Protein AF-A0A1V5Y7Y6-F1 (afdb_monomer)

pLDDT: mean 83.76, std 10.46, range [46.84, 96.81]

Nearest PDB structures (foldseek):
  4mc7-assembly1_B  TM=2.240E-01  e=5.810E-02  Influenza A virus
  8xma-assembly1_B  TM=2.386E-01  e=1.409E+00  Homo sapiens

Foldseek 3Di:
DLCVLVVVLVVVLVVLLVVCVVVVNDPLLSVLSNVLSVLLNVLLVLLVVDDADPAAADDAPVCVVVCLQQPVVNVVVLLVNQQQSLLQSLLSVCSNPVVDALQNQLVVQLVSVVSSCVVVVVVVHHHYNHSSNNSSLNSSLSVLVNLVCLVVCVPPPVVVVSVRDNHDPVRNVVSCVSNVCVVVVSVCSVVVPVPDPDRDFPFDAAPADAAPAEAEPAPFDQDWDKDFKKFFDQDPQVVQLVLLCVLVVQPADWDDDPQWTWGDDPHWIWTTHRQAKIKTFDPDDADAAADDPVLLVVLVQVSCVRSVRSVFHFADFPDKDFDFQLVVLDDDDPPPPDDPVRSVVVNVRRRDGFYIWIKGFGDDPNATEPPAQIKTWTAGHPRDTGMIIGGGHDMDTDGMAIFGTRVVQVVCVVVVQKHKDDNDHANYKYFHYWDWHWYARPSNRMTFIWIKTWMWGAHPVRDIDIMIMIHGGGD

Secondary structure (DSSP, 8-state):
-HHHHHHHHHHHHHHHHHHHHHTT--HHHHHHHHHHHHHHHHHHHHHHTSPPPSS-B-STTHHHHTHHHHHHHHHHHHIIIIIGGGHHHHHHHHHHSTT--HHHHHHHHHHHHHHHHHHHHHTTPPPBHHHHHHHHHHHHHHHHHHHHHHHHHTT-HHHHHTT-PPPPGGGHHHHHHHHHHHHHHHHHHHHHT-S-SSPPP-----SSPPPSEEEE-S------EEEEEEEE----HHHHHHHHHHHHT--PPPEEETTEEEEEETTEEEEE-TTS-EEEE--PPP-SPPPPHHHHHHHHHHHHHHH-GGG----SEEEEEEEESGGG-PPP-TTSSS-HHHHHHHHHHHHSEEEEEEEEPPEETTEEEESSS-EEEEEEGGG-EEEEEE-S--EEEEEEEEE--HHHHHHHHHTT-SEE---S--SEEEEEEEEEEEEEETTTTEEEEEEEEEEEEE-TTS-EEEEEEEEE-B-

Sequence (475 aa):
MNIAVSALYLLLSVFVLAAMKRKGAGIKRLATAGLFSALLLTAYLLRKSYTPAVIAQYIPLYKLFKIAEYGYQSILRDLLLFALPFLPAGLLLPAVFPGAGVIISFLCGAASVFIMDIPSLILGMTFVADEYAYAAFGMAAGTGLSIILMHFLKNNPLFKRLGFLPPFRKNLAGAVLVTGIAYFGIALIMITDFGEIYGELNLFRSDTPLPADITVSANLSDAAGKAAIYETERQDFLKRGKMTAEKLGIEAEVQYVEDACVFAEEGYILRFSPDGSWIYTSPEVPEGEVPSKEQAEKLARDFFEQKQPANTRLGELNDAAEKTNAHLIPEFTEDLDMTRDQYDELTELLRQPAGYDLYFKSSIDGCAIIGANEVMVSVRQGGIVTEIRKFDGDLKKKEKARIISQKEAYLRLLEGKGAYTLFSPAVSAEICDCELAYMVNSAQGYYLPVWRFKAVASSEDGTKTEFEAYVPAMK

Solvent-accessible surface area (backbone atoms only — not comparable to full-atom values): 25280 Å² total; per-residue (Å²): 110,71,66,58,52,51,48,52,51,50,51,52,44,51,49,51,47,51,52,40,49,74,72,66,52,52,70,70,45,49,53,49,42,52,51,34,45,50,34,50,52,48,29,51,56,62,47,64,78,53,87,78,66,95,62,64,36,82,56,60,52,48,58,70,79,36,35,91,67,43,31,63,67,53,54,52,48,46,40,60,54,34,8,51,45,28,19,66,28,14,40,40,39,43,63,59,38,82,80,52,48,44,68,54,29,24,52,49,23,27,49,51,47,49,65,64,38,47,69,46,51,76,70,70,48,64,52,52,32,39,53,33,48,29,14,10,50,15,7,19,35,16,30,12,50,38,52,52,50,46,65,75,39,68,83,40,71,71,48,61,73,71,63,62,69,81,69,67,81,88,48,53,67,60,20,53,49,52,36,44,50,54,50,50,47,55,49,44,59,64,54,72,57,71,68,55,102,67,73,83,72,87,64,63,77,49,94,37,70,80,39,90,47,68,48,72,77,37,88,65,46,77,64,61,49,71,43,62,31,31,32,67,50,89,63,67,42,63,66,46,39,51,56,23,32,53,42,73,70,42,91,42,72,83,41,82,54,96,83,19,44,32,36,57,47,96,63,32,37,38,43,27,33,74,70,46,21,35,39,38,38,45,61,72,78,66,51,74,60,56,49,54,74,69,53,38,52,49,48,55,50,53,48,39,71,74,39,34,48,77,73,55,67,83,44,59,77,73,49,71,45,79,32,50,48,50,89,71,58,73,82,93,51,92,84,49,99,62,54,73,70,57,49,52,52,50,47,54,60,27,56,38,75,41,22,35,40,34,34,20,28,22,56,56,98,90,23,48,32,50,98,44,51,36,36,40,41,30,27,24,15,55,61,40,68,40,33,37,38,35,70,37,40,55,74,37,83,72,51,73,45,57,25,55,16,52,46,58,40,49,53,35,43,77,70,63,64,41,24,44,66,46,81,63,77,38,59,31,34,36,33,61,40,76,46,67,28,28,35,69,31,79,58,78,54,33,33,41,44,22,41,40,33,38,30,42,32,30,30,91,88,66,53,74,46,78,31,44,34,41,22,74,22,65,113

Radius of gyration: 30.09 Å; Cα contacts (8 Å, |Δi|>4): 855; chains: 1; bounding box: 74×56×86 Å

Structure (mmCIF, N/CA/C/O backbone):
data_AF-A0A1V5Y7Y6-F1
#
_entry.id   AF-A0A1V5Y7Y6-F1
#
loop_
_atom_site.group_PDB
_atom_site.id
_atom_site.type_symbol
_atom_site.label_atom_id
_atom_site.label_alt_id
_atom_site.label_comp_id
_atom_site.label_asym_id
_atom_site.label_entity_id
_atom_site.label_seq_id
_atom_site.pdbx_PDB_ins_code
_atom_site.Cartn_x
_atom_site.Cartn_y
_atom_site.Cartn_z
_atom_site.occupancy
_atom_site.B_iso_or_equiv
_atom_site.auth_seq_id
_atom_site.auth_comp_id
_atom_site.auth_asym_id
_atom_site.auth_atom_id
_atom_site.pdbx_PDB_model_num
ATOM 1 N N . MET A 1 1 ? 5.146 19.224 22.860 1.00 57.94 1 MET A N 1
ATOM 2 C CA . MET A 1 1 ? 3.698 19.305 22.546 1.00 57.94 1 MET A CA 1
ATOM 3 C C . MET A 1 1 ? 2.812 18.472 23.486 1.00 57.94 1 MET A C 1
ATOM 5 O O . MET A 1 1 ? 1.882 19.026 24.055 1.00 57.94 1 MET A O 1
ATOM 9 N N . ASN A 1 2 ? 3.119 17.189 23.742 1.00 63.31 2 ASN A N 1
ATOM 10 C CA . ASN A 1 2 ? 2.288 16.285 24.580 1.00 63.31 2 ASN A CA 1
ATOM 11 C C . ASN A 1 2 ? 2.040 16.797 26.004 1.00 63.31 2 ASN A C 1
ATOM 13 O O . ASN A 1 2 ? 0.954 16.625 26.554 1.00 63.31 2 ASN A O 1
ATOM 17 N N . ILE A 1 3 ? 3.055 17.443 26.580 1.00 70.56 3 ILE A N 1
ATOM 18 C CA . ILE A 1 3 ? 3.003 18.011 27.927 1.00 70.56 3 ILE A CA 1
ATOM 19 C C . ILE A 1 3 ? 2.009 19.180 27.978 1.00 70.56 3 ILE A C 1
ATOM 21 O O . ILE A 1 3 ? 1.264 19.287 28.942 1.00 70.56 3 ILE A O 1
ATOM 25 N N . ALA A 1 4 ? 1.924 19.998 26.922 1.00 73.81 4 ALA A N 1
ATOM 26 C CA . ALA A 1 4 ? 1.040 21.163 26.877 1.00 73.81 4 ALA A CA 1
ATOM 27 C C . ALA A 1 4 ? -0.445 20.769 26.789 1.00 73.81 4 ALA A C 1
ATOM 29 O O . ALA A 1 4 ? -1.252 21.285 27.556 1.00 73.81 4 ALA A O 1
ATOM 30 N N . VAL A 1 5 ? -0.802 19.810 25.922 1.00 73.94 5 VAL A N 1
ATOM 31 C CA . VAL A 1 5 ? -2.187 19.302 25.810 1.00 73.94 5 VAL A CA 1
ATOM 32 C C . VAL A 1 5 ? -2.610 18.579 27.090 1.00 73.94 5 VAL A C 1
ATOM 34 O O . VAL A 1 5 ? -3.688 18.835 27.622 1.00 73.94 5 VAL A O 1
ATOM 37 N N . SER A 1 6 ? -1.736 17.728 27.639 1.00 78.12 6 SER A N 1
ATOM 38 C CA . SER A 1 6 ? -2.018 17.012 28.891 1.00 78.12 6 SER A CA 1
ATOM 39 C C . SER A 1 6 ? -2.156 17.978 30.074 1.00 78.12 6 SER A C 1
ATOM 41 O O . SER A 1 6 ? -3.044 17.805 30.905 1.00 78.12 6 SER A O 1
ATOM 43 N N . ALA A 1 7 ? -1.332 19.032 30.131 1.00 80.38 7 ALA A N 1
ATOM 44 C CA . ALA A 1 7 ? -1.429 20.082 31.143 1.00 80.38 7 ALA A CA 1
ATOM 45 C C . ALA A 1 7 ? -2.718 20.905 31.002 1.00 80.38 7 ALA A C 1
ATOM 47 O O . ALA A 1 7 ? -3.387 21.149 32.004 1.00 80.38 7 ALA A O 1
ATOM 48 N N . LEU A 1 8 ? -3.111 21.279 29.778 1.00 80.88 8 LEU A N 1
ATOM 49 C CA . LEU A 1 8 ? -4.378 21.968 29.516 1.00 80.88 8 LEU A CA 1
ATOM 50 C C . LEU A 1 8 ? -5.571 21.121 29.982 1.00 80.88 8 LEU A C 1
ATOM 52 O O . LEU A 1 8 ? -6.470 21.621 30.659 1.00 80.88 8 LEU A O 1
ATOM 56 N N . TYR A 1 9 ? -5.542 19.823 29.680 1.00 80.19 9 TYR A N 1
ATOM 57 C CA . TYR A 1 9 ? -6.585 18.886 30.075 1.00 80.19 9 TYR A CA 1
ATOM 58 C C . TYR A 1 9 ? -6.651 18.697 31.599 1.00 80.19 9 TYR A C 1
ATOM 60 O O . TYR A 1 9 ? -7.733 18.707 32.193 1.00 80.19 9 TYR A O 1
ATOM 68 N N . LEU A 1 10 ? -5.497 18.594 32.264 1.00 83.44 10 LEU A N 1
ATOM 69 C CA . LEU A 1 10 ? -5.404 18.545 33.724 1.00 83.44 10 LEU A CA 1
ATOM 70 C C . LEU A 1 10 ? -5.941 19.828 34.373 1.00 83.44 10 LEU A C 1
ATOM 72 O O . LEU A 1 10 ? -6.697 19.743 35.339 1.00 83.44 10 LEU A O 1
ATOM 76 N N . LEU A 1 11 ? -5.623 21.005 33.826 1.00 85.69 11 LEU A N 1
ATOM 77 C CA . LEU A 1 11 ? -6.134 22.290 34.316 1.00 85.69 11 LEU A CA 1
ATOM 78 C C . LEU A 1 11 ? -7.658 22.389 34.179 1.00 85.69 11 LEU A C 1
ATOM 80 O O . LEU A 1 11 ? -8.333 22.759 35.142 1.00 85.69 11 LEU A O 1
ATOM 84 N N . LEU A 1 12 ? -8.212 21.995 33.027 1.00 84.38 12 LEU A N 1
ATOM 85 C CA . LEU A 1 12 ? -9.661 21.894 32.810 1.00 84.38 12 LEU A CA 1
ATOM 86 C C . LEU A 1 12 ? -10.312 20.933 33.813 1.00 84.38 12 LEU A C 1
ATOM 88 O O . LEU A 1 12 ? -11.333 21.261 34.417 1.00 84.38 12 LEU A O 1
ATOM 92 N N . SER A 1 13 ? -9.689 19.778 34.049 1.00 86.31 13 SER A N 1
ATOM 93 C CA . SER A 1 13 ? -10.174 18.768 34.996 1.00 86.31 13 SER A CA 1
ATOM 94 C C . SER A 1 13 ? -10.200 19.303 36.430 1.00 86.31 13 SER A C 1
ATOM 96 O O . SER A 1 13 ? -11.209 19.183 37.128 1.00 86.31 13 SER A O 1
ATOM 98 N N . VAL A 1 14 ? -9.120 19.960 36.867 1.00 89.00 14 VAL A N 1
ATOM 99 C CA . VAL A 1 14 ? -9.031 20.604 38.187 1.00 89.00 14 VAL A CA 1
ATOM 100 C C . VAL A 1 14 ? -10.069 21.717 38.320 1.00 89.00 14 VAL A C 1
ATOM 102 O O . VAL A 1 14 ? -10.737 21.805 39.352 1.00 89.00 14 VAL A O 1
ATOM 105 N N . PHE A 1 15 ? -10.260 22.531 37.280 1.00 89.06 15 PHE A N 1
ATOM 106 C CA . PHE A 1 15 ? -11.263 23.591 37.271 1.00 89.06 15 PHE A CA 1
ATOM 107 C C . PHE A 1 15 ? -12.687 23.036 37.415 1.00 89.06 15 PHE A C 1
ATOM 109 O O . PHE A 1 15 ? -13.450 23.513 38.259 1.00 89.06 15 PHE A O 1
ATOM 116 N N . VAL A 1 16 ? -13.037 21.991 36.658 1.00 85.38 16 VAL A N 1
ATOM 117 C CA . VAL A 1 16 ? -14.345 21.320 36.751 1.00 85.38 16 VAL A CA 1
ATOM 118 C C . VAL A 1 16 ? -14.555 20.732 38.147 1.00 85.38 16 VAL A C 1
ATOM 120 O O . VAL A 1 16 ? -15.600 20.969 38.759 1.00 85.38 16 VAL A O 1
ATOM 123 N N . LEU A 1 17 ? -13.558 20.036 38.701 1.00 89.50 17 LEU A N 1
ATOM 124 C CA . LEU A 1 17 ? -13.622 19.481 40.057 1.00 89.50 17 LEU A CA 1
ATOM 125 C C . LEU A 1 17 ? -13.798 20.575 41.121 1.00 89.50 17 LEU A C 1
ATOM 127 O O . LEU A 1 17 ? -14.636 20.439 42.018 1.00 89.50 17 LEU A O 1
ATOM 131 N N . ALA A 1 18 ? -13.065 21.684 41.006 1.00 87.19 18 ALA A N 1
ATOM 132 C CA . ALA A 1 18 ? -13.178 22.828 41.906 1.00 87.19 18 ALA A CA 1
ATOM 133 C C . ALA A 1 18 ? -14.561 23.494 41.812 1.00 87.19 18 ALA A C 1
ATOM 135 O O . ALA A 1 18 ? -15.176 23.792 42.840 1.00 87.19 18 ALA A O 1
ATOM 136 N N . ALA A 1 19 ? -15.092 23.673 40.599 1.00 87.69 19 ALA A N 1
ATOM 137 C CA . ALA A 1 19 ? -16.428 24.214 40.369 1.00 87.69 19 ALA A CA 1
ATOM 138 C C . ALA A 1 19 ? -17.525 23.297 40.939 1.00 87.69 19 ALA A C 1
ATOM 140 O O . ALA A 1 19 ? -18.469 23.776 41.570 1.00 87.69 19 ALA A O 1
ATOM 141 N N . MET A 1 20 ? -17.387 21.977 40.784 1.00 87.19 20 MET A N 1
ATOM 142 C CA . MET A 1 20 ? -18.310 20.996 41.362 1.00 87.19 20 MET A CA 1
ATOM 143 C C . MET A 1 20 ? -18.262 21.000 42.893 1.00 87.19 20 MET A C 1
ATOM 145 O O . MET A 1 20 ? -19.316 20.989 43.531 1.00 87.19 20 MET A O 1
ATOM 149 N N . LYS A 1 21 ? -17.066 21.081 43.490 1.00 88.00 21 LYS A N 1
ATOM 150 C CA . LYS A 1 21 ? -16.899 21.192 44.947 1.00 88.00 21 LYS A CA 1
ATOM 151 C C . LYS A 1 21 ? -17.536 22.477 45.486 1.00 88.00 21 LYS A C 1
ATOM 153 O O . LYS A 1 21 ? -18.253 22.417 46.479 1.00 88.00 21 LYS A O 1
ATOM 158 N N . ARG A 1 22 ? -17.353 23.616 44.801 1.00 88.25 22 ARG A N 1
ATOM 159 C CA . ARG A 1 22 ? -18.012 24.896 45.143 1.00 88.25 22 ARG A CA 1
ATOM 160 C C . ARG A 1 22 ? -19.539 24.811 45.085 1.00 88.25 22 ARG A C 1
ATOM 162 O O . ARG A 1 22 ? -20.205 25.427 45.905 1.00 88.25 22 ARG A O 1
ATOM 169 N N . LYS A 1 23 ? -20.094 24.017 44.164 1.00 86.06 23 LYS A N 1
ATOM 170 C CA . LYS A 1 23 ? -21.539 23.737 44.063 1.00 86.06 23 LYS A CA 1
ATOM 171 C C . LYS A 1 23 ? -22.035 22.653 45.039 1.00 86.06 23 LYS A C 1
ATOM 173 O O . LYS A 1 23 ? -23.165 22.194 44.902 1.00 86.06 23 LYS A O 1
ATOM 178 N N . GLY A 1 24 ? -21.211 22.219 45.996 1.00 84.19 24 GLY A N 1
ATOM 179 C CA . GLY A 1 24 ? -21.602 21.253 47.027 1.00 84.19 24 GLY A CA 1
ATOM 180 C C . GLY A 1 24 ? -21.642 19.793 46.563 1.00 84.19 24 GLY A C 1
ATOM 181 O O . GLY A 1 24 ? -22.345 18.980 47.161 1.00 84.19 24 GLY A O 1
ATOM 182 N N . ALA A 1 25 ? -20.923 19.425 45.497 1.00 83.31 25 ALA A N 1
ATOM 183 C CA . ALA A 1 25 ? -20.857 18.031 45.060 1.00 83.31 25 ALA A CA 1
ATOM 184 C C . ALA A 1 25 ? -20.183 17.136 46.118 1.00 83.31 25 ALA A C 1
ATOM 186 O O . ALA A 1 25 ? -19.079 17.420 46.582 1.00 83.31 25 ALA A O 1
ATOM 187 N N . GLY A 1 26 ? -20.829 16.018 46.461 1.00 84.12 26 GLY A N 1
ATOM 188 C CA . GLY A 1 26 ? -20.272 15.024 47.380 1.00 84.12 26 GLY A CA 1
ATOM 189 C C . GLY A 1 26 ? -19.065 14.268 46.807 1.00 84.12 26 GLY A C 1
ATOM 190 O O . GLY A 1 26 ? -18.861 14.207 45.592 1.00 84.12 26 GLY A O 1
ATOM 191 N N . ILE A 1 27 ? -18.296 13.620 47.688 1.00 84.00 27 ILE A N 1
ATOM 192 C CA . ILE A 1 27 ? -17.012 12.980 47.351 1.00 84.00 27 ILE A CA 1
ATOM 193 C C . ILE A 1 27 ? -17.114 11.919 46.242 1.00 84.00 27 ILE A C 1
ATOM 195 O O . ILE A 1 27 ? -16.259 11.864 45.366 1.00 84.00 27 ILE A O 1
ATOM 199 N N . LYS A 1 28 ? -18.206 11.140 46.207 1.00 80.56 28 LYS A N 1
ATOM 200 C CA . LYS A 1 28 ? -18.458 10.135 45.157 1.00 80.56 28 LYS A CA 1
ATOM 201 C C . LYS A 1 28 ? -18.575 10.766 43.766 1.00 80.56 28 LYS A C 1
ATOM 203 O O . LYS A 1 28 ? -18.055 10.236 42.787 1.00 80.56 28 LYS A O 1
ATOM 208 N N . ARG A 1 29 ? -19.235 11.924 43.680 1.00 80.81 29 ARG A N 1
ATOM 209 C CA . ARG A 1 29 ? -19.440 12.644 42.418 1.00 80.81 29 ARG A CA 1
ATOM 210 C C . ARG A 1 29 ? -18.150 13.312 41.943 1.00 80.81 29 ARG A C 1
ATOM 212 O O . ARG A 1 29 ? -17.878 13.301 40.749 1.00 80.81 29 ARG A O 1
ATOM 219 N N . LEU A 1 30 ? -17.333 13.817 42.871 1.00 86.81 30 LEU A N 1
ATOM 220 C CA . LEU A 1 30 ? -15.986 14.317 42.573 1.00 86.81 30 LEU A CA 1
ATOM 221 C C . LEU A 1 30 ? -15.061 13.196 42.075 1.00 86.81 30 LEU A C 1
ATOM 223 O O . LEU A 1 30 ? -14.385 13.378 41.069 1.00 86.81 30 LEU A O 1
ATOM 227 N N . ALA A 1 31 ? -15.084 12.019 42.708 1.00 85.94 31 ALA A N 1
ATOM 228 C CA . ALA A 1 31 ? -14.314 10.860 42.249 1.00 85.94 31 ALA A CA 1
ATOM 229 C C . ALA A 1 31 ? -14.736 10.408 40.838 1.00 85.94 31 ALA A C 1
ATOM 231 O O . ALA A 1 31 ? -13.888 10.160 39.985 1.00 85.94 31 ALA A O 1
ATOM 232 N N . THR A 1 32 ? -16.045 10.381 40.562 1.00 85.81 32 THR A N 1
ATOM 233 C CA . THR A 1 32 ? -16.578 10.038 39.230 1.00 85.81 32 THR A CA 1
ATOM 234 C C . THR A 1 32 ? -16.164 11.064 38.171 1.00 85.81 32 THR A C 1
ATOM 236 O O . THR A 1 32 ? -15.808 10.688 37.060 1.00 85.81 32 THR A O 1
ATOM 239 N N . ALA A 1 33 ? -16.154 12.356 38.516 1.00 87.50 33 ALA A N 1
ATOM 240 C CA . ALA A 1 33 ? -15.684 13.426 37.634 1.00 87.50 33 ALA A CA 1
ATOM 241 C C . ALA A 1 33 ? -14.172 13.342 37.354 1.00 87.50 33 ALA A C 1
ATOM 243 O O . ALA A 1 33 ? -13.734 13.588 36.229 1.00 87.50 33 ALA A O 1
ATOM 244 N N . GLY A 1 34 ? -13.378 12.948 38.356 1.00 88.81 34 GLY A N 1
ATOM 245 C CA . GLY A 1 34 ? -11.951 12.672 38.189 1.00 88.81 34 GLY A CA 1
ATOM 246 C C . GLY A 1 34 ? -11.708 11.498 37.240 1.00 88.81 34 GLY A C 1
ATOM 247 O O . GLY A 1 34 ? -10.921 11.622 36.307 1.00 88.81 34 GLY A O 1
ATOM 248 N N . LEU A 1 35 ? -12.447 10.397 37.413 1.00 91.00 35 LEU A N 1
ATOM 249 C CA . LEU A 1 35 ? -12.364 9.230 36.530 1.00 91.00 35 LEU A CA 1
ATOM 250 C C . LEU A 1 35 ? -12.811 9.551 35.097 1.00 91.00 35 LEU A C 1
ATOM 252 O O . LEU A 1 35 ? -12.137 9.170 34.148 1.00 91.00 35 LEU A O 1
ATOM 256 N N . PHE A 1 36 ? -13.908 10.291 34.932 1.00 91.00 36 PHE A N 1
ATOM 257 C CA . PHE A 1 36 ? -14.365 10.788 33.632 1.00 91.00 36 PHE A CA 1
ATOM 258 C C . PHE A 1 36 ? -13.272 11.585 32.908 1.00 91.00 36 PHE A C 1
ATOM 260 O O . PHE A 1 36 ? -13.012 11.364 31.727 1.00 91.00 36 PHE A O 1
ATOM 267 N N . SER A 1 37 ? -12.595 12.470 33.638 1.00 90.50 37 SER A N 1
ATOM 268 C CA . SER A 1 37 ? -11.495 13.267 33.098 1.00 90.50 37 SER A CA 1
ATOM 269 C C . SER A 1 37 ? -10.298 12.392 32.718 1.00 90.50 37 SER A C 1
ATOM 271 O O . SER A 1 37 ? -9.745 12.546 31.633 1.00 90.50 37 SER A O 1
ATOM 273 N N . ALA A 1 38 ? -9.937 11.427 33.568 1.00 90.56 38 ALA A N 1
ATOM 274 C CA . ALA A 1 38 ? -8.874 10.474 33.273 1.00 90.56 38 ALA A CA 1
ATOM 275 C C . ALA A 1 38 ? -9.171 9.657 32.005 1.00 90.56 38 ALA A C 1
ATOM 277 O O . ALA A 1 38 ? -8.289 9.512 31.170 1.00 90.56 38 ALA A O 1
ATOM 278 N N . LEU A 1 39 ? -10.413 9.196 31.814 1.00 92.38 39 LEU A N 1
ATOM 279 C CA . LEU A 1 39 ? -10.814 8.428 30.629 1.00 92.38 39 LEU A CA 1
ATOM 280 C C . LEU A 1 39 ? -10.714 9.237 29.332 1.00 92.38 39 LEU A C 1
ATOM 282 O O . LEU A 1 39 ? -10.272 8.702 28.321 1.00 92.38 39 LEU A O 1
ATOM 286 N N . LEU A 1 40 ? -11.074 10.522 29.352 1.00 91.00 40 LEU A N 1
ATOM 287 C CA . LEU A 1 40 ? -10.894 11.398 28.190 1.00 91.00 40 LEU A CA 1
ATOM 288 C C . LEU A 1 40 ? -9.409 11.657 27.887 1.00 91.00 40 LEU A C 1
ATOM 290 O O . LEU A 1 40 ? -9.020 11.681 26.720 1.00 91.00 40 LEU A O 1
ATOM 294 N N . LEU A 1 41 ? -8.560 11.770 28.914 1.00 88.25 41 LEU A N 1
ATOM 295 C CA . LEU A 1 41 ? -7.109 11.832 28.720 1.00 88.25 41 LEU A CA 1
ATOM 296 C C . LEU A 1 41 ? -6.559 10.511 28.155 1.00 88.25 41 LEU A C 1
ATOM 298 O O . LEU A 1 41 ? -5.718 10.528 27.263 1.00 88.25 41 LEU A O 1
ATOM 302 N N . THR A 1 42 ? -7.048 9.361 28.623 1.00 88.38 42 THR A N 1
ATOM 303 C CA . THR A 1 42 ? -6.683 8.053 28.061 1.00 88.38 42 THR A CA 1
ATOM 304 C C . THR A 1 42 ? -7.112 7.934 26.599 1.00 88.38 42 THR A C 1
ATOM 306 O O . THR A 1 42 ? -6.325 7.460 25.786 1.00 88.38 42 THR A O 1
ATOM 309 N N . ALA A 1 43 ? -8.307 8.414 26.238 1.00 89.00 43 ALA A N 1
ATOM 310 C CA . ALA A 1 43 ? -8.776 8.438 24.853 1.00 89.00 43 ALA A CA 1
ATOM 311 C C . ALA A 1 43 ? -7.847 9.261 23.945 1.00 89.00 43 ALA A C 1
ATOM 313 O O . ALA A 1 43 ? -7.478 8.805 22.864 1.00 89.00 43 ALA A O 1
ATOM 314 N N . TYR A 1 44 ? -7.392 10.424 24.422 1.00 84.69 44 TYR A N 1
ATOM 315 C CA . TYR A 1 44 ? -6.383 11.232 23.733 1.00 84.69 44 TYR A CA 1
ATOM 316 C C . TYR A 1 44 ? -5.060 10.482 23.531 1.00 84.69 44 TYR A C 1
ATOM 318 O O . TYR A 1 44 ? -4.507 10.486 22.431 1.00 84.69 44 TYR A O 1
ATOM 326 N N . LEU A 1 45 ? -4.549 9.836 24.585 1.00 84.50 45 LEU A N 1
ATOM 327 C CA . LEU A 1 45 ? -3.277 9.114 24.525 1.00 84.50 45 LEU A CA 1
ATOM 328 C C . LEU A 1 45 ? -3.339 7.933 23.554 1.00 84.50 45 LEU A C 1
ATOM 330 O O . LEU A 1 45 ? -2.404 7.757 22.779 1.00 84.50 45 LEU A O 1
ATOM 334 N N . LEU A 1 46 ? -4.445 7.181 23.555 1.00 83.50 46 LEU A N 1
ATOM 335 C CA . LEU A 1 46 ? -4.671 6.088 22.608 1.00 83.50 46 LEU A CA 1
ATOM 336 C C . LEU A 1 46 ? -4.741 6.598 21.167 1.00 83.50 46 LEU A C 1
ATOM 338 O O . LEU A 1 46 ? -4.152 5.985 20.287 1.00 83.50 46 LEU A O 1
ATOM 342 N N . ARG A 1 47 ? -5.393 7.741 20.924 1.00 80.50 47 ARG A N 1
ATOM 343 C CA . ARG A 1 47 ? -5.465 8.349 19.587 1.00 80.50 47 ARG A CA 1
ATOM 344 C C . ARG A 1 47 ? -4.088 8.746 19.044 1.00 80.50 47 ARG A C 1
ATOM 346 O O . ARG A 1 47 ? -3.843 8.640 17.850 1.00 80.50 47 ARG A O 1
ATOM 353 N N . LYS A 1 48 ? -3.177 9.194 19.911 1.00 70.50 48 LYS A N 1
ATOM 354 C CA . LYS A 1 48 ? -1.852 9.682 19.500 1.00 70.50 48 LYS A CA 1
ATOM 355 C C . LYS A 1 48 ? -0.912 8.579 18.996 1.00 70.50 48 LYS A C 1
ATOM 357 O O . LYS A 1 48 ? 0.068 8.879 18.323 1.00 70.50 48 LYS A O 1
ATOM 362 N N . SER A 1 49 ? -1.184 7.319 19.318 1.00 60.78 49 SER A N 1
ATOM 363 C CA . SER A 1 49 ? -0.390 6.178 18.849 1.00 60.78 49 SER A CA 1
ATOM 364 C C . SER A 1 49 ? -0.516 5.916 17.341 1.00 60.78 49 SER A C 1
ATOM 366 O O . SER A 1 49 ? 0.108 4.984 16.850 1.00 60.78 49 SER A O 1
ATOM 368 N N . TYR A 1 50 ? -1.312 6.705 16.612 1.00 65.75 50 TYR A N 1
ATOM 369 C CA . TYR A 1 50 ? -1.613 6.485 15.201 1.00 65.75 50 TYR A CA 1
ATOM 370 C C . TYR A 1 50 ? -1.041 7.581 14.303 1.00 65.75 50 TYR A C 1
ATOM 372 O O . TYR A 1 50 ? -0.922 8.744 14.695 1.00 65.75 50 TYR A O 1
ATOM 380 N N . THR A 1 51 ? -0.682 7.189 13.082 1.00 56.06 51 THR A N 1
ATOM 381 C CA . THR A 1 51 ? -0.122 8.075 12.064 1.00 56.06 51 THR A CA 1
ATOM 382 C C . THR A 1 51 ? -1.162 9.102 11.594 1.00 56.06 51 THR A C 1
ATOM 384 O O . THR A 1 51 ? -2.286 8.723 11.253 1.00 56.06 51 THR A O 1
ATOM 387 N N . PRO A 1 52 ? -0.825 10.405 11.577 1.00 57.06 52 PRO A N 1
ATOM 388 C CA . PRO A 1 52 ? -1.736 11.445 11.112 1.00 57.06 52 PRO A CA 1
ATOM 389 C C . PRO A 1 52 ? -2.002 11.319 9.607 1.00 57.06 52 PRO A C 1
ATOM 391 O O . PRO A 1 52 ? -1.147 10.872 8.841 1.00 57.06 52 PRO A O 1
ATOM 394 N N . ALA A 1 53 ? -3.191 11.739 9.170 1.00 58.56 53 ALA A N 1
ATOM 395 C CA . ALA A 1 53 ? -3.535 11.759 7.753 1.00 58.56 53 ALA A CA 1
ATOM 396 C C . ALA A 1 53 ? -2.690 12.794 6.989 1.00 58.56 53 ALA A C 1
ATOM 398 O O . ALA A 1 53 ? -2.530 13.931 7.438 1.00 58.56 53 ALA A O 1
ATOM 399 N N . VAL A 1 54 ? -2.213 12.412 5.801 1.00 50.62 54 VAL A N 1
ATOM 400 C CA . VAL A 1 54 ? -1.378 13.256 4.923 1.00 50.62 54 VAL A CA 1
ATOM 401 C C . VAL A 1 54 ? -2.161 14.449 4.350 1.00 50.62 54 VAL A C 1
ATOM 403 O O . VAL A 1 54 ? -1.577 15.478 4.028 1.00 50.62 54 VAL A O 1
ATOM 406 N N . ILE A 1 55 ? -3.492 14.338 4.250 1.00 63.09 55 ILE A N 1
ATOM 407 C CA . ILE A 1 55 ? -4.374 15.351 3.654 1.00 63.09 55 ILE A CA 1
ATOM 408 C C . ILE A 1 55 ? -5.519 15.671 4.620 1.00 63.09 55 ILE A C 1
ATOM 410 O O . ILE A 1 55 ? -6.076 14.773 5.256 1.00 63.09 55 ILE A O 1
ATOM 414 N N . ALA A 1 56 ? -5.883 16.954 4.708 1.00 71.06 56 ALA A N 1
ATOM 415 C CA . ALA A 1 56 ? -7.041 17.401 5.474 1.00 71.06 56 ALA A CA 1
ATOM 416 C C . ALA A 1 56 ? -8.358 16.888 4.859 1.00 71.06 56 ALA A C 1
ATOM 418 O O . ALA A 1 56 ? -8.584 16.957 3.653 1.00 71.06 56 ALA A O 1
ATOM 419 N N . GLN A 1 57 ? -9.241 16.392 5.716 1.00 76.06 57 GLN A N 1
ATOM 420 C CA . GLN A 1 57 ? -10.515 15.764 5.387 1.00 76.06 57 GLN A CA 1
ATOM 421 C C . GLN A 1 57 ? -11.627 16.553 6.084 1.00 76.06 57 GLN A C 1
ATOM 423 O O . GLN A 1 57 ? -11.795 16.458 7.298 1.00 76.06 57 GLN A O 1
ATOM 428 N N . TYR A 1 58 ? -12.381 17.359 5.339 1.00 78.62 58 TYR A N 1
ATOM 429 C CA . TYR A 1 58 ? -13.376 18.274 5.925 1.00 78.62 58 TYR A CA 1
ATOM 430 C C . TYR A 1 58 ? -14.790 17.690 6.007 1.00 78.62 58 TYR A C 1
ATOM 432 O O . TYR A 1 58 ? -15.628 18.207 6.744 1.00 78.62 58 TYR A O 1
ATOM 440 N N . ILE A 1 59 ? -15.066 16.622 5.258 1.00 76.75 59 ILE A N 1
ATOM 441 C CA . ILE A 1 59 ? -16.379 15.977 5.217 1.00 76.75 59 ILE A CA 1
ATOM 442 C C . ILE A 1 59 ? -16.421 14.915 6.324 1.00 76.75 59 ILE A C 1
ATOM 444 O O . ILE A 1 59 ? -15.607 13.995 6.282 1.00 76.75 59 ILE A O 1
ATOM 448 N N . PRO A 1 60 ? -17.326 15.012 7.317 1.00 76.94 60 PRO A N 1
ATOM 449 C CA . PRO A 1 60 ? -17.452 13.984 8.340 1.00 76.94 60 PRO A CA 1
ATOM 450 C C . PRO A 1 60 ? -18.067 12.716 7.751 1.00 76.94 60 PRO A C 1
ATOM 452 O O . PRO A 1 60 ? -18.972 12.776 6.919 1.00 76.94 60 PRO A O 1
ATOM 455 N N . LEU A 1 61 ? -17.616 11.573 8.256 1.00 75.56 61 LEU A N 1
ATOM 456 C CA . LEU A 1 61 ? -17.967 10.240 7.782 1.00 75.56 61 LEU A CA 1
ATOM 457 C C . LEU A 1 61 ? -17.631 10.037 6.293 1.00 75.56 61 LEU A C 1
ATOM 459 O O . LEU A 1 61 ? -18.319 9.283 5.605 1.00 75.56 61 LEU A O 1
ATOM 463 N N . TYR A 1 62 ? -16.583 10.682 5.766 1.00 73.69 62 TYR A N 1
ATOM 464 C CA . TYR A 1 62 ? -16.267 10.588 4.332 1.00 73.69 62 TYR A CA 1
ATOM 465 C C . TYR A 1 62 ? -15.985 9.144 3.899 1.00 73.69 62 TYR A C 1
ATOM 467 O O . TYR A 1 62 ? -16.384 8.756 2.802 1.00 73.69 62 TYR A O 1
ATOM 475 N N . LYS A 1 63 ? -15.368 8.320 4.763 1.00 71.25 63 LYS A N 1
ATOM 476 C CA . LYS A 1 63 ? -15.120 6.901 4.459 1.00 71.25 63 LYS A CA 1
ATOM 477 C C . LYS A 1 63 ? -16.404 6.093 4.346 1.00 71.25 63 LYS A C 1
ATOM 479 O O . LYS A 1 63 ? -16.442 5.140 3.582 1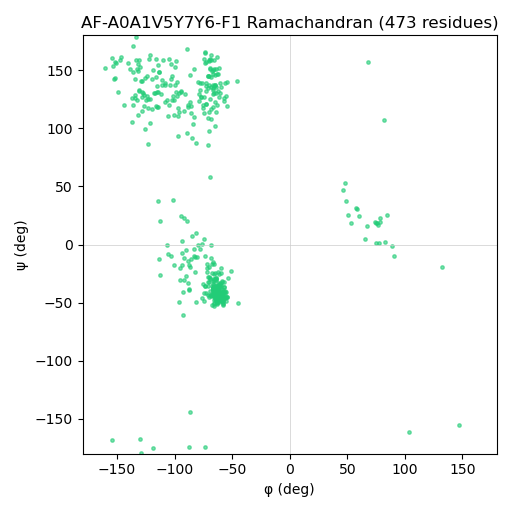.00 71.25 63 LYS A O 1
ATOM 484 N N . LEU A 1 64 ? -17.458 6.478 5.068 1.00 70.19 64 LEU A N 1
ATOM 485 C CA . LEU A 1 64 ? -18.782 5.870 4.916 1.00 70.19 64 LEU A CA 1
ATOM 486 C C . LEU A 1 64 ? -19.404 6.237 3.568 1.00 70.19 64 LEU A C 1
ATOM 488 O O . LEU A 1 64 ? -19.982 5.375 2.914 1.00 70.19 64 LEU A O 1
ATOM 492 N N . PHE A 1 65 ? -19.243 7.485 3.121 1.00 70.75 65 PHE A N 1
ATOM 493 C CA . PHE A 1 65 ? -19.713 7.918 1.800 1.00 70.75 65 PHE A CA 1
ATOM 494 C C . PHE A 1 65 ? -18.878 7.350 0.642 1.00 70.75 65 PHE A C 1
ATOM 496 O O . PHE A 1 65 ? -19.382 7.226 -0.469 1.00 70.75 65 PHE A O 1
ATOM 503 N N . LYS A 1 66 ? -17.625 6.972 0.909 1.00 66.50 66 LYS A N 1
ATOM 504 C CA . LYS A 1 66 ? -16.680 6.351 -0.029 1.00 66.50 66 LYS A CA 1
ATOM 505 C C . LYS A 1 66 ? -16.342 4.913 0.383 1.00 66.50 66 LYS A C 1
ATOM 507 O O . LYS A 1 66 ? -15.204 4.474 0.248 1.00 66.50 66 LYS A O 1
ATOM 512 N N . ILE A 1 67 ? -17.323 4.167 0.900 1.00 64.38 67 ILE A N 1
ATOM 513 C CA . ILE A 1 67 ? -17.093 2.808 1.422 1.00 64.38 67 ILE A CA 1
ATOM 514 C C . ILE A 1 67 ? -16.527 1.857 0.359 1.00 64.38 67 ILE A C 1
ATOM 516 O O . ILE A 1 67 ? -15.695 1.018 0.688 1.00 64.38 67 ILE A O 1
ATOM 520 N N . ALA A 1 68 ? -16.892 2.057 -0.913 1.00 52.75 68 ALA A N 1
ATOM 521 C CA . ALA A 1 68 ? -16.332 1.326 -2.050 1.00 52.75 68 ALA A CA 1
ATOM 522 C C . ALA A 1 68 ? -14.827 1.593 -2.265 1.00 52.75 68 ALA A C 1
ATOM 524 O O . ALA A 1 68 ? -14.112 0.728 -2.756 1.00 52.75 68 ALA A O 1
ATOM 525 N N . GLU A 1 69 ? -14.328 2.772 -1.881 1.00 55.25 69 GLU A N 1
ATOM 526 C CA . GLU A 1 69 ? -12.913 3.143 -2.021 1.00 55.25 69 GLU A CA 1
ATOM 527 C C . GLU A 1 69 ? -12.080 2.702 -0.803 1.00 55.25 69 GLU A C 1
ATOM 529 O O . GLU A 1 69 ? -10.940 2.269 -0.956 1.00 55.25 69 GLU A O 1
ATOM 534 N N . TYR A 1 70 ? -12.632 2.814 0.413 1.00 58.75 70 TYR A N 1
ATOM 535 C CA . TYR A 1 70 ? -11.885 2.602 1.665 1.00 58.75 70 TYR A CA 1
ATOM 536 C C . TYR A 1 70 ? -12.105 1.237 2.327 1.00 58.75 70 TYR A C 1
ATOM 538 O O . TYR A 1 70 ? -11.320 0.851 3.197 1.00 58.75 70 TYR A O 1
ATOM 546 N N . GLY A 1 71 ? -13.171 0.527 1.959 1.00 57.12 71 GLY A N 1
ATOM 547 C CA . GLY A 1 71 ? -13.568 -0.743 2.560 1.00 57.12 71 GLY A CA 1
ATOM 548 C C . GLY A 1 71 ? -14.062 -0.632 4.012 1.00 57.12 71 GLY A C 1
ATOM 549 O O . GLY A 1 71 ? -13.712 0.275 4.777 1.00 57.12 71 GLY A O 1
ATOM 550 N N . TYR A 1 72 ? -14.864 -1.611 4.445 1.00 69.19 72 TYR A N 1
ATOM 551 C CA . TYR A 1 72 ? -15.423 -1.624 5.804 1.00 69.19 72 TYR A CA 1
ATOM 552 C C . TYR A 1 72 ? -14.349 -1.781 6.893 1.00 69.19 72 TYR A C 1
ATOM 554 O O . TYR A 1 72 ? -14.532 -1.284 8.003 1.00 69.19 72 TYR A O 1
ATOM 562 N N . GLN A 1 73 ? -13.225 -2.455 6.606 1.00 66.00 73 GLN A N 1
ATOM 563 C CA . GLN A 1 73 ? -12.153 -2.648 7.589 1.00 66.00 73 GLN A CA 1
ATOM 564 C C . GLN A 1 73 ? -11.542 -1.317 8.017 1.00 66.00 73 GLN A C 1
ATOM 566 O O . GLN A 1 73 ? -11.254 -1.141 9.201 1.00 66.00 73 GLN A O 1
ATOM 571 N N . SER A 1 74 ? -11.406 -0.353 7.096 1.00 69.19 74 SER A N 1
ATOM 572 C CA . SER A 1 74 ? -10.958 0.986 7.473 1.00 69.19 74 SER A CA 1
ATOM 573 C C . SER A 1 74 ? -11.989 1.697 8.351 1.00 69.19 74 SER A C 1
ATOM 575 O O . SER A 1 74 ? -11.586 2.405 9.267 1.00 69.19 74 SER A O 1
ATOM 577 N N . ILE A 1 75 ? -13.289 1.525 8.101 1.00 74.56 75 ILE A N 1
ATOM 578 C CA . ILE A 1 75 ? -14.356 2.135 8.914 1.00 74.56 75 ILE A CA 1
ATOM 579 C C . ILE A 1 75 ? -14.407 1.491 10.306 1.00 74.56 75 ILE A C 1
ATOM 581 O O . ILE A 1 75 ? -14.500 2.186 11.316 1.00 74.56 75 ILE A O 1
ATOM 585 N N . LEU A 1 76 ? -14.299 0.161 10.385 1.00 76.50 76 LEU A N 1
ATOM 586 C CA . LEU A 1 76 ? -14.264 -0.579 11.646 1.00 76.50 76 LEU A CA 1
ATOM 587 C C . LEU A 1 76 ? -13.021 -0.220 12.460 1.00 76.50 76 LEU A C 1
ATOM 589 O O . LEU A 1 76 ? -13.111 -0.036 13.673 1.00 76.50 76 LEU A O 1
ATOM 593 N N . ARG A 1 77 ? -11.872 -0.083 11.793 1.00 78.81 77 ARG A N 1
ATOM 594 C CA . ARG A 1 77 ? -10.653 0.427 12.414 1.00 78.81 77 ARG A CA 1
ATOM 595 C C . ARG A 1 77 ? -10.908 1.817 12.985 1.00 78.81 77 ARG A C 1
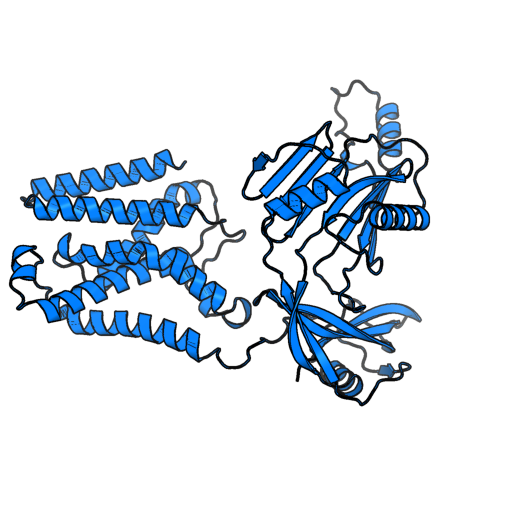ATOM 597 O O . ARG A 1 77 ? -10.702 2.002 14.174 1.00 78.81 77 ARG A O 1
ATOM 604 N N . ASP A 1 78 ? -11.442 2.756 12.211 1.00 81.31 78 ASP A N 1
ATOM 605 C CA . ASP A 1 78 ? -11.712 4.109 12.710 1.00 81.31 78 ASP A CA 1
ATOM 606 C C . ASP A 1 78 ? -12.711 4.122 13.885 1.00 81.31 78 ASP A C 1
ATOM 608 O O . ASP A 1 78 ? -12.521 4.856 14.852 1.00 81.31 78 ASP A O 1
ATOM 612 N N . LEU A 1 79 ? -13.724 3.251 13.882 1.00 82.44 79 LEU A N 1
ATOM 613 C CA . LEU A 1 79 ? -14.619 3.057 15.028 1.00 82.44 79 LEU A CA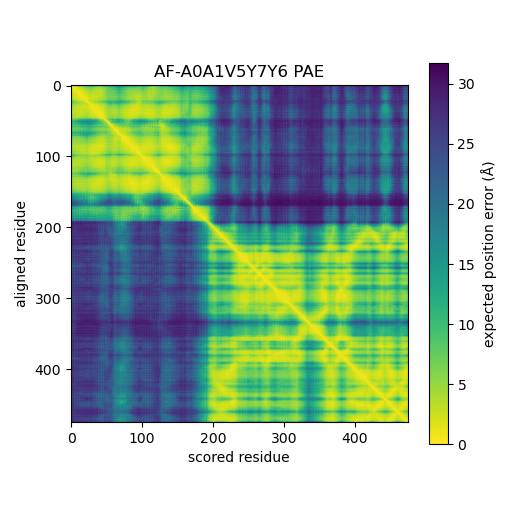 1
ATOM 614 C C . LEU A 1 79 ? -13.868 2.570 16.277 1.00 82.44 79 LEU A C 1
ATOM 616 O O . LEU A 1 79 ? -14.079 3.095 17.373 1.00 82.44 79 LEU A O 1
ATOM 620 N N . LEU A 1 80 ? -12.985 1.581 16.132 1.00 82.75 80 LEU A N 1
ATOM 621 C CA . LEU A 1 80 ? -12.167 1.066 17.234 1.00 82.75 80 LEU A CA 1
ATOM 622 C C . LEU A 1 80 ? -11.156 2.103 17.737 1.00 82.75 80 LEU A C 1
ATOM 624 O O . LEU A 1 80 ? -10.869 2.138 18.932 1.00 82.75 80 LEU A O 1
ATOM 628 N N . LEU A 1 81 ? -10.632 2.942 16.847 1.00 82.62 81 LEU A N 1
ATOM 629 C CA . LEU A 1 81 ? -9.571 3.894 17.162 1.00 82.62 81 LEU A CA 1
ATOM 630 C C . LEU A 1 81 ? -10.090 5.232 17.688 1.00 82.62 81 LEU A C 1
ATOM 632 O O . LEU A 1 81 ? -9.500 5.792 18.608 1.00 82.62 81 LEU A O 1
ATOM 636 N N . PHE A 1 82 ? -11.193 5.736 17.140 1.00 85.75 82 PHE A N 1
ATOM 637 C CA . PHE A 1 82 ? -11.680 7.087 17.421 1.00 85.75 82 PHE A CA 1
ATOM 638 C C . PHE A 1 82 ? -13.008 7.110 18.184 1.00 85.75 82 PHE A C 1
ATOM 640 O O . PHE A 1 82 ? -13.252 8.061 18.921 1.00 85.75 82 PHE A O 1
ATOM 647 N N . ALA A 1 83 ? -13.857 6.078 18.086 1.00 89.12 83 ALA A N 1
ATOM 648 C CA . ALA A 1 83 ? -15.125 6.035 18.825 1.00 89.12 83 ALA A CA 1
ATOM 649 C C . ALA A 1 83 ? -15.018 5.251 20.143 1.00 89.12 83 ALA A C 1
ATOM 651 O O . ALA A 1 83 ? -15.416 5.747 21.202 1.00 89.12 83 ALA A O 1
ATOM 652 N N . LEU A 1 84 ? -14.462 4.035 20.107 1.00 89.12 84 LEU A N 1
ATOM 653 C CA . LEU A 1 84 ? -14.384 3.148 21.273 1.00 89.12 84 LEU A CA 1
ATOM 654 C C . LEU A 1 84 ? -13.687 3.789 22.491 1.00 89.12 84 LEU A C 1
ATOM 656 O O . LEU A 1 84 ? -14.217 3.640 23.596 1.00 89.12 84 LEU A O 1
ATOM 660 N N . PRO A 1 85 ? -12.583 4.553 22.352 1.00 92.56 85 PRO A N 1
ATOM 661 C CA . PRO A 1 85 ? -11.924 5.159 23.511 1.00 92.56 85 PRO A CA 1
ATOM 662 C C . PRO A 1 85 ? -12.777 6.201 24.249 1.00 92.56 85 PRO A C 1
ATOM 664 O O . PRO A 1 85 ? -12.592 6.413 25.446 1.00 92.56 85 PRO A O 1
ATOM 667 N N . PHE A 1 86 ? -13.748 6.824 23.572 1.00 93.12 86 PHE A N 1
ATOM 668 C CA . PHE A 1 86 ? -14.645 7.824 24.165 1.00 93.12 86 PHE A CA 1
ATOM 669 C C . PHE A 1 86 ? -15.897 7.208 24.810 1.00 93.12 86 PHE A C 1
ATOM 671 O O . PHE A 1 86 ? -16.578 7.867 25.604 1.00 93.12 86 PHE A O 1
ATOM 678 N N . LEU A 1 87 ? -16.189 5.935 24.528 1.00 92.62 87 LEU A N 1
ATOM 679 C CA . LEU A 1 87 ? -17.354 5.227 25.062 1.00 92.62 87 LEU A CA 1
ATOM 680 C C . LEU A 1 87 ? -17.359 5.155 26.603 1.00 92.62 87 LEU A C 1
ATOM 682 O O . LEU A 1 87 ? -18.388 5.501 27.197 1.00 92.62 87 LEU A O 1
ATOM 686 N N . PRO A 1 88 ? -16.255 4.802 27.296 1.00 93.12 88 PRO A N 1
ATOM 687 C CA . PRO A 1 88 ? -16.215 4.800 28.760 1.00 93.12 88 PRO A CA 1
ATOM 688 C C . PRO A 1 88 ? -16.490 6.176 29.383 1.00 93.12 88 PRO A C 1
ATOM 690 O O . PRO A 1 88 ? -17.186 6.270 30.396 1.00 93.12 88 PRO A O 1
ATOM 693 N N . ALA A 1 89 ? -15.990 7.256 28.772 1.00 92.81 89 ALA A N 1
ATOM 694 C CA . ALA A 1 89 ? -16.257 8.615 29.238 1.00 92.81 89 ALA A CA 1
ATOM 695 C C . ALA A 1 89 ? -17.745 8.976 29.083 1.00 92.81 89 ALA A C 1
ATOM 697 O O . ALA A 1 89 ? -18.351 9.514 30.012 1.00 92.81 89 ALA A O 1
ATOM 698 N N . GLY A 1 90 ? -18.364 8.605 27.957 1.00 91.00 90 GLY A N 1
ATOM 699 C CA . GLY A 1 90 ? -19.812 8.725 27.759 1.00 91.00 90 GLY A CA 1
ATOM 700 C C . GLY A 1 90 ? -20.621 7.966 28.816 1.00 91.00 90 GLY A C 1
ATOM 701 O O . GLY A 1 90 ? -21.589 8.487 29.365 1.00 91.00 90 GLY A O 1
ATOM 702 N N . LEU A 1 91 ? -20.181 6.763 29.195 1.00 90.25 91 LEU A N 1
ATOM 703 C CA . LEU A 1 91 ? -20.861 5.950 30.208 1.00 90.25 91 LEU A CA 1
ATOM 704 C C . LEU A 1 91 ? -20.942 6.651 31.577 1.00 90.25 91 LEU A C 1
ATOM 706 O O . LEU A 1 91 ? -21.953 6.528 32.272 1.00 90.25 91 LEU A O 1
ATOM 710 N N . LEU A 1 92 ? -19.918 7.428 31.943 1.00 89.00 92 LEU A N 1
ATOM 711 C CA . LEU A 1 92 ? -19.879 8.182 33.201 1.00 89.00 92 LEU A CA 1
ATOM 712 C C . LEU A 1 92 ? -20.527 9.570 33.118 1.00 89.00 92 LEU A C 1
ATOM 714 O O . LEU A 1 92 ? -20.861 10.139 34.162 1.00 89.00 92 LEU A O 1
ATOM 718 N N . LEU A 1 93 ? -20.726 10.126 31.919 1.00 87.94 93 LEU A N 1
ATOM 719 C CA . LEU A 1 93 ? -21.163 11.514 31.751 1.00 87.94 93 LEU A CA 1
ATOM 720 C C . LEU A 1 93 ? -22.470 11.836 32.505 1.00 87.94 93 LEU A C 1
ATOM 722 O O . LEU A 1 93 ? -22.486 12.841 33.221 1.00 87.94 93 LEU A O 1
ATOM 726 N N . PRO A 1 94 ? -23.533 11.005 32.470 1.00 83.88 94 PRO A N 1
ATOM 727 C CA . PRO A 1 94 ? -24.763 11.303 33.212 1.00 83.88 94 PRO A CA 1
ATOM 728 C C . PRO A 1 94 ? -24.597 11.278 34.736 1.00 83.88 94 PRO A C 1
ATOM 730 O O . PRO A 1 94 ? -25.346 11.949 35.448 1.00 83.88 94 PRO A O 1
ATOM 733 N N . ALA A 1 95 ? -23.617 10.528 35.249 1.00 80.94 95 ALA A N 1
ATOM 734 C CA . ALA A 1 95 ? -23.299 10.497 36.675 1.00 80.94 95 ALA A CA 1
ATOM 735 C C . ALA A 1 95 ? -22.556 11.772 37.118 1.00 80.94 95 ALA A C 1
ATOM 737 O O . ALA A 1 95 ? -22.768 12.272 38.227 1.00 80.94 95 ALA A O 1
ATOM 738 N N . VAL A 1 96 ? -21.722 12.340 36.241 1.00 83.50 96 VAL A N 1
ATOM 739 C CA . VAL A 1 96 ? -21.016 13.607 36.485 1.00 83.50 96 VAL A CA 1
ATOM 740 C C . VAL A 1 96 ? -21.961 14.804 36.325 1.00 83.50 96 VAL A C 1
ATOM 742 O O . VAL A 1 96 ? -22.023 15.676 37.205 1.00 83.50 96 VAL A O 1
ATOM 745 N N . PHE A 1 97 ? -22.753 14.810 35.250 1.00 84.25 97 PHE A N 1
ATOM 746 C CA . PHE A 1 97 ? -23.675 15.877 34.858 1.00 84.25 97 PHE A CA 1
ATOM 747 C C . PHE A 1 97 ? -25.114 15.342 34.730 1.00 84.25 97 PHE A C 1
ATOM 749 O O . PHE A 1 97 ? -25.560 14.998 33.634 1.00 84.25 97 PHE A O 1
ATOM 756 N N . PRO A 1 98 ? -25.880 15.303 35.837 1.00 72.06 98 PRO A N 1
ATOM 757 C CA . PRO A 1 98 ? -27.278 14.885 35.846 1.00 72.06 98 PRO A CA 1
ATOM 758 C C . PRO A 1 98 ? -28.106 15.880 35.027 1.00 72.06 98 PRO A C 1
ATOM 760 O O . PRO A 1 98 ? -28.363 16.997 35.467 1.00 72.06 98 PRO A O 1
ATOM 763 N N . GLY A 1 99 ? -28.451 15.500 33.799 1.00 72.50 99 GLY A N 1
ATOM 764 C CA . GLY A 1 99 ? -29.065 16.381 32.800 1.00 72.50 99 GLY A CA 1
ATOM 765 C C . GLY A 1 99 ? -28.396 16.295 31.428 1.00 72.50 99 GLY A C 1
ATOM 766 O O . GLY A 1 99 ? -29.029 16.617 30.425 1.00 72.50 99 GLY A O 1
ATOM 767 N N . ALA A 1 100 ? -27.161 15.787 31.360 1.00 78.88 100 ALA A N 1
ATOM 768 C CA . ALA A 1 100 ? -26.505 15.468 30.103 1.00 78.88 100 ALA A CA 1
ATOM 769 C C . ALA A 1 100 ? -27.202 14.272 29.435 1.00 78.88 100 ALA A C 1
ATOM 771 O O . ALA A 1 100 ? -27.135 13.137 29.907 1.00 78.88 100 ALA A O 1
ATOM 772 N N . GLY A 1 101 ? -27.929 14.550 28.353 1.00 79.88 101 GLY A N 1
ATOM 773 C CA . GLY A 1 101 ? -28.477 13.533 27.461 1.00 79.88 101 GLY A CA 1
ATOM 774 C C . GLY A 1 101 ? -27.491 13.144 26.361 1.00 79.88 101 GLY A C 1
ATOM 775 O O . GLY A 1 101 ? -26.358 13.626 26.302 1.00 79.88 101 GLY A O 1
ATOM 776 N N . VAL A 1 102 ? -27.954 12.306 25.438 1.00 84.31 102 VAL A N 1
ATOM 777 C CA . VAL A 1 102 ? -27.147 11.813 24.312 1.00 84.31 102 VAL A CA 1
ATOM 778 C C . VAL A 1 102 ? -26.610 12.956 23.440 1.00 84.31 102 VAL A C 1
ATOM 780 O O . VAL A 1 102 ? -25.436 12.950 23.096 1.00 84.31 102 VAL A O 1
ATOM 783 N N . ILE A 1 103 ? -27.421 13.987 23.172 1.00 85.25 103 ILE A N 1
ATOM 784 C CA . ILE A 1 103 ? -27.016 15.155 22.364 1.00 85.25 103 ILE A CA 1
ATOM 785 C C . ILE A 1 103 ? -25.875 15.933 23.031 1.00 85.25 103 ILE A C 1
ATOM 787 O O . ILE A 1 103 ? -24.886 16.266 22.389 1.00 85.25 103 ILE A O 1
ATOM 791 N N . ILE A 1 104 ? -25.979 16.189 24.338 1.00 87.44 104 ILE A N 1
ATOM 792 C CA . ILE A 1 104 ? -24.918 16.880 25.088 1.00 87.44 104 ILE A CA 1
ATOM 793 C C . ILE A 1 104 ? -23.640 16.036 25.073 1.00 87.44 104 ILE A C 1
ATOM 795 O O . ILE A 1 104 ? -22.553 16.576 24.919 1.00 87.44 104 ILE A O 1
ATOM 799 N N . SER A 1 105 ? -23.774 14.713 25.163 1.00 89.62 105 SER A N 1
ATOM 800 C CA . SER A 1 105 ? -22.639 13.785 25.098 1.00 89.62 105 SER A CA 1
ATOM 801 C C . SER A 1 105 ? -21.952 13.812 23.739 1.00 89.62 105 SER A C 1
ATOM 803 O O . SER A 1 105 ? -20.731 13.840 23.679 1.00 89.62 105 SER A O 1
ATOM 805 N N . PHE A 1 106 ? -22.733 13.862 22.659 1.00 90.62 106 PHE A N 1
ATOM 806 C CA . PHE A 1 106 ? -22.220 14.005 21.301 1.00 90.62 106 PHE A CA 1
ATOM 807 C C . PHE A 1 106 ? -21.378 15.281 21.163 1.00 90.62 106 PHE A C 1
ATOM 809 O O . PHE A 1 106 ? -20.218 15.226 20.759 1.00 90.62 106 PHE A O 1
ATOM 816 N N . LEU A 1 107 ? -21.927 16.423 21.595 1.00 92.06 107 LEU A N 1
ATOM 817 C CA . LEU A 1 107 ? -21.214 17.702 21.574 1.00 92.06 107 LEU A CA 1
ATOM 818 C C . LEU A 1 107 ? -19.966 17.683 22.464 1.00 92.06 107 LEU A C 1
ATOM 820 O O . LEU A 1 107 ? -18.930 18.204 22.064 1.00 92.06 107 LEU A O 1
ATOM 824 N N . CYS A 1 108 ? -20.034 17.057 23.643 1.00 91.12 108 CYS A N 1
ATOM 825 C CA . CYS A 1 108 ? -18.873 16.893 24.513 1.00 91.12 108 CYS A CA 1
ATOM 826 C C . CYS A 1 108 ? -17.768 16.060 23.851 1.00 91.12 108 CYS A C 1
ATOM 828 O O . CYS A 1 108 ? -16.599 16.395 24.026 1.00 91.12 108 CYS A O 1
ATOM 830 N N . GLY A 1 109 ? -18.108 15.019 23.086 1.00 91.69 109 GLY A N 1
ATOM 831 C CA . GLY A 1 109 ? -17.127 14.182 22.390 1.00 91.69 109 GLY A CA 1
ATOM 832 C C . GLY A 1 109 ? -16.392 14.972 21.312 1.00 91.69 109 GLY A C 1
ATOM 833 O O . GLY A 1 109 ? -15.166 15.064 21.351 1.00 91.69 109 GLY A O 1
ATOM 834 N N . ALA A 1 110 ? -17.145 15.645 20.435 1.00 91.62 110 ALA A N 1
ATOM 835 C CA . ALA A 1 110 ? -16.579 16.514 19.401 1.00 91.62 110 ALA A CA 1
ATOM 836 C C . ALA A 1 110 ? -15.734 17.653 20.000 1.00 91.62 110 ALA A C 1
ATOM 838 O O . ALA A 1 110 ? -14.619 17.909 19.550 1.00 91.62 110 ALA A O 1
ATOM 839 N N . ALA A 1 111 ? -16.235 18.316 21.049 1.00 91.06 111 ALA A N 1
ATOM 840 C CA . ALA A 1 111 ? -15.520 19.404 21.712 1.00 91.06 111 ALA A CA 1
ATOM 841 C C . ALA A 1 111 ? -14.242 18.922 22.413 1.00 91.06 111 ALA A C 1
ATOM 843 O O . ALA A 1 111 ? -13.253 19.649 22.435 1.00 91.06 111 ALA A O 1
ATOM 844 N N . SER A 1 112 ? -14.240 17.705 22.966 1.00 89.31 112 SER A N 1
ATOM 845 C CA . SER A 1 112 ? -13.051 17.131 23.608 1.00 89.31 112 SER A CA 1
ATOM 846 C C . SER A 1 112 ? -11.927 16.940 22.596 1.00 89.31 112 SER A C 1
ATOM 848 O O . SER A 1 112 ? -10.811 17.379 22.855 1.00 89.31 112 SER A O 1
ATOM 850 N N . VAL A 1 113 ? -12.239 16.368 21.428 1.00 89.31 113 VAL A N 1
ATOM 851 C CA . VAL A 1 113 ? -11.286 16.227 20.316 1.00 89.31 113 VAL A CA 1
ATOM 852 C C . VAL A 1 113 ? -10.800 17.588 19.830 1.00 89.31 113 VAL A C 1
ATOM 854 O O . VAL A 1 113 ? -9.597 17.807 19.740 1.00 89.31 113 VAL A O 1
ATOM 857 N N . PHE A 1 114 ? -11.712 18.540 19.627 1.00 87.50 114 PHE A N 1
ATOM 858 C CA . PHE A 1 114 ? -11.345 19.896 19.223 1.00 87.50 114 PHE A CA 1
ATOM 859 C C . PHE A 1 114 ? -10.353 20.545 20.187 1.00 87.50 114 PHE A C 1
ATOM 861 O O . PHE A 1 114 ? -9.320 21.043 19.756 1.00 87.50 114 PHE A O 1
ATOM 868 N N . ILE A 1 115 ? -10.615 20.488 21.496 1.00 85.94 115 ILE A N 1
ATOM 869 C CA . ILE A 1 115 ? -9.707 21.039 22.512 1.00 85.94 115 ILE A CA 1
ATOM 870 C C . ILE A 1 115 ? -8.339 20.345 22.468 1.00 85.94 115 ILE A C 1
ATOM 872 O O . ILE A 1 115 ? -7.314 21.006 22.636 1.00 85.94 115 ILE A O 1
ATOM 876 N N . MET A 1 116 ? -8.318 19.029 22.242 1.00 83.62 116 MET A N 1
ATOM 877 C CA . MET A 1 116 ? -7.081 18.256 22.118 1.00 83.62 116 MET A CA 1
ATOM 878 C C . MET A 1 116 ? -6.275 18.635 20.869 1.00 83.62 116 MET A C 1
ATOM 880 O O . MET A 1 116 ? -5.047 18.584 20.915 1.00 83.62 116 MET A O 1
ATOM 884 N N . ASP A 1 117 ? -6.950 19.043 19.795 1.00 83.25 117 ASP A N 1
ATOM 885 C CA . ASP A 1 117 ? -6.335 19.374 18.508 1.00 83.25 117 ASP A CA 1
ATOM 886 C C . ASP A 1 117 ? -5.965 20.847 18.340 1.00 83.25 117 ASP A C 1
ATOM 888 O O . ASP A 1 117 ? -5.203 21.154 17.428 1.00 83.25 117 ASP A O 1
ATOM 892 N N . ILE A 1 118 ? -6.416 21.756 19.218 1.00 83.81 118 ILE A N 1
ATOM 893 C CA . ILE A 1 118 ? -6.074 23.192 19.152 1.00 83.81 118 ILE A CA 1
ATOM 894 C C . ILE A 1 118 ? -4.572 23.424 18.881 1.00 83.81 118 ILE A C 1
ATOM 896 O O . ILE A 1 118 ? -4.263 24.166 17.948 1.00 83.81 118 ILE A O 1
ATOM 900 N N . PRO A 1 119 ? -3.616 22.808 19.612 1.00 78.06 119 PRO A N 1
ATOM 901 C CA . PRO A 1 119 ? -2.195 23.055 19.358 1.00 78.06 119 PRO A CA 1
ATOM 902 C C . PRO A 1 119 ? -1.728 22.546 17.994 1.00 78.06 119 PRO A C 1
ATOM 904 O O . PRO A 1 119 ? -0.933 23.215 17.344 1.00 78.06 119 PRO A O 1
ATOM 907 N N . SER A 1 120 ? -2.239 21.399 17.547 1.00 75.12 120 SER A N 1
ATOM 908 C CA . SER A 1 120 ? -1.937 20.831 16.230 1.00 75.12 120 SER A CA 1
ATOM 909 C C . SER A 1 120 ? -2.475 21.725 15.108 1.00 75.12 120 SER A C 1
ATOM 911 O O . SER A 1 120 ? -1.762 22.007 14.149 1.00 75.12 120 SER A O 1
ATOM 913 N N . LEU A 1 121 ? -3.701 22.232 15.258 1.00 79.44 121 LEU A N 1
ATOM 914 C CA . LEU A 1 121 ? -4.349 23.117 14.288 1.00 79.44 121 LEU A CA 1
ATOM 915 C C . LEU A 1 121 ? -3.645 24.474 14.182 1.00 79.44 121 LEU A C 1
ATOM 917 O O . LEU A 1 121 ? -3.483 24.991 13.081 1.00 79.44 121 LEU A O 1
ATOM 921 N N . ILE A 1 122 ? -3.170 25.032 15.303 1.00 81.00 122 ILE A N 1
ATOM 922 C CA . ILE A 1 122 ? -2.367 26.269 15.307 1.00 81.00 122 ILE A CA 1
ATOM 923 C C . ILE A 1 122 ? -1.048 26.077 14.544 1.00 81.00 122 ILE A C 1
ATOM 925 O O . ILE A 1 122 ? -0.564 27.010 13.910 1.00 81.00 122 ILE A O 1
ATOM 929 N N . LEU A 1 123 ? -0.479 24.871 14.584 1.00 76.50 123 LEU A N 1
ATOM 930 C CA . LEU A 1 123 ? 0.766 24.519 13.897 1.00 76.50 123 LEU A CA 1
ATOM 931 C C . LEU A 1 12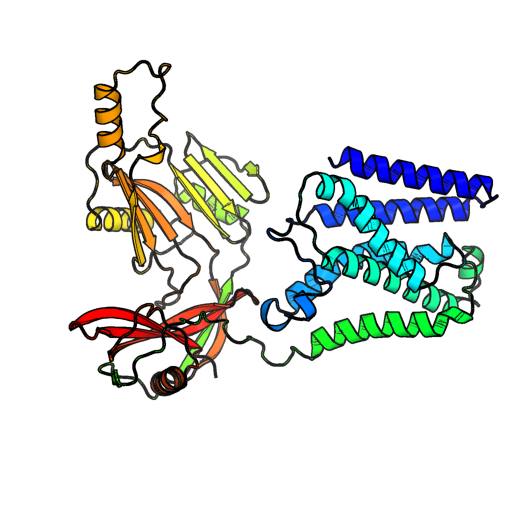3 ? 0.563 24.113 12.426 1.00 76.50 123 LEU A C 1
ATOM 933 O O . LEU A 1 123 ? 1.513 23.667 11.790 1.00 76.50 123 LEU A O 1
ATOM 937 N N . GLY A 1 124 ? -0.649 24.259 11.880 1.00 71.25 124 GLY A N 1
ATOM 938 C CA . GLY A 1 124 ? -0.942 23.954 10.478 1.00 71.25 124 GLY A CA 1
ATOM 939 C C . GLY A 1 124 ? -1.069 22.460 10.161 1.00 71.25 124 GLY A C 1
ATOM 940 O O . GLY A 1 124 ? -1.008 22.085 8.993 1.00 71.25 124 GLY A O 1
ATOM 941 N N . MET A 1 125 ? -1.246 21.602 11.173 1.00 71.50 125 MET A N 1
ATOM 942 C CA . MET A 1 125 ? -1.498 20.171 10.965 1.00 71.50 125 MET A CA 1
ATOM 943 C C . MET A 1 125 ? -2.878 19.927 10.334 1.00 71.50 125 MET A C 1
ATOM 945 O O . MET A 1 125 ? -3.790 20.752 10.426 1.00 71.50 125 MET A O 1
ATOM 949 N N . THR A 1 126 ? -3.039 18.761 9.708 1.00 74.62 126 THR A N 1
ATOM 950 C CA . THR A 1 126 ? -4.246 18.380 8.968 1.00 74.62 126 THR A CA 1
ATOM 951 C C . THR A 1 126 ? -5.471 18.229 9.877 1.00 74.62 126 THR A C 1
ATOM 953 O O . THR A 1 126 ? -5.417 17.640 10.955 1.00 74.62 126 THR A O 1
ATOM 956 N N . PHE A 1 127 ? -6.608 18.767 9.426 1.00 79.88 127 PHE A N 1
ATOM 957 C CA . PHE A 1 127 ? -7.909 18.600 10.078 1.00 79.88 127 PHE A CA 1
ATOM 958 C C . PHE A 1 127 ? -8.623 17.374 9.504 1.00 79.88 127 PHE A C 1
ATOM 960 O O . PHE A 1 127 ? -8.754 17.275 8.287 1.00 79.88 127 PHE A O 1
ATOM 967 N N . VAL A 1 128 ? -9.116 16.466 10.352 1.00 83.00 128 VAL A N 1
ATOM 968 C CA . VAL A 1 128 ? -9.828 15.250 9.921 1.00 83.00 128 VAL A CA 1
ATOM 969 C C . VAL A 1 128 ? -11.190 15.169 10.607 1.00 83.00 128 VAL A C 1
ATOM 971 O O . VAL A 1 128 ? -11.289 14.739 11.751 1.00 83.00 128 VAL A O 1
ATOM 974 N N . ALA A 1 129 ? -12.255 15.563 9.905 1.00 85.00 129 ALA A N 1
ATOM 975 C CA . ALA A 1 129 ? -13.626 15.644 10.419 1.00 85.00 129 ALA A CA 1
ATOM 976 C C . ALA A 1 129 ? -14.154 14.315 10.993 1.00 85.00 129 ALA A C 1
ATOM 978 O O . ALA A 1 129 ? -14.922 14.320 11.960 1.00 85.00 129 ALA A O 1
ATOM 979 N N . ASP A 1 130 ? -13.724 13.183 10.431 1.00 82.88 130 ASP A N 1
ATOM 980 C CA . ASP A 1 130 ? -14.100 11.842 10.887 1.00 82.88 130 ASP A CA 1
ATOM 981 C C . ASP A 1 130 ? -13.720 11.600 12.349 1.00 82.88 130 ASP A C 1
ATOM 983 O O . ASP A 1 130 ? -14.521 11.041 13.094 1.00 82.88 130 ASP A O 1
ATOM 987 N N . GLU A 1 131 ? -12.561 12.080 12.805 1.00 86.62 131 GLU A N 1
ATOM 988 C CA . GLU A 1 131 ? -12.121 11.885 14.193 1.00 86.62 131 GLU A CA 1
ATOM 989 C C . GLU A 1 131 ? -13.098 12.512 15.196 1.00 86.62 131 GLU A C 1
ATOM 991 O O . GLU A 1 131 ? -13.453 11.909 16.212 1.00 86.62 131 GLU A O 1
ATOM 996 N N . TYR A 1 132 ? -13.591 13.709 14.874 1.00 90.00 132 TYR A N 1
ATOM 997 C CA . TYR A 1 132 ? -14.552 14.456 15.683 1.00 90.00 132 TYR A CA 1
ATOM 998 C C . TYR A 1 132 ? -15.903 13.750 15.691 1.00 90.00 132 TYR A C 1
ATOM 1000 O O . TYR A 1 132 ? -16.531 13.615 16.744 1.00 90.00 132 TYR A O 1
ATOM 1008 N N . ALA A 1 133 ? -16.342 13.283 14.519 1.00 88.94 133 ALA A N 1
ATOM 1009 C CA . ALA A 1 133 ? -17.592 12.558 14.368 1.00 88.94 133 ALA A CA 1
ATOM 1010 C C . ALA A 1 133 ? -17.561 11.245 15.164 1.00 88.94 133 ALA A C 1
ATOM 1012 O O . ALA A 1 133 ? -18.461 10.994 15.967 1.00 88.94 133 ALA A O 1
ATOM 1013 N N . TYR A 1 134 ? -16.510 10.435 15.014 1.00 88.88 134 TYR A N 1
ATOM 1014 C CA . TYR A 1 134 ? -16.373 9.163 15.721 1.00 88.88 134 TYR A CA 1
ATOM 1015 C C . TYR A 1 134 ? -16.284 9.345 17.237 1.00 88.88 134 TYR A C 1
ATOM 1017 O O . TYR A 1 134 ? -16.985 8.638 17.962 1.00 88.88 134 TYR A O 1
ATOM 1025 N N . ALA A 1 135 ? -15.527 10.324 17.738 1.00 91.62 135 ALA A N 1
ATOM 1026 C CA . ALA A 1 135 ? -15.489 10.617 19.171 1.00 91.62 135 ALA A CA 1
ATOM 1027 C C . ALA A 1 135 ? -16.860 11.054 19.715 1.00 91.62 135 ALA A C 1
ATOM 1029 O O . ALA A 1 135 ? -17.283 10.618 20.793 1.00 91.62 135 ALA A O 1
ATOM 1030 N N . ALA A 1 136 ? -17.591 11.871 18.952 1.00 91.38 136 ALA A N 1
ATOM 1031 C CA . ALA A 1 136 ? -18.950 12.280 19.284 1.00 91.38 136 ALA A CA 1
ATOM 1032 C C . ALA A 1 136 ? -19.913 11.082 19.341 1.00 91.38 136 ALA A C 1
ATOM 1034 O O . ALA A 1 136 ? -20.670 10.943 20.307 1.00 91.38 136 ALA A O 1
ATOM 1035 N N . PHE A 1 137 ? -19.842 10.169 18.365 1.00 89.19 137 PHE A N 1
ATOM 1036 C CA . PHE A 1 137 ? -20.624 8.929 18.364 1.00 89.19 137 PHE A CA 1
ATOM 1037 C C . PHE A 1 137 ? -20.245 7.994 19.512 1.00 89.19 137 PHE A C 1
ATOM 1039 O O . PHE A 1 137 ? -21.138 7.467 20.175 1.00 89.19 137 PHE A O 1
ATOM 1046 N N . GLY A 1 138 ? -18.954 7.826 19.799 1.00 91.12 138 GLY A N 1
ATOM 1047 C CA . GLY A 1 138 ? -18.465 7.008 20.908 1.00 91.12 138 GLY A CA 1
ATOM 1048 C C . GLY A 1 138 ? -19.013 7.481 22.252 1.00 91.12 138 GLY A C 1
ATOM 1049 O O . GLY A 1 138 ? -19.596 6.704 23.014 1.00 91.12 138 GLY A O 1
ATOM 1050 N N . MET A 1 139 ? -18.918 8.786 22.512 1.00 92.25 139 MET A N 1
ATOM 1051 C CA . MET A 1 139 ? -19.423 9.385 23.745 1.00 92.25 139 MET A CA 1
ATOM 1052 C C . MET A 1 139 ? -20.957 9.326 23.840 1.00 92.25 139 MET A C 1
ATOM 1054 O O . MET A 1 139 ? -21.508 9.017 24.899 1.00 92.25 139 MET A O 1
ATOM 1058 N N . ALA A 1 140 ? -21.662 9.563 22.730 1.00 90.44 140 ALA A N 1
ATOM 1059 C CA . ALA A 1 140 ? -23.115 9.428 22.648 1.00 90.44 140 ALA A CA 1
ATOM 1060 C C . ALA A 1 140 ? -23.586 7.985 22.905 1.00 90.44 140 ALA A C 1
ATOM 1062 O O . ALA A 1 140 ? -24.536 7.778 23.665 1.00 90.44 140 ALA A O 1
ATOM 1063 N N . ALA A 1 141 ? -22.901 6.992 22.332 1.00 89.69 141 ALA A N 1
ATOM 1064 C CA . ALA A 1 141 ? -23.187 5.575 22.532 1.00 89.69 141 ALA A CA 1
ATOM 1065 C C . ALA A 1 141 ? -22.969 5.153 23.992 1.00 89.69 141 ALA A C 1
ATOM 1067 O O . ALA A 1 141 ? -23.837 4.499 24.571 1.00 89.69 141 ALA A O 1
ATOM 1068 N N . GLY A 1 142 ? -21.871 5.594 24.617 1.00 90.50 142 GLY A N 1
ATOM 1069 C CA . GLY A 1 142 ? -21.607 5.367 26.041 1.00 90.50 142 GLY A CA 1
ATOM 1070 C C . GLY A 1 142 ? -22.714 5.919 26.944 1.00 90.50 142 GLY A C 1
ATOM 1071 O O . GLY A 1 142 ? -23.205 5.218 27.832 1.00 90.50 142 GLY A O 1
ATOM 1072 N N . THR A 1 143 ? -23.175 7.145 26.678 1.00 89.81 143 THR A N 1
ATOM 1073 C CA . THR A 1 143 ? -24.310 7.741 27.401 1.00 89.81 143 THR A CA 1
ATOM 1074 C C . THR A 1 143 ? -25.622 7.000 27.140 1.00 89.81 143 THR A C 1
ATOM 1076 O O . THR A 1 143 ? -26.423 6.814 28.055 1.00 89.81 143 THR A O 1
ATOM 1079 N N . GLY A 1 144 ? -25.864 6.551 25.908 1.00 87.75 144 GLY A N 1
ATOM 1080 C CA . GLY A 1 144 ? -27.037 5.742 25.580 1.00 87.75 144 GLY A CA 1
ATOM 1081 C C . GLY A 1 144 ? -27.070 4.439 26.384 1.00 87.75 144 GLY A C 1
ATOM 1082 O O . GLY A 1 144 ? -28.063 4.148 27.056 1.00 87.75 144 GLY A O 1
ATOM 1083 N N . LEU A 1 145 ? -25.944 3.719 26.420 1.00 88.19 145 LEU A N 1
ATOM 1084 C CA . LEU A 1 145 ? -25.776 2.498 27.210 1.00 88.19 145 LEU A CA 1
ATOM 1085 C C . LEU A 1 145 ? -25.975 2.748 28.706 1.00 88.19 145 LEU A C 1
ATOM 1087 O O . LEU A 1 145 ? -26.664 1.968 29.363 1.00 88.19 145 LEU A O 1
ATOM 1091 N N . SER A 1 146 ? -25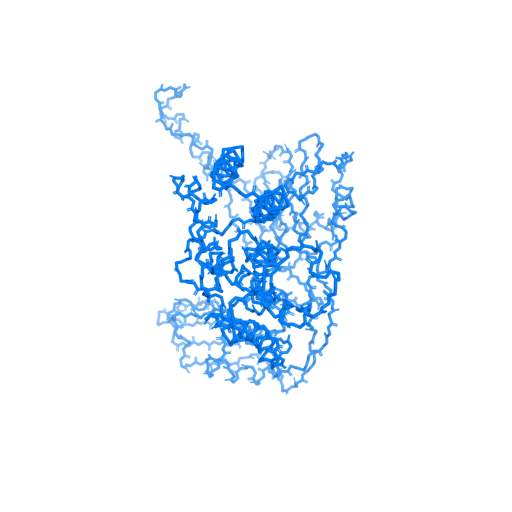.433 3.838 29.254 1.00 85.25 146 SER A N 1
ATOM 1092 C CA . SER A 1 146 ? -25.606 4.150 30.675 1.00 85.25 146 SER A CA 1
ATOM 1093 C C . SER A 1 146 ? -27.067 4.445 31.024 1.00 85.25 146 SER A C 1
ATOM 1095 O O . SER A 1 146 ? -27.564 3.935 32.027 1.00 85.25 146 SER A O 1
ATOM 1097 N N . ILE A 1 147 ? -27.799 5.184 30.181 1.00 83.94 147 ILE A N 1
ATOM 1098 C CA . ILE A 1 147 ? -29.238 5.446 30.358 1.00 83.94 147 ILE A CA 1
ATOM 1099 C C . ILE A 1 147 ? -30.049 4.144 30.304 1.00 83.94 147 ILE A C 1
ATOM 1101 O O . ILE A 1 147 ? -30.933 3.943 31.144 1.00 83.94 147 ILE A O 1
ATOM 1105 N N . ILE A 1 148 ? -29.741 3.252 29.357 1.00 84.50 148 ILE A N 1
ATOM 1106 C CA . ILE A 1 148 ? -30.391 1.940 29.222 1.00 84.50 148 ILE A CA 1
ATOM 1107 C C . ILE A 1 148 ? -30.119 1.077 30.464 1.00 84.50 148 ILE A C 1
ATOM 1109 O O . ILE A 1 148 ? -31.060 0.591 31.095 1.00 84.50 148 ILE A O 1
ATOM 1113 N N . LEU A 1 149 ? -28.853 0.945 30.874 1.00 83.06 149 LEU A N 1
ATOM 1114 C CA . LEU A 1 149 ? -28.448 0.200 32.072 1.00 83.06 149 LEU A CA 1
ATOM 1115 C C . LEU A 1 149 ? -29.144 0.734 33.326 1.00 83.06 149 LEU A C 1
ATOM 1117 O O . LEU A 1 149 ? -29.712 -0.036 34.100 1.00 83.06 149 LEU A O 1
ATOM 1121 N N . MET A 1 150 ? -29.169 2.056 33.500 1.00 77.06 150 MET A N 1
ATOM 1122 C CA . MET A 1 150 ? -29.862 2.699 34.614 1.00 77.06 150 MET A CA 1
ATOM 1123 C C . MET A 1 150 ? -31.370 2.419 34.605 1.00 77.06 150 MET A C 1
ATOM 1125 O O . MET A 1 150 ? -31.966 2.270 35.672 1.00 77.06 150 MET A O 1
ATOM 1129 N N . HIS A 1 151 ? -32.003 2.318 33.431 1.00 78.81 151 HIS A N 1
ATOM 1130 C CA . HIS A 1 151 ? -33.424 1.992 33.330 1.00 78.81 151 HIS A CA 1
ATOM 1131 C C . HIS A 1 151 ? -33.734 0.572 33.821 1.00 78.81 151 HIS A C 1
ATOM 1133 O O . HIS A 1 151 ? -34.693 0.386 34.579 1.00 78.81 151 HIS A O 1
ATOM 1139 N N . PHE A 1 152 ? -32.927 -0.411 33.416 1.00 79.81 152 PHE A N 1
ATOM 1140 C CA . PHE A 1 152 ? -33.106 -1.810 33.814 1.00 79.81 152 PHE A CA 1
ATOM 1141 C C . PHE A 1 152 ? -32.704 -2.059 35.274 1.00 79.81 152 PHE A C 1
ATOM 1143 O O . PHE A 1 152 ? -33.369 -2.814 35.981 1.00 79.81 152 PHE A O 1
ATOM 1150 N N . LEU A 1 153 ? -31.670 -1.373 35.767 1.00 78.88 153 LEU A N 1
ATOM 1151 C CA . LEU A 1 153 ? -31.110 -1.589 37.105 1.00 78.88 153 LEU A CA 1
ATOM 1152 C C . LEU A 1 153 ? -31.690 -0.664 38.187 1.00 78.88 153 LEU A C 1
ATOM 1154 O O . LEU A 1 153 ? -31.298 -0.771 39.349 1.00 78.88 153 LEU A O 1
ATOM 1158 N N . LYS A 1 154 ? -32.669 0.196 37.864 1.00 72.75 154 LYS A N 1
ATOM 1159 C CA . LYS A 1 154 ? -33.273 1.172 38.802 1.00 72.75 154 LYS A CA 1
ATOM 1160 C C . LYS A 1 154 ? -33.806 0.567 40.110 1.00 72.75 154 LYS A C 1
ATOM 1162 O O . LYS A 1 154 ? -33.842 1.239 41.142 1.00 72.75 154 LYS A O 1
ATOM 1167 N N . ASN A 1 155 ? -34.230 -0.696 40.072 1.00 73.25 155 ASN A N 1
ATOM 1168 C CA . ASN A 1 155 ? -34.787 -1.405 41.224 1.00 73.25 155 ASN A CA 1
ATOM 1169 C C . ASN A 1 155 ? -33.738 -2.220 41.995 1.00 73.25 155 ASN A C 1
ATOM 1171 O O . ASN A 1 155 ? -34.044 -2.726 43.071 1.00 73.25 155 ASN A O 1
ATOM 1175 N N . ASN A 1 156 ? -32.506 -2.323 41.490 1.00 76.75 156 ASN A N 1
ATOM 1176 C CA . ASN A 1 156 ? -31.458 -3.114 42.116 1.00 76.75 156 ASN A CA 1
ATOM 1177 C C . ASN A 1 156 ? -30.828 -2.351 43.312 1.00 76.75 156 ASN A C 1
ATOM 1179 O O . ASN A 1 156 ? -30.337 -1.228 43.141 1.00 76.75 156 ASN A O 1
ATOM 1183 N N . PRO A 1 157 ? -30.814 -2.929 44.531 1.00 68.19 157 PRO A N 1
ATOM 1184 C CA . PRO A 1 157 ? -30.295 -2.268 45.732 1.00 68.19 157 PRO A CA 1
ATOM 1185 C C . PRO A 1 157 ? -28.791 -1.951 45.670 1.00 68.19 157 PRO A C 1
ATOM 1187 O O . PRO A 1 157 ? -28.362 -0.942 46.236 1.00 68.19 157 PRO A O 1
ATOM 1190 N N . LEU A 1 158 ? -27.993 -2.747 44.947 1.00 66.56 158 LEU A N 1
ATOM 1191 C CA . LEU A 1 158 ? -26.571 -2.468 44.691 1.00 66.56 158 LEU A CA 1
ATOM 1192 C C . LEU A 1 158 ? -26.396 -1.176 43.885 1.00 66.56 158 LEU A C 1
ATOM 1194 O O . LEU A 1 158 ? -25.548 -0.342 44.200 1.00 66.56 158 LEU A O 1
ATOM 1198 N N . PHE A 1 159 ? -27.263 -0.967 42.897 1.00 65.19 159 PHE A N 1
ATOM 1199 C CA . PHE A 1 159 ? -27.206 0.183 42.002 1.00 65.19 159 PHE A CA 1
ATOM 1200 C C . PHE A 1 159 ? -27.595 1.490 42.711 1.00 65.19 159 PHE A C 1
ATOM 1202 O O . PHE A 1 159 ? -26.972 2.531 42.505 1.00 65.19 159 PHE A O 1
ATOM 1209 N N . LYS A 1 160 ? -28.551 1.420 43.649 1.00 63.00 160 LYS A N 1
ATOM 1210 C CA . LYS A 1 160 ? -28.912 2.547 44.527 1.00 63.00 160 LYS A CA 1
ATOM 1211 C C . LYS A 1 160 ? -27.770 2.953 45.471 1.00 63.00 160 LYS A C 1
ATOM 1213 O O . LYS A 1 160 ? -27.585 4.142 45.720 1.00 63.00 160 LYS A O 1
ATOM 1218 N N . ARG A 1 161 ? -26.964 2.000 45.966 1.00 61.50 161 ARG A N 1
ATOM 1219 C CA . ARG A 1 161 ? -25.799 2.278 46.842 1.00 61.50 161 ARG A CA 1
ATOM 1220 C C . ARG A 1 161 ? -24.647 2.991 46.124 1.00 61.50 161 ARG A C 1
ATOM 1222 O O . ARG A 1 161 ? -23.913 3.763 46.755 1.00 61.50 161 ARG A O 1
ATOM 1229 N N . LEU A 1 162 ? -24.507 2.764 44.819 1.00 58.97 162 LEU A N 1
ATOM 1230 C CA . LEU A 1 162 ? -23.497 3.412 43.977 1.00 58.97 162 LEU A CA 1
ATOM 1231 C C . LEU A 1 162 ? -23.818 4.889 43.683 1.00 58.97 162 LEU A C 1
ATOM 1233 O O . LEU A 1 162 ? -22.939 5.623 43.248 1.00 58.97 162 LEU A O 1
ATOM 1237 N N . GLY A 1 163 ? -25.025 5.366 44.015 1.00 56.09 163 GLY A N 1
ATOM 1238 C CA . GLY A 1 163 ? -25.373 6.787 43.920 1.00 56.09 163 GLY A CA 1
ATOM 1239 C C . GLY A 1 163 ? -25.615 7.278 42.492 1.00 56.09 163 GLY A C 1
ATOM 1240 O O . GLY A 1 163 ? -25.587 8.485 42.259 1.00 56.09 163 GLY A O 1
ATOM 1241 N N . PHE A 1 164 ? -25.865 6.366 41.548 1.00 56.34 164 PHE A N 1
ATOM 1242 C CA . PHE A 1 164 ? -26.317 6.728 40.209 1.00 56.34 164 PHE A CA 1
ATOM 1243 C C . PHE A 1 164 ? -27.688 7.399 40.309 1.00 56.34 164 PHE A C 1
ATOM 1245 O O . PHE A 1 164 ? -28.672 6.789 40.731 1.00 56.34 164 PHE A O 1
ATOM 1252 N N . LEU A 1 165 ? -27.737 8.685 39.963 1.00 54.28 165 LEU A N 1
ATOM 1253 C CA . LEU A 1 165 ? -28.987 9.431 39.897 1.00 54.28 165 LEU A CA 1
ATOM 1254 C C . LEU A 1 165 ? -29.842 8.841 38.767 1.00 54.28 165 LEU A C 1
ATOM 1256 O O . LEU A 1 165 ? -29.325 8.648 37.665 1.00 54.28 165 LEU A O 1
ATOM 1260 N N . PRO A 1 166 ? -31.128 8.527 39.010 1.00 53.22 166 PRO A N 1
ATOM 1261 C CA . PRO A 1 166 ? -31.976 7.957 37.977 1.00 53.22 166 PRO A CA 1
ATOM 1262 C C . PRO A 1 166 ? -32.069 8.934 36.797 1.00 53.22 166 PRO A C 1
ATOM 1264 O O . PRO A 1 166 ? -32.261 10.136 37.012 1.00 53.22 166 PRO A O 1
ATOM 1267 N N . PRO A 1 167 ? -31.944 8.450 35.550 1.00 51.84 167 PRO A N 1
ATOM 1268 C CA . PRO A 1 167 ? -32.023 9.312 34.387 1.00 51.84 167 PRO A CA 1
ATOM 1269 C C . PRO A 1 167 ? -33.413 9.946 34.308 1.00 51.84 167 PRO A C 1
ATOM 1271 O O . PRO A 1 167 ? -34.428 9.328 34.649 1.00 51.84 167 PRO A O 1
ATOM 1274 N N . PHE A 1 168 ? -33.474 11.182 33.810 1.00 54.19 168 PHE A N 1
ATOM 1275 C CA . PHE A 1 168 ? -34.738 11.794 33.417 1.00 54.19 168 PHE A CA 1
ATOM 1276 C C . PHE A 1 168 ? -35.443 10.865 32.417 1.00 54.19 168 PHE A C 1
ATOM 1278 O O . PHE A 1 168 ? -34.921 10.603 31.332 1.00 54.19 168 PHE A O 1
ATOM 1285 N N . ARG A 1 169 ? -36.649 10.384 32.763 1.00 54.41 169 ARG A N 1
ATOM 1286 C CA . ARG A 1 169 ? -37.459 9.464 31.932 1.00 54.41 169 ARG A CA 1
ATOM 1287 C C . ARG A 1 169 ? -37.642 9.937 30.479 1.00 54.41 169 ARG A C 1
ATOM 1289 O O . ARG A 1 169 ? -37.879 9.109 29.609 1.00 54.41 169 ARG A O 1
ATOM 1296 N N . LYS A 1 170 ? -37.497 11.241 30.216 1.00 58.62 170 LYS A N 1
ATOM 1297 C CA . LYS A 1 170 ? -37.640 11.870 28.893 1.00 58.62 170 LYS A CA 1
ATOM 1298 C C . LYS A 1 170 ? -36.540 11.496 27.878 1.00 58.62 170 LYS A C 1
ATOM 1300 O O . LYS A 1 170 ? -36.739 11.743 26.698 1.00 58.62 170 LYS A O 1
ATOM 1305 N N . ASN A 1 171 ? -35.439 10.857 28.294 1.00 66.75 171 ASN A N 1
ATOM 1306 C CA . ASN A 1 171 ? -34.290 10.578 27.413 1.00 66.75 171 ASN A CA 1
ATOM 1307 C C . ASN A 1 171 ? -34.140 9.106 26.976 1.00 66.75 171 ASN A C 1
ATOM 1309 O O . ASN A 1 171 ? -33.213 8.796 26.232 1.00 66.75 171 ASN A O 1
ATOM 1313 N N . LEU A 1 172 ? -35.020 8.192 27.412 1.00 73.12 172 LEU A N 1
ATOM 1314 C CA . LEU A 1 172 ? -34.865 6.759 27.115 1.00 73.12 172 LEU A CA 1
ATOM 1315 C C . LEU A 1 172 ? -35.069 6.437 25.630 1.00 73.12 172 LEU A C 1
ATOM 1317 O O . LEU A 1 172 ? -34.270 5.706 25.062 1.00 73.12 172 LEU A O 1
ATOM 1321 N N . ALA A 1 173 ? -36.100 7.002 24.994 1.00 75.69 173 ALA A N 1
ATOM 1322 C CA . ALA A 1 173 ? -36.369 6.764 23.575 1.00 75.69 173 ALA A CA 1
ATOM 1323 C C . ALA A 1 173 ? -35.205 7.244 22.691 1.00 75.69 173 ALA A C 1
ATOM 1325 O O . ALA A 1 173 ? -34.773 6.519 21.804 1.00 75.69 173 ALA A O 1
ATOM 1326 N N . GLY A 1 174 ? -34.638 8.419 22.991 1.00 72.75 174 GLY A N 1
ATOM 1327 C CA . GLY A 1 174 ? -33.450 8.931 22.301 1.00 72.75 174 GLY A CA 1
ATOM 1328 C C . GLY A 1 174 ? -32.193 8.094 22.559 1.00 72.75 174 GLY A C 1
ATOM 1329 O O . GLY A 1 174 ? -31.416 7.874 21.638 1.00 72.75 174 GLY A O 1
ATOM 1330 N N . ALA A 1 175 ? -32.009 7.577 23.780 1.00 77.44 175 ALA A N 1
ATOM 1331 C CA . ALA A 1 175 ? -30.917 6.654 24.099 1.00 77.44 175 ALA A CA 1
ATOM 1332 C C . ALA A 1 175 ? -31.032 5.336 23.321 1.00 77.44 175 ALA A C 1
ATOM 1334 O O . ALA A 1 175 ? -30.066 4.917 22.694 1.00 77.44 175 ALA A O 1
ATOM 1335 N N . VAL A 1 176 ? -32.221 4.727 23.297 1.00 80.12 176 VAL A N 1
ATOM 1336 C CA . VAL A 1 176 ? -32.483 3.501 22.528 1.00 80.12 176 VAL A CA 1
ATOM 1337 C C . VAL A 1 176 ? -32.315 3.746 21.031 1.00 80.12 176 VAL A C 1
ATOM 1339 O O . VAL A 1 176 ? -31.697 2.927 20.362 1.00 80.12 176 VAL A O 1
ATOM 1342 N N . LEU A 1 177 ? -32.801 4.877 20.509 1.00 81.19 177 LEU A N 1
ATOM 1343 C CA . LEU A 1 177 ? -32.664 5.224 19.096 1.00 81.19 177 LEU A CA 1
ATOM 1344 C C . LEU A 1 177 ? -31.196 5.403 18.696 1.00 81.19 177 LEU A C 1
ATOM 1346 O O . LEU A 1 177 ? -30.772 4.808 17.717 1.00 81.19 177 LEU A O 1
ATOM 1350 N N . VAL A 1 178 ? -30.406 6.177 19.445 1.00 76.50 178 VAL A N 1
ATOM 1351 C CA . VAL A 1 178 ? -28.999 6.435 19.088 1.00 76.50 178 VAL A CA 1
ATOM 1352 C C . VAL A 1 178 ? -28.132 5.194 19.278 1.00 76.50 178 VAL A C 1
ATOM 1354 O O . VAL A 1 178 ? -27.340 4.874 18.397 1.00 76.50 178 VAL A O 1
ATOM 1357 N N . THR A 1 179 ? -28.296 4.454 20.379 1.00 78.69 179 THR A N 1
ATOM 1358 C CA . THR A 1 179 ? -27.589 3.178 20.566 1.00 78.69 179 THR A CA 1
ATOM 1359 C C . THR A 1 179 ? -28.022 2.152 19.517 1.00 78.69 179 THR A C 1
ATOM 1361 O O . THR A 1 179 ? -27.185 1.408 19.016 1.00 78.69 179 THR A O 1
ATOM 1364 N N . GLY A 1 180 ? -29.302 2.152 19.133 1.00 77.81 180 GLY A N 1
ATOM 1365 C CA . GLY A 1 180 ? -29.841 1.339 18.049 1.00 77.81 180 GLY A CA 1
ATOM 1366 C C . GLY A 1 180 ? -29.237 1.701 16.695 1.00 77.81 180 GLY A C 1
ATOM 1367 O O . GLY A 1 180 ? -28.738 0.815 16.022 1.00 77.81 180 GLY A O 1
ATOM 1368 N N . ILE A 1 181 ? -29.203 2.980 16.314 1.00 79.50 181 ILE A N 1
ATOM 1369 C CA . ILE A 1 181 ? -28.577 3.447 15.065 1.00 79.50 181 ILE A CA 1
ATOM 1370 C C . ILE A 1 181 ? -27.083 3.120 15.050 1.00 79.50 181 ILE A C 1
ATOM 1372 O O . ILE A 1 181 ? -26.583 2.674 14.028 1.00 79.50 181 ILE A O 1
ATOM 1376 N N . ALA A 1 182 ? -26.370 3.284 16.167 1.00 74.62 182 ALA A N 1
ATOM 1377 C CA . ALA A 1 182 ? -24.961 2.905 16.246 1.00 74.62 182 ALA A CA 1
ATOM 1378 C C . ALA A 1 182 ? -24.775 1.390 16.052 1.00 74.62 182 ALA A C 1
ATOM 1380 O O . ALA A 1 182 ? -23.956 0.970 15.241 1.00 74.62 182 ALA A O 1
ATOM 1381 N N . TYR A 1 183 ? -25.566 0.566 16.745 1.00 75.88 183 TYR A N 1
ATOM 1382 C CA . TYR A 1 183 ? -25.494 -0.891 16.637 1.00 75.88 183 TYR A CA 1
ATOM 1383 C C . TYR A 1 183 ? -25.913 -1.400 15.253 1.00 75.88 183 TYR A C 1
ATOM 1385 O O . TYR A 1 183 ? -25.159 -2.127 14.616 1.00 75.88 183 TYR A O 1
ATOM 1393 N N . PHE A 1 184 ? -27.092 -1.001 14.771 1.00 75.75 184 PHE A N 1
ATOM 1394 C CA . PHE A 1 184 ? -27.603 -1.392 13.461 1.00 75.75 184 PHE A CA 1
ATOM 1395 C C . PHE A 1 184 ? -26.808 -0.763 12.325 1.00 75.75 184 PHE A C 1
ATOM 1397 O O . PHE A 1 184 ? -26.704 -1.391 11.290 1.00 75.75 184 PHE A O 1
ATOM 1404 N N . GLY A 1 185 ? -26.214 0.417 12.499 1.00 73.25 185 GLY A N 1
ATOM 1405 C CA . GLY A 1 185 ? -25.299 1.011 11.526 1.00 73.25 185 GLY A CA 1
ATOM 1406 C C . GLY A 1 185 ? -24.029 0.180 11.383 1.00 73.25 185 GLY A C 1
ATOM 1407 O O . GLY A 1 185 ? -23.693 -0.217 10.275 1.00 73.25 185 GLY A O 1
ATOM 1408 N N . ILE A 1 186 ? -23.380 -0.174 12.500 1.00 70.12 186 ILE A N 1
ATOM 1409 C CA . ILE A 1 186 ? -22.217 -1.078 12.502 1.00 70.12 186 ILE A CA 1
ATOM 1410 C C . ILE A 1 186 ? -22.597 -2.444 11.918 1.00 70.12 186 ILE A C 1
ATOM 1412 O O . ILE A 1 186 ? -21.895 -2.958 11.055 1.00 70.12 186 ILE A O 1
ATOM 1416 N N . ALA A 1 187 ? -23.725 -3.017 12.341 1.00 65.69 187 ALA A N 1
ATOM 1417 C CA . ALA A 1 187 ? -24.191 -4.306 11.844 1.00 65.69 187 ALA A CA 1
ATOM 1418 C C . ALA A 1 187 ? -24.573 -4.255 10.358 1.00 65.69 187 ALA A C 1
ATOM 1420 O O . ALA A 1 187 ? -24.253 -5.182 9.629 1.00 65.69 187 ALA A O 1
ATOM 1421 N N . LEU A 1 188 ? -25.214 -3.182 9.889 1.00 67.94 188 LEU A N 1
ATOM 1422 C CA . LEU A 1 188 ? -25.565 -2.991 8.484 1.00 67.94 188 LEU A CA 1
ATOM 1423 C C . LEU A 1 188 ? -24.297 -2.878 7.646 1.00 67.94 188 LEU A C 1
ATOM 1425 O O . LEU A 1 188 ? -24.196 -3.614 6.684 1.00 67.94 188 LEU A O 1
ATOM 1429 N N . ILE A 1 189 ? -23.308 -2.077 8.059 1.00 65.56 189 ILE A N 1
ATOM 1430 C CA . ILE A 1 189 ? -21.990 -2.000 7.400 1.00 65.56 189 ILE A CA 1
ATOM 1431 C C . ILE A 1 189 ? -21.331 -3.385 7.331 1.00 65.56 189 ILE A C 1
ATOM 1433 O O . ILE A 1 189 ? -20.753 -3.741 6.310 1.00 65.56 189 ILE A O 1
ATOM 1437 N N . MET A 1 190 ? -21.445 -4.188 8.394 1.00 58.44 190 MET A N 1
ATOM 1438 C CA . MET A 1 190 ? -20.931 -5.562 8.413 1.00 58.44 190 MET A CA 1
ATOM 1439 C C . MET A 1 190 ? -21.732 -6.537 7.531 1.00 58.44 190 MET A C 1
ATOM 1441 O O . MET A 1 190 ? -21.173 -7.536 7.091 1.00 58.44 190 MET A O 1
ATOM 1445 N N . ILE A 1 191 ? -23.028 -6.297 7.307 1.00 59.22 191 ILE A N 1
ATOM 1446 C CA . ILE A 1 191 ? -23.932 -7.192 6.562 1.00 59.22 191 ILE A CA 1
ATOM 1447 C C . ILE A 1 191 ? -23.993 -6.827 5.074 1.00 59.22 191 ILE A C 1
ATOM 1449 O O . ILE A 1 191 ? -24.016 -7.725 4.236 1.00 59.22 191 ILE A O 1
ATOM 1453 N N . THR A 1 192 ? -24.026 -5.539 4.722 1.00 55.47 192 THR A N 1
ATOM 1454 C CA . THR A 1 192 ? -24.159 -5.069 3.333 1.00 55.47 192 THR A CA 1
ATOM 1455 C C . THR A 1 192 ? -22.943 -5.393 2.473 1.00 55.47 192 THR A C 1
ATOM 1457 O O . THR A 1 192 ? -23.080 -5.393 1.259 1.00 55.47 192 THR A O 1
ATOM 1460 N N . ASP A 1 193 ? -21.801 -5.723 3.083 1.00 49.31 193 ASP A N 1
ATOM 1461 C CA . ASP A 1 193 ? -20.562 -6.107 2.390 1.00 49.31 193 ASP A CA 1
ATOM 1462 C C . ASP A 1 193 ? -20.184 -7.590 2.606 1.00 49.31 193 ASP A C 1
ATOM 1464 O O . ASP A 1 193 ? -19.054 -8.008 2.387 1.00 49.31 193 ASP A O 1
ATOM 1468 N N . PHE A 1 194 ? -21.152 -8.439 2.990 1.00 47.97 194 PHE A N 1
ATOM 1469 C CA . PHE A 1 194 ? -21.064 -9.882 2.692 1.00 47.97 194 PHE A CA 1
ATOM 1470 C C . PHE A 1 194 ? -21.344 -10.181 1.200 1.00 47.97 194 PHE A C 1
ATOM 1472 O O . PHE A 1 194 ? -21.411 -11.347 0.802 1.00 47.97 194 PHE A O 1
ATOM 1479 N N . GLY A 1 195 ? -21.528 -9.143 0.377 1.00 46.84 195 GLY A N 1
ATOM 1480 C CA . GLY A 1 195 ? -21.585 -9.224 -1.076 1.00 46.84 195 GLY A CA 1
ATOM 1481 C C . GLY A 1 195 ? -20.185 -9.080 -1.665 1.00 46.84 195 GLY A C 1
ATOM 1482 O O . GLY A 1 195 ? -19.732 -7.971 -1.877 1.00 46.84 195 GLY A O 1
ATOM 1483 N N . GLU A 1 196 ? -19.553 -10.219 -1.942 1.00 52.47 196 GLU A N 1
ATOM 1484 C CA . GLU A 1 196 ? -18.233 -10.396 -2.575 1.00 52.47 196 GLU A CA 1
ATOM 1485 C C . GLU A 1 196 ? -17.011 -10.254 -1.645 1.00 52.47 196 GLU A C 1
ATOM 1487 O O . GLU A 1 196 ? -16.585 -9.188 -1.223 1.00 52.47 196 GLU A O 1
ATOM 1492 N N . ILE A 1 197 ? -16.388 -11.405 -1.358 1.00 55.94 197 ILE A N 1
ATOM 1493 C CA . ILE A 1 197 ? -15.188 -11.559 -0.507 1.00 55.94 197 ILE A CA 1
ATOM 1494 C C . ILE A 1 197 ? -13.983 -10.763 -1.060 1.00 55.94 197 ILE A C 1
ATOM 1496 O O . ILE A 1 197 ? -13.047 -10.457 -0.318 1.00 55.94 197 ILE A O 1
ATOM 1500 N N . TYR A 1 198 ? -14.025 -10.415 -2.348 1.00 66.62 198 TYR A N 1
ATOM 1501 C CA . TYR A 1 198 ? -13.016 -9.661 -3.082 1.00 66.62 198 TYR A CA 1
ATOM 1502 C C . TYR A 1 198 ? -13.724 -8.555 -3.858 1.00 66.62 198 TYR A C 1
ATOM 1504 O O . TYR A 1 198 ? -14.468 -8.857 -4.784 1.00 66.62 198 TYR A O 1
ATOM 1512 N N . GLY A 1 199 ? -13.519 -7.299 -3.465 1.00 61.38 199 GLY A N 1
ATOM 1513 C CA . GLY A 1 199 ? -14.092 -6.160 -4.178 1.00 61.38 199 GLY A CA 1
ATOM 1514 C C . GLY A 1 199 ? -13.443 -5.990 -5.551 1.00 61.38 199 GLY A C 1
ATOM 1515 O O . GLY A 1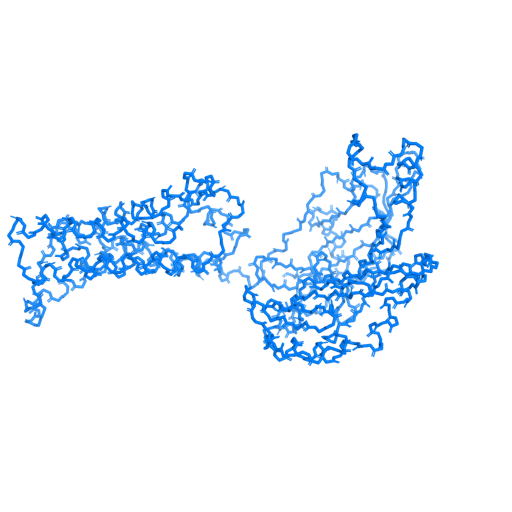 199 ? -12.325 -6.471 -5.778 1.00 61.38 199 GLY A O 1
ATOM 1516 N N . GLU A 1 200 ? -14.123 -5.281 -6.455 1.00 67.12 200 GLU A N 1
ATOM 1517 C CA . GLU A 1 200 ? -13.574 -4.960 -7.772 1.00 67.12 200 GLU A CA 1
ATOM 1518 C C . GLU A 1 200 ? -12.205 -4.270 -7.646 1.00 67.12 200 GLU A C 1
ATOM 1520 O O . GLU A 1 200 ? -11.969 -3.430 -6.772 1.00 67.12 200 GLU A O 1
ATOM 1525 N N . LEU A 1 201 ? -11.275 -4.643 -8.528 1.00 73.69 201 LEU A N 1
ATOM 1526 C CA . LEU A 1 201 ? -10.001 -3.945 -8.651 1.00 73.69 201 LEU A CA 1
ATOM 1527 C C . LEU A 1 201 ? -10.273 -2.508 -9.101 1.00 73.69 201 LEU A C 1
ATOM 1529 O O . LEU A 1 201 ? -10.795 -2.287 -10.194 1.00 73.69 201 LEU A O 1
ATOM 1533 N N . ASN A 1 202 ? -9.856 -1.536 -8.289 1.00 68.25 202 ASN A N 1
ATOM 1534 C CA . ASN A 1 202 ? -9.811 -0.135 -8.695 1.00 68.25 202 ASN A CA 1
ATOM 1535 C C . ASN A 1 202 ? -8.684 0.050 -9.710 1.00 68.25 202 ASN A C 1
ATOM 1537 O O . ASN A 1 202 ? -7.548 0.371 -9.362 1.00 68.25 202 ASN A O 1
ATOM 1541 N N . LEU A 1 203 ? -8.997 -0.206 -10.974 1.00 74.56 203 LEU A N 1
ATOM 1542 C CA . LEU A 1 203 ? -8.076 0.038 -12.064 1.00 74.56 203 LEU A CA 1
ATOM 1543 C C . LEU A 1 203 ? -8.077 1.529 -12.426 1.00 74.56 203 LEU A C 1
ATOM 1545 O O . LEU A 1 203 ? -9.126 2.177 -12.456 1.00 74.56 203 LEU A O 1
ATOM 1549 N N . PHE A 1 204 ? -6.896 2.075 -12.711 1.00 74.81 204 PHE A N 1
ATOM 1550 C CA . PHE A 1 204 ? -6.766 3.441 -13.215 1.00 74.81 204 PHE A CA 1
ATOM 1551 C C . PHE A 1 204 ? -7.430 3.562 -14.594 1.00 74.81 204 PHE A C 1
ATOM 1553 O O . PHE A 1 204 ? -7.495 2.596 -15.348 1.00 74.81 204 PHE A O 1
ATOM 1560 N N . ARG A 1 205 ? -7.927 4.745 -14.950 1.00 72.56 205 ARG A N 1
ATOM 1561 C CA . ARG A 1 205 ? -8.504 4.992 -16.277 1.00 72.56 205 ARG A CA 1
ATOM 1562 C C . ARG A 1 205 ? -7.650 6.016 -17.002 1.00 72.56 205 ARG A C 1
ATOM 1564 O O . ARG A 1 205 ? -7.309 7.035 -16.413 1.00 72.56 205 ARG A O 1
ATOM 1571 N N . SER A 1 206 ? -7.293 5.719 -18.247 1.00 75.62 206 SER A N 1
ATOM 1572 C CA . SER A 1 206 ? -6.684 6.711 -19.130 1.00 75.62 206 SER A CA 1
ATOM 1573 C C . SER A 1 206 ? -7.775 7.629 -19.675 1.00 75.62 206 SER A C 1
ATOM 1575 O O . SER A 1 206 ? -8.855 7.157 -20.037 1.00 75.62 206 SER A O 1
ATOM 1577 N N . ASP A 1 207 ? -7.484 8.926 -19.750 1.00 78.75 207 ASP A N 1
ATOM 1578 C CA . ASP A 1 207 ? -8.361 9.912 -20.394 1.00 78.75 207 ASP A CA 1
ATOM 1579 C C . ASP A 1 207 ? -8.362 9.765 -21.925 1.00 78.75 207 ASP A C 1
ATOM 1581 O O . ASP A 1 207 ? -9.265 10.248 -22.612 1.00 78.75 207 ASP A O 1
ATOM 1585 N N . THR A 1 208 ? -7.365 9.067 -22.469 1.00 83.00 208 THR A N 1
ATOM 1586 C CA . THR A 1 208 ? -7.263 8.757 -23.893 1.00 83.00 208 THR A CA 1
ATOM 1587 C C . THR A 1 208 ? -8.045 7.475 -24.181 1.00 83.00 208 THR A C 1
ATOM 1589 O O . THR A 1 208 ? -7.741 6.449 -23.576 1.00 83.00 208 THR A O 1
ATOM 1592 N N . PRO A 1 209 ? -9.045 7.466 -25.079 1.00 85.00 209 PRO A N 1
ATOM 1593 C CA . PRO A 1 209 ? -9.763 6.243 -25.434 1.00 85.00 209 PRO A CA 1
ATOM 1594 C C . PRO A 1 209 ? -8.869 5.277 -26.225 1.00 85.00 209 PRO A C 1
ATOM 1596 O O . PRO A 1 209 ? -7.971 5.702 -26.953 1.00 85.00 209 PRO A O 1
ATOM 1599 N N . LEU A 1 210 ? -9.143 3.973 -26.126 1.00 89.12 210 LEU A N 1
ATOM 1600 C CA . LEU A 1 210 ? -8.554 2.998 -27.048 1.00 89.12 210 LEU A CA 1
ATOM 1601 C C . LEU A 1 210 ? -9.002 3.286 -28.497 1.00 89.12 210 LEU A C 1
ATOM 1603 O O . LEU A 1 210 ? -10.136 3.735 -28.702 1.00 89.12 210 LEU A O 1
ATOM 1607 N N . PRO A 1 211 ? -8.147 3.021 -29.505 1.00 90.19 211 PRO A N 1
ATOM 1608 C CA . PRO A 1 211 ? -8.519 3.186 -30.908 1.00 90.19 211 PRO A CA 1
ATOM 1609 C C . PRO A 1 211 ? -9.693 2.276 -31.285 1.00 90.19 211 PRO A C 1
ATOM 1611 O O . PRO A 1 211 ? -9.870 1.203 -30.716 1.00 90.19 211 PRO A O 1
ATOM 1614 N N . ALA A 1 212 ? -10.486 2.687 -32.277 1.00 87.62 212 ALA A N 1
ATOM 1615 C CA . ALA A 1 212 ? -11.612 1.884 -32.760 1.00 87.62 212 ALA A CA 1
ATOM 1616 C C . ALA A 1 212 ? -11.160 0.627 -33.526 1.00 87.62 212 ALA A C 1
ATOM 1618 O O . ALA A 1 212 ? -11.876 -0.373 -33.543 1.00 87.62 212 ALA A O 1
ATOM 1619 N N . ASP A 1 213 ? -9.982 0.680 -34.154 1.00 91.94 213 ASP A N 1
ATOM 1620 C CA . ASP A 1 213 ? -9.393 -0.437 -34.888 1.00 91.94 213 ASP A CA 1
ATOM 1621 C C . ASP A 1 213 ? -8.377 -1.179 -34.009 1.00 91.94 213 ASP A C 1
ATOM 1623 O O . ASP A 1 213 ? -7.212 -0.790 -33.903 1.00 91.94 213 ASP A O 1
ATOM 1627 N N . ILE A 1 214 ? -8.841 -2.230 -33.326 1.00 92.44 214 ILE A N 1
ATOM 1628 C CA . ILE A 1 214 ? -7.998 -3.098 -32.496 1.00 92.44 214 ILE A CA 1
ATOM 1629 C C . ILE A 1 214 ? -7.974 -4.491 -33.105 1.00 92.44 214 ILE A C 1
ATOM 1631 O O . ILE A 1 214 ? -8.994 -5.179 -33.164 1.00 92.44 214 ILE A O 1
ATOM 1635 N N . THR A 1 215 ? -6.784 -4.935 -33.487 1.00 93.12 215 THR A N 1
ATOM 1636 C CA . THR A 1 215 ? -6.536 -6.283 -33.999 1.00 93.12 215 THR A CA 1
ATOM 1637 C C . THR A 1 215 ? -5.847 -7.145 -32.945 1.00 93.12 215 THR A C 1
ATOM 1639 O O . THR A 1 215 ? -5.274 -6.643 -31.977 1.00 93.12 215 THR A O 1
ATOM 1642 N N . VAL A 1 216 ? -5.931 -8.466 -33.100 1.00 92.81 216 VAL A N 1
ATOM 1643 C CA . VAL A 1 216 ? -5.298 -9.427 -32.189 1.00 92.81 216 VAL A CA 1
ATOM 1644 C C . VAL A 1 216 ? -4.478 -10.403 -33.015 1.00 92.81 216 VAL A C 1
ATOM 1646 O O . VAL A 1 216 ? -5.041 -11.174 -33.792 1.00 92.81 216 VAL A O 1
ATOM 1649 N N . SER A 1 217 ? -3.161 -10.381 -32.833 1.00 92.19 217 SER A N 1
ATOM 1650 C CA . SER A 1 217 ? -2.251 -11.402 -33.362 1.00 92.19 217 SER A CA 1
ATOM 1651 C C . SER A 1 217 ? -1.935 -12.485 -32.327 1.00 92.19 217 SER A C 1
ATOM 1653 O O . SER A 1 217 ? -1.576 -13.604 -32.697 1.00 92.19 217 SER A O 1
ATOM 1655 N N . ALA A 1 218 ? -2.145 -12.193 -31.038 1.00 88.44 218 ALA A N 1
ATOM 1656 C CA . ALA A 1 218 ? -2.021 -13.154 -29.947 1.00 88.44 218 ALA A CA 1
ATOM 1657 C C . ALA A 1 218 ? -2.999 -14.338 -30.082 1.00 88.44 218 ALA A C 1
ATOM 1659 O O . ALA A 1 218 ? -4.189 -14.174 -30.366 1.00 88.44 218 ALA A O 1
ATOM 1660 N N . ASN A 1 219 ? -2.532 -15.551 -29.782 1.00 91.00 219 ASN A N 1
ATOM 1661 C CA . ASN A 1 219 ? -3.400 -16.727 -29.718 1.00 91.00 219 ASN A CA 1
ATOM 1662 C C . ASN A 1 219 ? -4.134 -16.786 -28.366 1.00 91.00 219 ASN A C 1
ATOM 1664 O O . ASN A 1 219 ? -3.651 -17.397 -27.412 1.00 91.00 219 ASN A O 1
ATOM 1668 N N . LEU A 1 220 ? -5.295 -16.129 -28.280 1.00 93.38 220 LEU A N 1
ATOM 1669 C CA . LEU A 1 220 ? -6.081 -16.052 -27.047 1.00 93.38 220 LEU A CA 1
ATOM 1670 C C . LEU A 1 220 ? -6.847 -17.352 -26.762 1.00 93.38 220 LEU A C 1
ATOM 1672 O O . LEU A 1 220 ? -7.654 -17.820 -27.569 1.00 93.38 220 LEU A O 1
ATOM 1676 N N . SER A 1 221 ? -6.660 -17.891 -25.561 1.00 91.75 221 SER A N 1
ATOM 1677 C CA . SER A 1 221 ? -7.346 -19.091 -25.085 1.00 91.75 221 SER A CA 1
ATOM 1678 C C . SER A 1 221 ? -8.823 -18.846 -24.748 1.00 91.75 221 SER A C 1
ATOM 1680 O O . SER A 1 221 ? -9.183 -17.860 -24.097 1.00 91.75 221 SER A O 1
ATOM 1682 N N . ASP A 1 222 ? -9.676 -19.807 -25.117 1.00 90.50 222 ASP A N 1
ATOM 1683 C CA . ASP A 1 222 ? -11.086 -19.886 -24.702 1.00 90.50 222 ASP A CA 1
ATOM 1684 C C . ASP A 1 222 ? -11.276 -20.535 -23.323 1.00 90.50 222 ASP A C 1
ATOM 1686 O O . ASP A 1 222 ? -12.375 -20.517 -22.763 1.00 90.50 222 ASP A O 1
ATOM 1690 N N . ALA A 1 223 ? -10.224 -21.129 -22.755 1.00 85.50 223 ALA A N 1
ATOM 1691 C CA . ALA A 1 223 ? -10.339 -21.882 -21.518 1.00 85.50 223 ALA A CA 1
ATOM 1692 C C . ALA A 1 223 ? -10.478 -20.943 -20.311 1.00 85.50 223 ALA A C 1
ATOM 1694 O O . ALA A 1 223 ? -9.568 -20.185 -19.979 1.00 85.50 223 ALA A O 1
ATOM 1695 N N . ALA A 1 224 ? -11.610 -21.040 -19.613 1.00 85.06 224 ALA A N 1
ATOM 1696 C CA . ALA A 1 224 ? -11.733 -20.506 -18.262 1.00 85.06 224 ALA A CA 1
ATOM 1697 C C . ALA A 1 224 ? -10.893 -21.351 -17.291 1.00 85.06 224 ALA A C 1
ATOM 1699 O O . ALA A 1 224 ? -10.794 -22.574 -17.427 1.00 85.06 224 ALA A O 1
ATOM 1700 N N . GLY A 1 225 ? -10.307 -20.698 -16.290 1.00 88.50 225 GLY A N 1
ATOM 1701 C CA . GLY A 1 225 ? -9.321 -21.317 -15.409 1.00 88.50 225 GLY A CA 1
ATOM 1702 C C . GLY A 1 225 ? -9.599 -21.117 -13.927 1.00 88.50 225 GLY A C 1
ATOM 1703 O O . GLY A 1 225 ? -10.666 -20.665 -13.500 1.00 88.50 225 GLY A O 1
ATOM 1704 N N . LYS A 1 226 ? -8.588 -21.447 -13.123 1.00 91.25 226 LYS A N 1
ATOM 1705 C CA . LYS A 1 226 ? -8.498 -21.015 -11.730 1.00 91.25 226 LYS A CA 1
ATOM 1706 C C . LYS A 1 226 ? -7.155 -20.341 -11.507 1.00 91.25 226 LYS A C 1
ATOM 1708 O O . LYS A 1 226 ? -6.131 -20.959 -11.788 1.00 91.25 226 LYS A O 1
ATOM 1713 N N . ALA A 1 227 ? -7.168 -19.144 -10.941 1.00 93.06 227 ALA A N 1
ATOM 1714 C CA . ALA A 1 227 ? -5.966 -18.467 -10.470 1.00 93.06 227 ALA A CA 1
ATOM 1715 C C . ALA A 1 227 ? -5.954 -18.421 -8.945 1.00 93.06 227 ALA A C 1
ATOM 1717 O O . ALA A 1 227 ? -6.981 -18.614 -8.291 1.00 93.06 227 ALA A O 1
ATOM 1718 N N . ALA A 1 228 ? -4.770 -18.235 -8.378 1.00 94.25 228 ALA A N 1
ATOM 1719 C CA . ALA A 1 228 ? -4.633 -18.028 -6.950 1.00 94.25 228 ALA A CA 1
ATOM 1720 C C . ALA A 1 228 ? -5.092 -16.617 -6.565 1.00 94.25 228 ALA A C 1
ATOM 1722 O O . ALA A 1 228 ? -5.141 -15.725 -7.401 1.00 94.25 228 ALA A O 1
ATOM 1723 N N . ILE A 1 229 ? -5.413 -16.428 -5.294 1.00 91.31 229 ILE A N 1
ATOM 1724 C CA . ILE A 1 229 ? -5.451 -15.114 -4.659 1.00 91.31 229 ILE A CA 1
ATOM 1725 C C . ILE A 1 229 ? -4.367 -15.119 -3.594 1.00 91.31 229 ILE A C 1
ATOM 1727 O O . ILE A 1 229 ? -4.232 -16.110 -2.863 1.00 91.31 229 ILE A O 1
ATOM 1731 N N . TYR A 1 230 ? -3.605 -14.032 -3.510 1.00 90.62 230 TYR A N 1
ATOM 1732 C CA . TYR A 1 230 ? -2.556 -13.888 -2.509 1.00 90.62 230 TYR A CA 1
ATOM 1733 C C . TYR A 1 230 ? -2.877 -12.771 -1.527 1.00 90.62 230 TYR A C 1
ATOM 1735 O O . TYR A 1 230 ? -3.609 -11.831 -1.828 1.00 90.62 230 TYR A O 1
ATOM 1743 N N . GLU A 1 231 ? -2.312 -12.890 -0.337 1.00 85.62 231 GLU A N 1
ATOM 1744 C CA . GLU A 1 231 ? -2.311 -11.847 0.681 1.00 85.62 231 GLU A CA 1
ATOM 1745 C C . GLU A 1 231 ? -0.890 -11.681 1.208 1.00 85.62 231 GLU A C 1
ATOM 1747 O O . GLU A 1 231 ? -0.089 -12.624 1.153 1.00 85.62 231 GLU A O 1
ATOM 1752 N N . THR A 1 232 ? -0.582 -10.500 1.739 1.00 83.62 232 THR A N 1
ATOM 1753 C CA . THR A 1 232 ? 0.701 -10.274 2.400 1.00 83.62 232 THR A CA 1
ATOM 1754 C C . THR A 1 232 ? 0.831 -11.208 3.598 1.00 83.62 232 THR A C 1
ATOM 1756 O O . THR A 1 232 ? -0.044 -11.290 4.469 1.00 83.62 232 THR A O 1
ATOM 1759 N N . GLU A 1 233 ? 1.927 -11.951 3.644 1.00 82.56 233 GLU A N 1
ATOM 1760 C CA . GLU A 1 233 ? 2.213 -12.850 4.741 1.00 82.56 233 GLU A CA 1
ATOM 1761 C C . GLU A 1 233 ? 2.611 -12.049 5.981 1.00 82.56 233 GLU A C 1
ATOM 1763 O O . GLU A 1 233 ? 3.602 -11.321 5.985 1.00 82.56 233 GLU A O 1
ATOM 1768 N N . ARG A 1 234 ? 1.851 -12.211 7.070 1.00 75.25 234 ARG A N 1
ATOM 1769 C CA . ARG A 1 234 ? 2.277 -11.716 8.381 1.00 75.25 234 ARG A CA 1
ATOM 1770 C C . ARG A 1 234 ? 3.427 -12.577 8.875 1.00 75.25 234 ARG A C 1
ATOM 1772 O O . ARG A 1 234 ? 3.212 -13.726 9.258 1.00 75.25 234 ARG A O 1
ATOM 1779 N N . GLN A 1 235 ? 4.619 -12.005 8.883 1.00 70.00 235 GLN A N 1
ATOM 1780 C CA . GLN A 1 235 ? 5.827 -12.669 9.348 1.00 70.00 235 GLN A CA 1
ATOM 1781 C C . GLN A 1 235 ? 6.395 -11.956 10.580 1.00 70.00 235 GLN A C 1
ATOM 1783 O O . GLN A 1 235 ? 6.090 -10.795 10.852 1.00 70.00 235 GLN A O 1
ATOM 1788 N N . ASP A 1 236 ? 7.221 -12.671 11.341 1.00 82.62 236 ASP A N 1
ATOM 1789 C CA . ASP A 1 236 ? 8.020 -12.080 12.412 1.00 82.62 236 ASP A CA 1
ATOM 1790 C C . ASP A 1 236 ? 9.120 -11.213 11.781 1.00 82.62 236 ASP A C 1
ATOM 1792 O O . ASP A 1 236 ? 10.149 -11.719 11.317 1.00 82.62 236 ASP A O 1
ATOM 1796 N N . PHE A 1 237 ? 8.859 -9.907 11.708 1.00 81.75 237 PHE A N 1
ATOM 1797 C CA . PHE A 1 237 ? 9.732 -8.959 11.021 1.00 81.75 237 PHE A CA 1
ATOM 1798 C C . PHE A 1 237 ? 11.114 -8.854 11.680 1.00 81.75 237 PHE A C 1
ATOM 1800 O O . PHE A 1 237 ? 12.092 -8.644 10.971 1.00 81.75 237 PHE A O 1
ATOM 1807 N N . LEU A 1 238 ? 11.232 -9.092 12.994 1.00 84.62 238 LEU A N 1
ATOM 1808 C CA . LEU A 1 238 ? 12.523 -9.114 13.685 1.00 84.62 238 LEU A CA 1
ATOM 1809 C C . LEU A 1 238 ? 13.356 -10.308 13.227 1.00 84.62 238 LEU A C 1
ATOM 1811 O O . LEU A 1 238 ? 14.508 -10.153 12.815 1.00 84.62 238 LEU A O 1
ATOM 1815 N N . LYS A 1 239 ? 12.768 -11.510 13.284 1.00 87.00 239 LYS A N 1
ATOM 1816 C CA . LYS A 1 239 ? 13.443 -12.736 12.839 1.00 87.00 239 LYS A CA 1
ATOM 1817 C C . LYS A 1 239 ? 13.898 -12.599 11.388 1.00 87.00 239 LYS A C 1
ATOM 1819 O O . LYS A 1 239 ? 15.007 -12.996 11.037 1.00 87.00 239 LYS A O 1
ATOM 1824 N N . ARG A 1 240 ? 13.042 -12.020 10.549 1.00 86.50 240 ARG A N 1
ATOM 1825 C CA . ARG A 1 240 ? 13.312 -11.843 9.128 1.00 86.50 240 ARG A CA 1
ATOM 1826 C C . ARG A 1 240 ? 14.349 -10.769 8.835 1.00 86.50 240 ARG A C 1
ATOM 1828 O O . ARG A 1 240 ? 15.220 -10.996 7.995 1.00 86.50 240 ARG A O 1
ATOM 1835 N N . GLY A 1 241 ? 14.278 -9.641 9.534 1.00 89.75 241 GLY A N 1
ATOM 1836 C CA . GLY A 1 241 ? 15.281 -8.587 9.474 1.00 89.75 241 GLY A CA 1
ATOM 1837 C C . GLY A 1 241 ? 16.657 -9.145 9.816 1.00 89.75 241 GLY A C 1
ATOM 1838 O O . GLY A 1 241 ? 17.585 -8.968 9.035 1.00 89.75 241 GLY A O 1
ATOM 1839 N N . LYS A 1 242 ? 16.753 -9.950 10.883 1.00 90.62 242 LYS A N 1
ATOM 1840 C CA . LYS A 1 242 ? 18.002 -10.613 11.275 1.00 90.62 242 LYS A CA 1
ATOM 1841 C C . LYS A 1 242 ? 18.530 -11.564 10.197 1.00 90.62 242 LYS A C 1
ATOM 1843 O O . LYS A 1 242 ? 19.679 -11.449 9.798 1.00 90.62 242 LYS A O 1
ATOM 1848 N N . MET A 1 243 ? 17.684 -12.448 9.662 1.00 90.31 243 MET A N 1
ATOM 1849 C CA . MET A 1 243 ? 18.086 -13.346 8.566 1.00 90.31 243 MET A CA 1
ATOM 1850 C C . MET A 1 243 ? 18.528 -12.583 7.307 1.00 90.31 243 MET A C 1
ATOM 1852 O O . MET A 1 243 ? 19.371 -13.057 6.549 1.00 90.31 243 MET A O 1
ATOM 1856 N N . THR A 1 244 ? 17.928 -11.420 7.046 1.00 92.62 244 THR A N 1
ATOM 1857 C CA . THR A 1 244 ? 18.276 -10.575 5.898 1.00 92.62 244 THR A CA 1
ATOM 1858 C C . THR A 1 244 ? 19.602 -9.857 6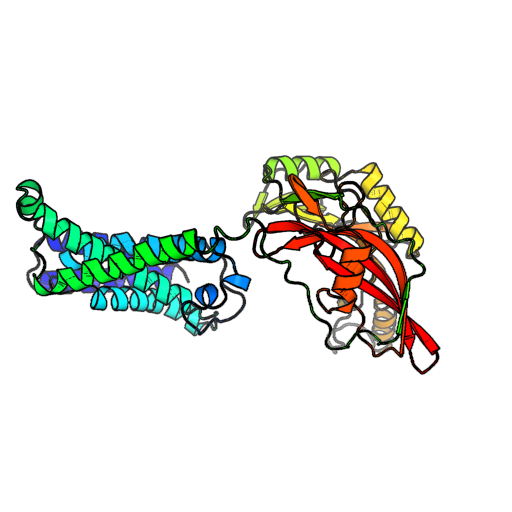.133 1.00 92.62 244 THR A C 1
ATOM 1860 O O . THR A 1 244 ? 20.431 -9.846 5.229 1.00 92.62 244 THR A O 1
ATOM 1863 N N . ALA A 1 245 ? 19.834 -9.341 7.344 1.00 93.00 245 ALA A N 1
ATOM 1864 C CA . ALA A 1 245 ? 21.107 -8.761 7.767 1.00 93.00 245 ALA A CA 1
ATOM 1865 C C . ALA A 1 245 ? 22.250 -9.778 7.632 1.00 93.00 245 ALA A C 1
ATOM 1867 O O . ALA A 1 245 ? 23.225 -9.503 6.941 1.00 93.00 245 ALA A O 1
ATOM 1868 N N . GLU A 1 246 ? 22.068 -10.993 8.163 1.00 91.81 246 GLU A N 1
ATOM 1869 C CA . GLU A 1 246 ? 23.042 -12.091 8.062 1.00 91.81 246 GLU A CA 1
ATOM 1870 C C . GLU A 1 246 ? 23.388 -12.413 6.598 1.00 91.81 246 GLU A C 1
ATOM 1872 O O . GLU A 1 246 ? 24.555 -12.532 6.235 1.00 91.81 246 GLU A O 1
ATOM 1877 N N . LYS A 1 247 ? 22.381 -12.491 5.717 1.00 92.50 247 LYS A N 1
ATOM 1878 C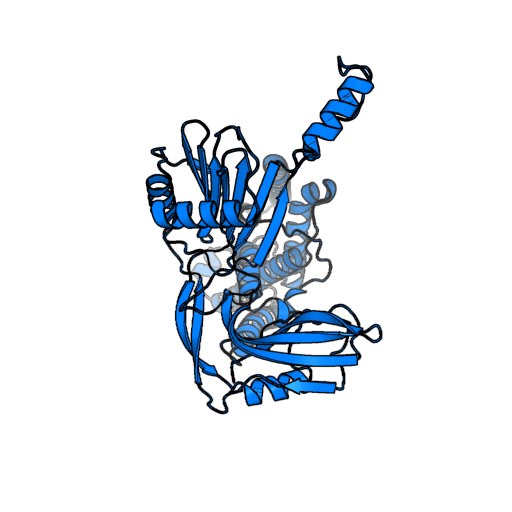 CA . LYS A 1 247 ? 22.589 -12.726 4.278 1.00 92.50 247 LYS A CA 1
ATOM 1879 C C . LYS A 1 247 ? 23.322 -11.587 3.571 1.00 92.50 247 LYS A C 1
ATOM 1881 O O . LYS A 1 247 ? 24.045 -11.834 2.607 1.00 92.50 247 LYS A O 1
ATOM 1886 N N . LEU A 1 248 ? 23.128 -10.354 4.030 1.00 92.38 248 LEU A N 1
ATOM 1887 C CA . LEU A 1 248 ? 23.830 -9.176 3.525 1.00 92.38 248 LEU A CA 1
ATOM 1888 C C . LEU A 1 248 ? 25.236 -9.031 4.130 1.00 92.38 248 LEU A C 1
ATOM 1890 O O . LEU A 1 248 ? 26.036 -8.281 3.580 1.00 92.38 248 LEU A O 1
ATOM 1894 N N . GLY A 1 249 ? 25.574 -9.814 5.160 1.00 90.50 249 GLY A N 1
ATOM 1895 C CA . GLY A 1 249 ? 26.864 -9.767 5.851 1.00 90.50 249 GLY A CA 1
ATOM 1896 C C . GLY A 1 249 ? 26.937 -8.705 6.949 1.00 90.50 249 GLY A C 1
ATOM 1897 O O . GLY A 1 249 ? 28.024 -8.223 7.229 1.00 90.50 249 GLY A O 1
ATOM 1898 N N . ILE A 1 250 ? 25.796 -8.321 7.528 1.00 91.56 250 ILE A N 1
ATOM 1899 C CA . ILE A 1 250 ? 25.700 -7.378 8.650 1.00 91.56 250 ILE A CA 1
ATOM 1900 C C . ILE A 1 250 ? 25.512 -8.193 9.936 1.00 91.56 250 ILE A C 1
ATOM 1902 O O . ILE A 1 250 ? 24.451 -8.790 10.142 1.00 91.56 250 ILE A O 1
ATOM 1906 N N . GLU A 1 251 ? 26.511 -8.195 10.815 1.00 86.94 251 GLU A N 1
ATOM 1907 C CA . GLU A 1 251 ? 26.532 -8.895 12.106 1.00 86.94 251 GLU A CA 1
ATOM 1908 C C . GLU A 1 251 ? 26.255 -7.932 13.279 1.00 86.94 251 GLU A C 1
ATOM 1910 O O . GLU A 1 251 ? 26.803 -8.045 14.375 1.00 86.94 251 GLU A O 1
ATOM 1915 N N . ALA A 1 252 ? 25.339 -6.982 13.071 1.00 86.12 252 ALA A N 1
ATOM 1916 C CA . ALA A 1 252 ? 24.952 -5.994 14.074 1.00 86.12 252 ALA A CA 1
ATOM 1917 C C . ALA A 1 252 ? 23.893 -6.506 15.068 1.00 86.12 252 ALA A C 1
ATOM 1919 O O . ALA A 1 252 ? 22.994 -7.286 14.731 1.00 86.12 252 ALA A O 1
ATOM 1920 N N . GLU A 1 253 ? 23.915 -5.961 16.288 1.00 86.12 253 GLU A N 1
ATOM 1921 C CA . GLU A 1 253 ? 22.766 -6.048 17.191 1.00 86.12 253 GLU A CA 1
ATOM 1922 C C . GLU A 1 253 ? 21.581 -5.225 16.666 1.00 86.12 253 GLU A C 1
ATOM 1924 O O . GLU A 1 253 ? 21.738 -4.192 16.013 1.00 86.12 253 GLU A O 1
ATOM 1929 N N . VAL A 1 254 ? 20.365 -5.679 16.982 1.00 88.62 254 VAL A N 1
ATOM 1930 C CA . VAL A 1 254 ? 19.143 -4.996 16.555 1.00 88.62 254 VAL A CA 1
ATOM 1931 C C . VAL A 1 254 ? 18.925 -3.693 17.322 1.00 88.62 254 VAL A C 1
ATOM 1933 O O . VAL A 1 254 ? 18.925 -3.662 18.553 1.00 88.62 254 VAL A O 1
ATOM 1936 N N . GLN A 1 255 ? 18.630 -2.630 16.583 1.00 86.38 255 GLN A N 1
ATOM 1937 C CA . GLN A 1 255 ? 18.131 -1.365 17.111 1.00 86.38 255 GLN A CA 1
ATOM 1938 C C . GLN A 1 255 ? 16.673 -1.171 16.685 1.00 86.38 255 GLN A C 1
ATOM 1940 O O . GLN A 1 255 ? 16.298 -1.512 15.566 1.00 86.38 255 GLN A O 1
ATOM 1945 N N . TYR A 1 256 ? 15.834 -0.620 17.561 1.00 80.38 256 TYR A N 1
ATOM 1946 C CA . TYR A 1 256 ? 14.431 -0.335 17.245 1.00 80.38 256 TYR A CA 1
ATOM 1947 C C . TYR A 1 256 ? 14.234 1.161 17.019 1.00 80.38 256 TYR A C 1
ATOM 1949 O O . TYR A 1 256 ? 14.481 1.960 17.923 1.00 80.38 256 TYR A O 1
ATOM 1957 N N . VAL A 1 257 ? 13.770 1.531 15.825 1.00 75.62 257 VAL A N 1
ATOM 1958 C CA . VAL A 1 257 ? 13.541 2.925 15.421 1.00 75.62 257 VAL A CA 1
ATOM 1959 C C . VAL A 1 257 ? 12.203 3.014 14.701 1.00 75.62 257 VAL A C 1
ATOM 1961 O O . VAL A 1 257 ? 12.035 2.383 13.662 1.00 75.62 257 VAL A O 1
ATOM 1964 N N . GLU A 1 258 ? 11.269 3.810 15.233 1.00 64.94 258 GLU A N 1
ATOM 1965 C CA . GLU A 1 258 ? 9.979 4.112 14.580 1.00 64.94 258 GLU A CA 1
ATOM 1966 C C . GLU A 1 258 ? 9.266 2.853 14.052 1.00 64.94 258 GLU A C 1
ATOM 1968 O O . GLU A 1 258 ? 8.948 2.745 12.870 1.00 64.94 258 GLU A O 1
ATOM 1973 N N . ASP A 1 259 ? 9.090 1.868 14.936 1.00 78.75 259 ASP A N 1
ATOM 1974 C CA . ASP A 1 259 ? 8.455 0.569 14.667 1.00 78.75 259 ASP A CA 1
ATOM 1975 C C . ASP A 1 259 ? 9.194 -0.359 13.680 1.00 78.75 259 ASP A C 1
ATOM 1977 O O . ASP A 1 259 ? 8.712 -1.454 13.400 1.00 78.75 259 ASP A O 1
ATOM 1981 N N . ALA A 1 260 ? 10.389 0.006 13.211 1.00 80.31 260 ALA A N 1
ATOM 1982 C CA . ALA A 1 260 ? 11.258 -0.836 12.390 1.00 80.31 260 ALA A CA 1
ATOM 1983 C C . ALA A 1 260 ? 12.419 -1.428 13.207 1.00 80.31 260 ALA A C 1
ATOM 1985 O O . ALA A 1 260 ? 12.859 -0.850 14.207 1.00 80.31 260 ALA A O 1
ATOM 1986 N N . CYS A 1 261 ? 12.957 -2.561 12.749 1.00 88.44 261 CYS A N 1
ATOM 1987 C CA . CYS A 1 261 ? 14.252 -3.053 13.215 1.00 88.44 261 CYS A CA 1
ATOM 1988 C C . CYS A 1 261 ? 15.362 -2.590 12.266 1.00 88.44 261 CYS A C 1
ATOM 1990 O O . CYS A 1 261 ? 15.252 -2.724 11.045 1.00 88.44 261 CYS A O 1
ATOM 1992 N N . VAL A 1 262 ? 16.425 -2.043 12.844 1.00 90.75 262 VAL A N 1
ATOM 1993 C CA . VAL A 1 262 ? 17.591 -1.506 12.147 1.00 90.75 262 VAL A CA 1
ATOM 1994 C C . VAL A 1 262 ? 18.819 -2.311 12.555 1.00 90.75 262 VAL A C 1
ATOM 1996 O O . VAL A 1 262 ? 19.067 -2.509 13.743 1.00 90.75 262 VAL A O 1
ATOM 1999 N N . PHE A 1 263 ? 19.577 -2.758 11.561 1.00 91.50 263 PHE A N 1
ATOM 2000 C CA . PHE A 1 263 ? 20.874 -3.408 11.713 1.00 91.50 263 PHE A CA 1
ATOM 2001 C C . PHE A 1 263 ? 21.899 -2.499 11.046 1.00 91.50 263 PHE A C 1
ATOM 2003 O O . PHE A 1 263 ? 21.761 -2.203 9.859 1.00 91.50 263 PHE A O 1
ATOM 2010 N N . ALA A 1 264 ? 22.873 -2.011 11.810 1.00 91.25 264 ALA A N 1
ATOM 2011 C CA . ALA A 1 264 ? 23.870 -1.083 11.299 1.00 91.25 264 ALA A CA 1
ATOM 2012 C C . ALA A 1 264 ? 25.269 -1.447 11.798 1.00 91.25 264 ALA A C 1
ATOM 2014 O O . ALA A 1 264 ? 25.485 -1.561 13.004 1.00 91.25 264 ALA A O 1
ATOM 2015 N N . GLU A 1 265 ? 26.202 -1.604 10.866 1.00 89.25 265 GLU A N 1
ATOM 2016 C CA . GLU A 1 265 ? 27.594 -1.974 11.125 1.00 89.25 265 GLU A CA 1
ATOM 2017 C C . GLU A 1 265 ? 28.485 -1.339 10.061 1.00 89.25 265 GLU A C 1
ATOM 2019 O O . GLU A 1 265 ? 28.162 -1.395 8.880 1.00 89.25 265 GLU A O 1
ATOM 2024 N N . GLU A 1 266 ? 29.574 -0.687 10.477 1.00 86.31 266 GLU A N 1
ATOM 2025 C CA . GLU A 1 266 ? 30.578 -0.093 9.573 1.00 86.31 266 GLU A CA 1
ATOM 2026 C C . GLU A 1 266 ? 30.009 0.827 8.468 1.00 86.31 266 GLU A C 1
ATOM 2028 O O . GLU A 1 266 ? 30.629 1.032 7.432 1.00 86.31 266 GLU A O 1
ATOM 2033 N N . GLY A 1 267 ? 28.833 1.425 8.696 1.00 83.12 267 GLY A N 1
ATOM 2034 C CA . GLY A 1 267 ? 28.139 2.285 7.731 1.00 83.12 267 GLY A CA 1
ATOM 2035 C C . GLY A 1 267 ? 27.157 1.552 6.808 1.00 83.12 267 GLY A C 1
ATOM 2036 O O . GLY A 1 267 ? 26.353 2.212 6.153 1.00 83.12 267 GLY A O 1
ATOM 2037 N N . TYR A 1 268 ? 27.144 0.217 6.803 1.00 90.44 268 TYR A N 1
ATOM 2038 C CA . TYR A 1 268 ? 26.042 -0.557 6.238 1.00 90.44 268 TYR A CA 1
ATOM 2039 C C . TYR A 1 268 ? 24.806 -0.383 7.100 1.00 90.44 268 TYR A C 1
ATOM 2041 O O . TYR A 1 268 ? 24.881 -0.452 8.327 1.00 90.44 268 TYR A O 1
ATOM 2049 N N . ILE A 1 269 ? 23.658 -0.174 6.463 1.00 92.31 269 ILE A N 1
ATOM 2050 C CA . ILE A 1 269 ? 22.386 0.015 7.155 1.00 92.31 269 ILE A CA 1
ATOM 2051 C C . ILE A 1 269 ? 21.342 -0.868 6.490 1.00 92.31 269 ILE A C 1
ATOM 2053 O O . ILE A 1 269 ? 21.081 -0.738 5.300 1.00 92.31 269 ILE A O 1
ATOM 2057 N N . LEU A 1 270 ? 20.699 -1.730 7.273 1.00 94.62 270 LEU A N 1
ATOM 2058 C CA . LEU A 1 270 ? 19.468 -2.412 6.898 1.00 94.62 270 LEU A CA 1
ATOM 2059 C C . LEU A 1 270 ? 18.345 -1.942 7.819 1.00 94.62 270 LEU A C 1
ATOM 2061 O O . LEU A 1 270 ? 18.378 -2.196 9.022 1.00 94.62 270 LEU A O 1
ATOM 2065 N N . ARG A 1 271 ? 17.316 -1.320 7.249 1.00 92.38 271 ARG A N 1
ATOM 2066 C CA . ARG A 1 271 ? 16.059 -1.007 7.934 1.00 92.38 271 ARG A CA 1
ATOM 2067 C C . ARG A 1 271 ? 14.969 -1.939 7.430 1.00 92.38 271 ARG A C 1
ATOM 2069 O O . ARG A 1 271 ? 14.703 -1.971 6.233 1.00 92.38 271 ARG A O 1
ATOM 2076 N N . PHE A 1 272 ? 14.321 -2.659 8.338 1.00 89.00 272 PHE A N 1
ATOM 2077 C CA . PHE A 1 272 ? 13.266 -3.618 8.020 1.00 89.00 272 PHE A CA 1
ATOM 2078 C C . PHE A 1 272 ? 11.977 -3.263 8.768 1.00 89.00 272 PHE A C 1
ATOM 2080 O O . PHE A 1 272 ? 11.973 -3.127 9.995 1.00 89.00 272 PHE A O 1
ATOM 2087 N N . SER A 1 273 ? 10.889 -3.109 8.021 1.00 85.94 273 SER A N 1
ATOM 2088 C CA . SER A 1 273 ? 9.607 -2.610 8.517 1.00 85.94 273 SER A CA 1
ATOM 2089 C C . SER A 1 273 ? 8.617 -3.748 8.824 1.00 85.94 273 SER A C 1
ATOM 2091 O O . SER A 1 273 ? 8.717 -4.836 8.247 1.00 85.94 273 SER A O 1
ATOM 2093 N N . PRO A 1 274 ? 7.606 -3.518 9.685 1.00 80.19 274 PRO A N 1
ATOM 2094 C CA . PRO A 1 274 ? 6.589 -4.525 10.012 1.00 80.19 274 PRO A CA 1
ATOM 2095 C C . PRO A 1 274 ? 5.718 -4.984 8.835 1.00 80.19 274 PRO A C 1
ATOM 2097 O O . PRO A 1 274 ? 5.157 -6.078 8.880 1.00 80.19 274 PRO A O 1
ATOM 2100 N N . ASP A 1 275 ? 5.582 -4.160 7.795 1.00 75.50 275 ASP A N 1
ATOM 2101 C CA . ASP A 1 275 ? 4.851 -4.486 6.562 1.00 75.50 275 ASP A CA 1
ATOM 2102 C C . ASP A 1 275 ? 5.646 -5.398 5.606 1.00 75.50 275 ASP A C 1
ATOM 2104 O O . ASP A 1 275 ? 5.111 -5.861 4.597 1.00 75.50 275 ASP A O 1
ATOM 2108 N N . GLY A 1 276 ? 6.901 -5.707 5.951 1.00 80.12 276 GLY A N 1
ATOM 2109 C CA . GLY A 1 276 ? 7.805 -6.539 5.165 1.00 80.12 276 GLY A CA 1
ATOM 2110 C C . GLY A 1 276 ? 8.636 -5.771 4.136 1.00 80.12 276 GLY A C 1
ATOM 2111 O O . GLY A 1 276 ? 9.465 -6.394 3.469 1.00 80.12 276 GLY A O 1
ATOM 2112 N N . SER A 1 277 ? 8.453 -4.450 4.033 1.00 85.94 277 SER A N 1
ATOM 2113 C CA . SER A 1 277 ? 9.343 -3.576 3.271 1.00 85.94 277 SER A CA 1
ATOM 2114 C C . SER A 1 277 ? 10.706 -3.461 3.953 1.00 85.94 277 SER A C 1
ATOM 2116 O O . SER A 1 277 ? 10.830 -3.573 5.179 1.00 85.94 277 SER A O 1
ATOM 2118 N N . TRP A 1 278 ? 11.754 -3.242 3.163 1.00 90.88 278 TRP A N 1
ATOM 2119 C CA . TRP A 1 278 ? 13.090 -3.026 3.708 1.00 90.88 278 TRP A CA 1
ATOM 2120 C C . TRP A 1 278 ? 13.975 -2.202 2.786 1.00 90.88 278 TRP A C 1
ATOM 2122 O O . TRP A 1 278 ? 13.794 -2.172 1.567 1.00 90.88 278 TRP A O 1
ATOM 2132 N N . ILE A 1 279 ? 14.941 -1.528 3.405 1.00 93.44 279 ILE A N 1
ATOM 2133 C CA . ILE A 1 279 ? 15.928 -0.683 2.745 1.00 93.44 279 ILE A CA 1
ATOM 2134 C C . ILE A 1 279 ? 17.306 -1.112 3.220 1.00 93.44 279 ILE A C 1
ATOM 2136 O O . ILE A 1 279 ? 17.550 -1.170 4.424 1.00 93.44 279 ILE A O 1
ATOM 2140 N N . TYR A 1 280 ? 18.186 -1.402 2.273 1.00 94.31 280 TYR A N 1
ATOM 2141 C CA . TYR A 1 280 ? 19.605 -1.615 2.506 1.00 94.31 280 TYR A CA 1
ATOM 2142 C C . TYR A 1 280 ? 20.395 -0.468 1.887 1.00 94.31 280 TYR A C 1
ATOM 2144 O O . TYR A 1 280 ? 20.112 -0.070 0.758 1.00 94.31 280 TYR A O 1
ATOM 2152 N N . THR A 1 281 ? 21.396 0.024 2.605 1.00 93.12 281 THR A N 1
ATOM 2153 C CA . THR A 1 281 ? 22.338 1.041 2.142 1.00 93.12 281 THR A CA 1
ATOM 2154 C C . THR A 1 281 ? 23.756 0.574 2.442 1.00 93.12 281 THR A C 1
ATOM 2156 O O . THR A 1 281 ? 24.042 0.135 3.558 1.00 93.12 281 THR A O 1
ATOM 2159 N N . SER A 1 282 ? 24.625 0.665 1.439 1.00 90.38 282 SER A N 1
ATOM 2160 C CA . SER A 1 282 ? 26.056 0.391 1.548 1.00 90.38 282 SER A CA 1
ATOM 2161 C C . SER A 1 282 ? 26.835 1.701 1.732 1.00 90.38 282 SER A C 1
ATOM 2163 O O . SER A 1 282 ? 26.497 2.692 1.078 1.00 90.38 282 SER A O 1
ATOM 2165 N N . PRO A 1 283 ? 27.871 1.730 2.590 1.00 87.62 283 PRO A N 1
ATOM 2166 C CA . PRO A 1 283 ? 28.768 2.868 2.742 1.00 87.62 283 PRO A CA 1
ATOM 2167 C C . PRO A 1 283 ? 29.879 2.878 1.685 1.00 87.62 283 PRO A C 1
ATOM 2169 O O . PRO A 1 283 ? 30.694 3.800 1.684 1.00 87.62 283 PRO A O 1
ATOM 2172 N N . GLU A 1 284 ? 29.960 1.847 0.833 1.00 86.88 284 GLU A N 1
ATOM 2173 C CA . GLU A 1 284 ? 30.985 1.745 -0.202 1.00 86.88 284 GLU A CA 1
ATOM 2174 C C . GLU A 1 284 ? 30.933 2.966 -1.122 1.00 86.88 284 GLU A C 1
ATOM 2176 O O . GLU A 1 284 ? 29.900 3.279 -1.721 1.00 86.88 284 GLU A O 1
ATOM 2181 N N . VAL A 1 285 ? 32.066 3.662 -1.220 1.00 84.38 285 VAL A N 1
ATOM 2182 C CA . VAL A 1 285 ? 32.223 4.819 -2.098 1.00 84.38 285 VAL A CA 1
ATOM 2183 C C . VAL A 1 285 ? 32.349 4.305 -3.533 1.00 84.38 285 VAL A C 1
ATOM 2185 O O . VAL A 1 285 ? 33.274 3.540 -3.810 1.00 84.38 285 VAL A O 1
ATOM 2188 N N . PRO A 1 286 ? 31.445 4.689 -4.450 1.00 86.56 286 PRO A N 1
ATOM 2189 C CA . PRO A 1 286 ? 31.527 4.245 -5.833 1.00 86.56 286 PRO A CA 1
ATOM 2190 C C . PRO A 1 286 ? 32.777 4.793 -6.522 1.00 86.56 286 PRO A C 1
ATOM 2192 O O . PRO A 1 286 ? 32.961 6.006 -6.617 1.00 86.56 286 PRO A O 1
ATOM 2195 N N . GLU A 1 287 ? 33.613 3.900 -7.042 1.00 84.62 287 GLU A N 1
ATOM 2196 C CA . GLU A 1 287 ? 34.832 4.242 -7.775 1.00 84.62 287 GLU A CA 1
ATOM 2197 C C . GLU A 1 287 ? 34.965 3.368 -9.026 1.00 84.62 287 GLU A C 1
ATOM 2199 O O . GLU A 1 287 ? 34.562 2.208 -9.033 1.00 84.62 287 GLU A O 1
ATOM 2204 N N . GLY A 1 288 ? 35.564 3.908 -10.089 1.00 88.31 288 GLY A N 1
ATOM 2205 C CA . GLY A 1 288 ? 35.797 3.190 -11.344 1.00 88.31 288 GLY A CA 1
ATOM 2206 C C . GLY A 1 288 ? 34.827 3.567 -12.462 1.00 88.31 288 GLY A C 1
ATOM 2207 O O . GLY A 1 288 ? 34.209 4.631 -12.448 1.00 88.31 288 GLY A O 1
ATOM 2208 N N . GLU A 1 289 ? 34.735 2.707 -13.477 1.00 91.69 289 GLU A N 1
ATOM 2209 C CA . GLU A 1 289 ? 33.913 2.973 -14.659 1.00 91.69 289 GLU A CA 1
ATOM 2210 C C . GLU A 1 289 ? 32.417 2.886 -14.342 1.00 91.69 289 GLU A C 1
ATOM 2212 O O . GLU A 1 289 ? 31.967 2.072 -13.530 1.00 91.69 289 GLU A O 1
ATOM 2217 N N . VAL A 1 290 ? 31.634 3.733 -15.009 1.00 92.56 290 VAL A N 1
ATOM 2218 C CA . VAL A 1 290 ? 30.173 3.694 -14.939 1.00 92.56 290 VAL A CA 1
ATOM 2219 C C . VAL A 1 290 ? 29.705 2.467 -15.725 1.00 92.56 290 VAL A C 1
ATOM 2221 O O . VAL A 1 290 ? 30.006 2.375 -16.918 1.00 92.56 290 VAL A O 1
ATOM 2224 N N . PRO A 1 291 ? 28.985 1.516 -15.104 1.00 94.12 291 PRO A N 1
ATOM 2225 C CA . PRO A 1 291 ? 28.495 0.352 -15.830 1.00 94.12 291 PRO A CA 1
ATOM 2226 C C . PRO A 1 291 ? 27.482 0.786 -16.893 1.00 94.12 291 PRO A C 1
ATOM 2228 O O . PRO A 1 291 ? 26.702 1.706 -16.671 1.00 94.12 291 PRO A O 1
ATOM 2231 N N . SER A 1 292 ? 27.444 0.093 -18.030 1.00 94.75 292 SER A N 1
ATOM 2232 C CA . SER A 1 292 ? 26.297 0.176 -18.952 1.00 94.75 292 SER A CA 1
ATOM 2233 C C . SER A 1 292 ? 25.016 -0.346 -18.284 1.00 94.75 292 SER A C 1
ATOM 2235 O O . SER A 1 292 ? 25.083 -1.092 -17.304 1.00 94.75 292 SER A O 1
ATOM 2237 N N . LYS A 1 293 ? 23.841 -0.004 -18.828 1.00 94.44 293 LYS A N 1
ATOM 2238 C CA . LYS A 1 293 ? 22.543 -0.473 -18.313 1.00 94.44 293 LYS A CA 1
ATOM 2239 C C . LYS A 1 293 ? 22.484 -2.003 -18.214 1.00 94.44 293 LYS A C 1
ATOM 2241 O O . LYS A 1 293 ? 22.066 -2.536 -17.190 1.00 94.44 293 LYS A O 1
ATOM 2246 N N . GLU A 1 294 ? 22.943 -2.712 -19.244 1.00 95.31 294 GLU A N 1
ATOM 2247 C CA . GLU A 1 294 ? 22.947 -4.178 -19.294 1.00 95.31 294 GLU A CA 1
ATOM 2248 C C . GLU A 1 294 ? 23.905 -4.780 -18.257 1.00 95.31 294 GLU A C 1
ATOM 2250 O O . GLU A 1 294 ? 23.595 -5.789 -17.620 1.00 95.31 294 GLU A O 1
ATOM 2255 N N . GLN A 1 295 ? 25.067 -4.152 -18.052 1.00 96.12 295 GLN A N 1
ATOM 2256 C CA . GLN A 1 295 ? 26.008 -4.562 -17.008 1.00 96.12 295 GLN A CA 1
ATOM 2257 C C . GLN A 1 295 ? 25.432 -4.318 -15.613 1.00 96.12 295 GLN A C 1
ATOM 2259 O O . GLN A 1 295 ? 25.542 -5.195 -14.760 1.00 96.12 295 GLN A O 1
ATOM 2264 N N . ALA A 1 296 ? 24.797 -3.167 -15.385 1.00 96.69 296 ALA A N 1
ATOM 2265 C CA . ALA A 1 296 ? 24.150 -2.844 -14.120 1.00 96.69 296 ALA A CA 1
ATOM 2266 C C . ALA A 1 296 ? 23.034 -3.849 -13.795 1.00 96.69 296 ALA A C 1
ATOM 2268 O O . ALA A 1 296 ? 22.976 -4.356 -12.675 1.00 96.69 296 ALA A O 1
ATOM 2269 N N . GLU A 1 297 ? 22.190 -4.197 -14.775 1.00 96.81 297 GLU A N 1
ATOM 2270 C CA . GLU A 1 297 ? 21.156 -5.222 -14.597 1.00 96.81 297 GLU A CA 1
ATOM 2271 C C . GLU A 1 297 ? 21.765 -6.570 -14.213 1.00 96.81 297 GLU A C 1
ATOM 2273 O O . GLU A 1 297 ? 21.317 -7.203 -13.254 1.00 96.81 297 GLU A O 1
ATOM 2278 N N . LYS A 1 298 ? 22.809 -6.996 -14.927 1.00 96.19 298 LYS A N 1
ATOM 2279 C CA . LYS A 1 298 ? 23.498 -8.248 -14.626 1.00 96.19 298 LYS A CA 1
ATOM 2280 C C . LYS A 1 298 ? 24.067 -8.249 -13.204 1.00 96.19 298 LYS A C 1
ATOM 2282 O O . LYS A 1 298 ? 23.827 -9.196 -12.466 1.00 96.19 298 LYS A O 1
ATOM 2287 N N . LEU A 1 299 ? 24.754 -7.181 -12.797 1.00 96.56 299 LEU A N 1
ATOM 2288 C CA . LEU A 1 299 ? 25.330 -7.047 -11.455 1.00 96.56 299 LEU A CA 1
ATOM 2289 C C . LEU A 1 299 ? 24.259 -7.090 -10.357 1.00 96.56 299 LEU A C 1
ATOM 2291 O O . LEU A 1 299 ? 24.445 -7.756 -9.339 1.00 96.56 299 LEU A O 1
ATOM 2295 N N . ALA A 1 300 ? 23.115 -6.436 -10.576 1.00 95.75 300 ALA A N 1
ATOM 2296 C CA . ALA A 1 300 ? 21.984 -6.506 -9.656 1.00 95.75 300 ALA A CA 1
ATOM 2297 C C . ALA A 1 300 ? 21.441 -7.939 -9.525 1.00 95.75 300 ALA A C 1
ATOM 2299 O O . ALA A 1 300 ? 21.166 -8.400 -8.415 1.00 95.75 300 ALA A O 1
ATOM 2300 N N . ARG A 1 301 ? 21.312 -8.673 -10.638 1.00 94.56 301 ARG A N 1
ATOM 2301 C CA . ARG A 1 301 ? 20.875 -10.079 -10.622 1.00 94.56 301 ARG A CA 1
ATOM 2302 C C . ARG A 1 301 ? 21.891 -10.979 -9.922 1.00 94.56 301 ARG A C 1
ATOM 2304 O O . ARG A 1 301 ? 21.498 -11.705 -9.010 1.00 94.56 301 ARG A O 1
ATOM 2311 N N . ASP A 1 302 ? 23.171 -10.858 -10.262 1.00 94.94 302 ASP A N 1
ATOM 2312 C CA . ASP A 1 302 ? 24.267 -11.620 -9.653 1.00 94.94 302 ASP A CA 1
ATOM 2313 C C . ASP A 1 302 ? 24.301 -11.406 -8.124 1.00 94.94 302 ASP A C 1
ATOM 2315 O O . ASP A 1 302 ? 24.421 -12.365 -7.355 1.00 94.94 302 ASP A O 1
ATOM 2319 N N . PHE A 1 303 ? 24.088 -10.167 -7.656 1.00 94.44 303 PHE A N 1
ATOM 2320 C CA . PHE A 1 303 ? 23.985 -9.855 -6.227 1.00 94.44 303 PHE A CA 1
ATOM 2321 C C . PHE A 1 303 ? 22.845 -10.626 -5.544 1.00 94.44 303 PHE A C 1
ATOM 2323 O O . PHE A 1 303 ? 23.040 -11.238 -4.489 1.00 94.44 303 PHE A O 1
ATOM 2330 N N . PHE A 1 304 ? 21.644 -10.625 -6.132 1.00 92.75 304 PHE A N 1
ATOM 2331 C CA . PHE A 1 304 ? 20.489 -11.328 -5.565 1.00 92.75 304 PHE A CA 1
ATOM 2332 C C . PHE A 1 304 ? 20.622 -12.850 -5.651 1.00 92.75 304 PHE A C 1
ATOM 2334 O O . PHE A 1 304 ? 20.153 -13.543 -4.747 1.00 92.75 304 PHE A O 1
ATOM 2341 N N . GLU A 1 305 ? 21.285 -13.382 -6.676 1.00 90.56 305 GLU A N 1
ATOM 2342 C CA . GLU A 1 305 ? 21.584 -14.812 -6.783 1.00 90.56 305 GLU A CA 1
ATOM 2343 C C . GLU A 1 305 ? 22.576 -15.270 -5.708 1.00 90.56 305 GLU A C 1
ATOM 2345 O O . GLU A 1 305 ? 22.366 -16.318 -5.087 1.00 90.56 305 GLU A O 1
ATOM 2350 N N . GLN A 1 306 ? 23.606 -14.461 -5.439 1.00 91.06 306 GLN A N 1
ATOM 2351 C CA . GLN A 1 306 ? 24.642 -14.758 -4.452 1.00 91.06 306 GLN A CA 1
ATOM 2352 C C . GLN A 1 306 ? 24.150 -14.580 -3.008 1.00 91.06 306 GLN A C 1
ATOM 2354 O O . GLN A 1 306 ? 24.378 -15.448 -2.165 1.00 91.06 306 GLN A O 1
ATOM 2359 N N . LYS A 1 307 ? 23.500 -13.450 -2.701 1.00 89.56 307 LYS A N 1
ATOM 2360 C CA . LYS A 1 307 ? 23.129 -13.062 -1.326 1.00 89.56 307 LYS A CA 1
ATOM 2361 C C . LYS A 1 307 ? 21.723 -13.531 -0.938 1.00 89.56 307 LYS A C 1
ATOM 2363 O O . LYS A 1 307 ? 21.458 -13.809 0.229 1.00 89.56 307 LYS A O 1
ATOM 2368 N N . GLN A 1 308 ? 20.804 -13.635 -1.902 1.00 85.25 308 GLN A N 1
ATOM 2369 C CA . GLN A 1 308 ? 19.394 -14.018 -1.711 1.00 85.25 308 GLN A CA 1
ATOM 2370 C C . GLN A 1 308 ? 18.680 -13.295 -0.545 1.00 85.25 308 GLN A C 1
ATOM 2372 O O . GLN A 1 308 ? 18.010 -13.962 0.265 1.00 85.25 308 GLN A O 1
ATOM 2377 N N . PRO A 1 309 ? 18.804 -11.958 -0.409 1.00 84.69 309 PRO A N 1
ATOM 2378 C CA . PRO A 1 309 ? 18.293 -11.224 0.747 1.00 84.69 309 PRO A CA 1
ATOM 2379 C C . PRO A 1 309 ? 16.775 -11.384 0.873 1.00 84.69 309 PRO A C 1
ATOM 2381 O O . PRO A 1 309 ? 16.025 -11.248 -0.097 1.00 84.69 309 PRO A O 1
ATOM 2384 N N . ALA A 1 310 ? 16.316 -11.734 2.077 1.00 80.38 310 ALA A N 1
ATOM 2385 C CA . ALA A 1 310 ? 14.911 -12.008 2.384 1.00 80.38 310 ALA A CA 1
ATOM 2386 C C . ALA A 1 310 ? 14.216 -13.050 1.469 1.00 80.38 310 ALA A C 1
ATOM 2388 O O . ALA A 1 310 ? 12.990 -13.100 1.457 1.00 80.38 310 ALA A O 1
ATOM 2389 N N . ASN A 1 311 ? 14.972 -13.887 0.738 1.00 77.50 311 ASN A N 1
ATOM 2390 C CA . ASN A 1 311 ? 14.479 -14.785 -0.326 1.00 77.50 311 ASN A CA 1
ATOM 2391 C C . ASN A 1 311 ? 13.801 -14.057 -1.502 1.00 77.50 311 ASN A C 1
ATOM 2393 O O . ASN A 1 311 ? 12.987 -14.640 -2.219 1.00 77.50 311 ASN A O 1
ATOM 2397 N N . THR A 1 312 ? 14.147 -12.789 -1.706 1.00 81.69 312 THR A N 1
ATOM 2398 C CA . THR A 1 312 ? 13.618 -11.968 -2.794 1.00 81.69 312 THR A CA 1
ATOM 2399 C C . THR A 1 312 ? 14.183 -12.445 -4.130 1.00 81.69 312 THR A C 1
ATOM 2401 O O . THR A 1 312 ? 15.385 -12.685 -4.246 1.00 81.69 312 THR A O 1
ATOM 2404 N N . ARG A 1 313 ? 13.326 -12.568 -5.148 1.00 79.75 313 ARG A N 1
ATOM 2405 C CA . ARG A 1 313 ? 13.728 -12.847 -6.532 1.00 79.75 313 ARG A CA 1
ATOM 2406 C C . ARG A 1 313 ? 13.388 -11.646 -7.401 1.00 79.75 313 ARG A C 1
ATOM 2408 O O . ARG A 1 313 ? 12.260 -11.165 -7.347 1.00 79.75 313 ARG A O 1
ATOM 2415 N N . LEU A 1 314 ? 14.346 -11.194 -8.204 1.00 85.75 314 LEU A N 1
ATOM 2416 C CA . LEU A 1 314 ? 14.124 -10.121 -9.170 1.00 85.75 314 LEU A CA 1
ATOM 2417 C C . LEU A 1 314 ? 13.374 -10.671 -10.389 1.00 85.75 314 LEU A C 1
ATOM 2419 O O . LEU A 1 314 ? 13.809 -11.659 -10.982 1.00 85.75 314 LEU A O 1
ATOM 2423 N N . GLY A 1 315 ? 12.255 -10.048 -10.758 1.00 81.94 315 GLY A N 1
ATOM 2424 C CA . GLY A 1 315 ? 11.515 -10.386 -11.973 1.00 81.94 315 GLY A CA 1
ATOM 2425 C C . GLY A 1 315 ? 12.036 -9.652 -13.212 1.00 81.94 315 GLY A C 1
ATOM 2426 O O . GLY A 1 315 ? 13.244 -9.451 -13.387 1.00 81.94 315 GLY A O 1
ATOM 2427 N N . GLU A 1 316 ? 11.106 -9.283 -14.092 1.00 83.69 316 GLU A N 1
ATOM 2428 C CA . GLU A 1 316 ? 11.358 -8.471 -15.288 1.00 83.69 316 GLU A CA 1
ATOM 2429 C C . GLU A 1 316 ? 11.822 -7.062 -14.883 1.00 83.69 316 GLU A C 1
ATOM 2431 O O . GLU A 1 316 ? 11.270 -6.471 -13.949 1.00 83.69 316 GLU A O 1
ATOM 2436 N N . LEU A 1 317 ? 12.841 -6.528 -15.564 1.00 87.88 317 LEU A N 1
ATOM 2437 C CA . LEU A 1 317 ? 13.242 -5.132 -15.397 1.00 87.88 317 LEU A CA 1
ATOM 2438 C C . LEU A 1 317 ? 12.132 -4.242 -15.977 1.00 87.88 317 LEU A C 1
ATOM 2440 O O . LEU A 1 317 ? 11.839 -4.318 -17.165 1.00 87.88 317 LEU A O 1
ATOM 2444 N N . ASN A 1 318 ? 11.499 -3.436 -15.128 1.00 84.56 318 ASN A N 1
ATOM 2445 C CA . ASN A 1 318 ? 10.437 -2.507 -15.510 1.00 84.56 318 ASN A CA 1
ATOM 2446 C C . ASN A 1 318 ? 11.016 -1.219 -16.096 1.00 84.56 318 ASN A C 1
ATOM 2448 O O . ASN A 1 318 ? 10.586 -0.760 -17.147 1.00 84.56 318 ASN A O 1
ATOM 2452 N N . ASP A 1 319 ? 11.985 -0.643 -15.386 1.00 86.50 319 ASP A N 1
ATOM 2453 C CA . ASP A 1 319 ? 12.574 0.647 -15.715 1.00 86.50 319 ASP A CA 1
ATOM 2454 C C . ASP A 1 319 ? 14.021 0.723 -15.212 1.00 86.50 319 ASP A C 1
ATOM 2456 O O . ASP A 1 319 ? 14.422 0.005 -14.291 1.00 86.50 319 ASP A O 1
ATOM 2460 N N . ALA A 1 320 ? 14.807 1.595 -15.831 1.00 90.81 320 ALA A N 1
ATOM 2461 C CA . ALA A 1 320 ? 16.166 1.912 -15.432 1.00 90.81 320 ALA A CA 1
ATOM 2462 C C . ALA A 1 320 ? 16.366 3.424 -15.526 1.00 90.81 320 ALA A C 1
ATOM 2464 O O . ALA A 1 320 ? 16.525 3.971 -16.619 1.00 90.81 320 ALA A O 1
ATOM 2465 N N . ALA A 1 321 ? 16.389 4.085 -14.373 1.00 91.12 321 ALA A N 1
ATOM 2466 C CA . ALA A 1 321 ? 16.632 5.514 -14.295 1.00 91.12 321 ALA A CA 1
ATOM 2467 C C . ALA A 1 321 ? 18.135 5.772 -14.186 1.00 91.12 321 ALA A C 1
ATOM 2469 O O . ALA A 1 321 ? 18.780 5.343 -13.226 1.00 91.12 321 ALA A O 1
ATOM 2470 N N . GLU A 1 322 ? 18.692 6.497 -15.152 1.00 90.38 322 GLU A N 1
ATOM 2471 C CA . GLU A 1 322 ? 20.060 6.995 -15.050 1.00 90.38 322 GLU A CA 1
ATOM 2472 C C . GLU A 1 322 ? 20.169 7.955 -13.859 1.00 90.38 322 GLU A C 1
ATOM 2474 O O . GLU A 1 322 ? 19.331 8.843 -13.659 1.00 90.38 322 GLU A O 1
ATOM 2479 N N . LYS A 1 323 ? 21.198 7.759 -13.037 1.00 89.00 323 LYS A N 1
ATOM 2480 C CA . LYS A 1 323 ? 21.488 8.625 -11.900 1.00 89.00 323 LYS A CA 1
ATOM 2481 C C . LYS A 1 323 ? 22.711 9.457 -12.161 1.00 89.00 323 LYS A C 1
ATOM 2483 O O . LYS A 1 323 ? 23.722 8.956 -12.631 1.00 89.00 323 LYS A O 1
ATOM 2488 N N . THR A 1 324 ? 22.618 10.714 -11.761 1.00 86.12 324 THR A N 1
ATOM 2489 C CA . THR A 1 324 ? 23.720 11.667 -11.751 1.00 86.12 324 THR A CA 1
ATOM 2490 C C . THR A 1 324 ? 23.921 12.170 -10.328 1.00 86.12 324 THR A C 1
ATOM 2492 O O . THR A 1 324 ? 23.033 12.083 -9.468 1.00 86.12 324 THR A O 1
ATOM 2495 N N . ASN A 1 325 ? 25.082 12.758 -10.079 1.00 81.19 325 ASN A N 1
ATOM 2496 C CA . ASN A 1 325 ? 25.391 13.400 -8.808 1.00 81.19 325 ASN A CA 1
ATOM 2497 C C . ASN A 1 325 ? 24.977 14.880 -8.798 1.00 81.19 325 ASN A C 1
ATOM 2499 O O . ASN A 1 325 ? 25.431 15.650 -7.957 1.00 81.19 325 ASN A O 1
ATOM 2503 N N . ALA A 1 326 ? 24.069 15.286 -9.694 1.00 81.94 326 ALA A N 1
ATOM 2504 C CA . ALA A 1 326 ? 23.665 16.679 -9.861 1.00 81.94 326 ALA A CA 1
ATOM 2505 C C . ALA A 1 326 ? 23.023 17.285 -8.599 1.00 81.94 326 ALA A C 1
ATOM 2507 O O . ALA A 1 326 ? 23.093 18.489 -8.382 1.00 81.94 326 ALA A O 1
ATOM 2508 N N . HIS A 1 327 ? 22.433 16.453 -7.740 1.00 78.38 327 HIS A N 1
ATOM 2509 C CA . HIS A 1 327 ? 21.884 16.869 -6.448 1.00 78.38 327 HIS A CA 1
ATOM 2510 C C . HIS A 1 327 ? 22.954 17.340 -5.444 1.00 78.38 327 HIS A C 1
ATOM 2512 O O . HIS A 1 327 ? 22.608 17.968 -4.448 1.00 78.38 327 HIS A O 1
ATOM 2518 N N . LEU A 1 328 ? 24.234 17.039 -5.695 1.00 80.06 328 LEU A N 1
ATOM 2519 C CA . LEU A 1 328 ? 25.371 17.495 -4.894 1.00 80.06 328 LEU A CA 1
ATOM 2520 C C . LEU A 1 328 ? 25.946 18.830 -5.383 1.00 80.06 328 LEU A C 1
ATOM 2522 O O . LEU A 1 328 ? 26.864 19.343 -4.751 1.00 80.06 328 LEU A O 1
ATOM 2526 N N . ILE A 1 329 ? 25.445 19.387 -6.494 1.00 83.44 329 ILE A N 1
ATOM 2527 C CA . ILE A 1 329 ? 25.922 20.671 -7.020 1.00 83.44 329 ILE A CA 1
ATOM 2528 C C . ILE A 1 329 ? 25.466 21.778 -6.057 1.00 83.44 329 ILE A C 1
ATOM 2530 O O . ILE A 1 329 ? 24.258 22.010 -5.941 1.00 83.44 329 ILE A O 1
ATOM 2534 N N . PRO A 1 330 ? 26.386 22.469 -5.361 1.00 82.88 330 PRO A N 1
ATOM 2535 C CA . PRO A 1 330 ? 26.008 23.577 -4.497 1.00 82.88 330 PRO A CA 1
ATOM 2536 C C . PRO A 1 330 ? 25.540 24.770 -5.340 1.00 82.88 330 PRO A C 1
ATOM 2538 O O . PRO A 1 330 ? 25.893 24.899 -6.513 1.00 82.88 330 PRO A O 1
ATOM 2541 N N . GLU A 1 331 ? 24.752 25.671 -4.760 1.00 85.00 331 GLU A N 1
ATOM 2542 C CA . GLU A 1 331 ? 24.463 26.953 -5.408 1.00 85.00 331 GLU A CA 1
ATOM 2543 C C . GLU A 1 331 ? 25.751 27.780 -5.480 1.00 85.00 331 GLU A C 1
ATOM 2545 O O . GLU A 1 331 ? 26.471 27.864 -4.489 1.00 85.00 331 GLU A O 1
ATOM 2550 N N . PHE A 1 332 ? 26.062 28.367 -6.639 1.00 84.31 332 PHE A N 1
ATOM 2551 C CA . PHE A 1 332 ? 27.262 29.191 -6.777 1.00 84.31 332 PHE A CA 1
ATOM 2552 C C . PHE A 1 332 ? 27.138 30.467 -5.933 1.00 84.31 332 PHE A C 1
ATOM 2554 O O . PHE A 1 332 ? 26.263 31.298 -6.182 1.00 84.31 332 PHE A O 1
ATOM 2561 N N . THR A 1 333 ? 28.034 30.638 -4.965 1.00 81.75 333 THR A N 1
ATOM 2562 C CA . THR A 1 333 ? 28.103 31.772 -4.038 1.00 81.75 333 THR A CA 1
ATOM 2563 C C . THR A 1 333 ? 29.542 32.274 -3.941 1.00 81.75 333 THR A C 1
ATOM 2565 O O . THR A 1 333 ? 30.478 31.536 -4.232 1.00 81.75 333 THR A O 1
ATOM 2568 N N . GLU A 1 334 ? 29.739 33.527 -3.518 1.00 75.06 334 GLU A N 1
ATOM 2569 C CA . GLU A 1 334 ? 31.086 34.099 -3.316 1.00 75.06 334 GLU A CA 1
ATOM 2570 C C . GLU A 1 334 ? 31.869 33.416 -2.175 1.00 75.06 334 GLU A C 1
ATOM 2572 O O . GLU A 1 334 ? 33.088 33.546 -2.106 1.00 75.06 334 GLU A O 1
ATOM 2577 N N . ASP A 1 335 ? 31.176 32.669 -1.308 1.00 80.81 335 ASP A N 1
ATOM 2578 C CA . ASP A 1 335 ? 31.757 31.923 -0.184 1.00 80.81 335 ASP A CA 1
ATOM 2579 C C . ASP A 1 335 ? 32.270 30.527 -0.584 1.00 80.81 335 ASP A C 1
ATOM 2581 O O . ASP A 1 335 ? 32.960 29.863 0.194 1.00 80.81 335 ASP A O 1
ATOM 2585 N N . LEU A 1 336 ? 31.919 30.053 -1.783 1.00 77.69 336 LEU A N 1
ATOM 2586 C CA . LEU A 1 336 ? 32.525 28.863 -2.362 1.00 77.69 336 LEU A CA 1
ATOM 2587 C C . LEU A 1 336 ? 33.932 29.251 -2.830 1.00 77.69 336 LEU A C 1
ATOM 2589 O O . LEU A 1 336 ? 34.079 30.041 -3.757 1.00 77.69 336 LEU A O 1
ATOM 2593 N N . ASP A 1 337 ? 34.961 28.701 -2.183 1.00 86.25 337 ASP A N 1
ATOM 2594 C CA . ASP A 1 337 ? 36.388 28.921 -2.485 1.00 86.25 337 ASP A CA 1
ATOM 2595 C C . ASP A 1 337 ? 36.796 28.278 -3.833 1.00 86.25 337 ASP A C 1
ATOM 2597 O O . ASP A 1 337 ? 37.622 27.370 -3.906 1.00 86.25 337 ASP A O 1
ATOM 2601 N N . MET A 1 338 ? 36.122 28.678 -4.914 1.00 86.81 338 MET A N 1
ATOM 2602 C CA . MET A 1 338 ? 36.260 28.164 -6.276 1.00 86.81 338 MET A CA 1
ATOM 2603 C C . MET A 1 338 ? 35.900 29.245 -7.300 1.00 86.81 338 MET A C 1
ATOM 2605 O O . MET A 1 338 ? 34.985 30.047 -7.113 1.00 86.81 338 MET A O 1
ATOM 2609 N N . THR A 1 339 ? 36.619 29.268 -8.420 1.00 90.44 339 THR A N 1
ATOM 2610 C CA . THR A 1 339 ? 36.315 30.166 -9.539 1.00 90.44 339 THR A CA 1
ATOM 2611 C C . THR A 1 339 ? 35.070 29.703 -10.298 1.00 90.44 339 THR A C 1
ATOM 2613 O O . THR A 1 339 ? 34.627 28.560 -10.176 1.00 90.44 339 THR A O 1
ATOM 2616 N N . ARG A 1 340 ? 34.510 30.585 -11.137 1.00 88.12 340 ARG A N 1
ATOM 2617 C CA . ARG A 1 340 ? 33.365 30.237 -11.989 1.00 88.12 340 ARG A CA 1
ATOM 2618 C C . ARG A 1 340 ? 33.671 29.057 -12.918 1.00 88.12 340 ARG A C 1
ATOM 2620 O O . ARG A 1 340 ? 32.852 28.152 -13.016 1.00 88.12 340 ARG A O 1
ATOM 2627 N N . ASP A 1 341 ? 34.860 29.038 -13.513 1.00 89.94 341 ASP A N 1
ATOM 2628 C CA . ASP A 1 341 ? 35.289 27.953 -14.401 1.00 89.94 341 ASP A CA 1
ATOM 2629 C C . ASP A 1 341 ? 35.413 26.617 -13.644 1.00 89.94 341 ASP A C 1
ATOM 2631 O O . ASP A 1 341 ? 34.953 25.590 -14.132 1.00 89.94 341 ASP A O 1
ATOM 2635 N N . GLN A 1 342 ? 35.953 26.631 -12.416 1.00 89.25 342 GLN A N 1
ATOM 2636 C CA . GLN A 1 342 ? 36.036 25.437 -11.557 1.00 89.25 342 GLN A CA 1
ATOM 2637 C C . GLN A 1 342 ? 34.651 24.923 -11.143 1.00 89.25 342 GLN A C 1
ATOM 2639 O O . GLN A 1 342 ? 34.425 23.715 -11.070 1.00 89.25 342 GLN A O 1
ATOM 2644 N N . TYR A 1 343 ? 33.714 25.833 -10.876 1.00 89.56 343 TYR A N 1
ATOM 2645 C CA . TYR A 1 343 ? 32.330 25.477 -10.581 1.00 89.56 343 TYR A CA 1
ATOM 2646 C C . TYR A 1 343 ? 31.623 24.860 -11.792 1.00 89.56 343 TYR A C 1
ATOM 2648 O O . TYR A 1 343 ? 30.890 23.879 -11.643 1.00 89.56 343 TYR A O 1
ATOM 2656 N N . ASP A 1 344 ? 31.825 25.427 -12.982 1.00 89.75 344 ASP A N 1
ATOM 2657 C CA . ASP A 1 344 ? 31.221 24.921 -14.212 1.00 89.75 344 ASP A CA 1
ATOM 2658 C C . ASP A 1 344 ? 31.799 23.528 -14.565 1.00 89.75 344 ASP A C 1
ATOM 2660 O O . ASP A 1 344 ? 31.025 22.627 -14.889 1.00 89.75 344 ASP A O 1
ATOM 2664 N N . GLU A 1 345 ? 33.105 23.293 -14.369 1.00 88.94 345 GLU A N 1
ATOM 2665 C CA . GLU A 1 345 ? 33.744 21.970 -14.517 1.00 88.94 345 GLU A CA 1
ATOM 2666 C C . GLU A 1 345 ? 33.196 20.938 -13.511 1.00 88.94 345 GLU A C 1
ATOM 2668 O O . GLU A 1 345 ? 32.827 19.824 -13.889 1.00 88.94 345 GLU A O 1
ATOM 2673 N N . LEU A 1 346 ? 33.055 21.312 -12.232 1.00 86.38 346 LEU A N 1
ATOM 2674 C CA . LEU A 1 346 ? 32.438 20.460 -11.208 1.00 86.38 346 LEU A CA 1
ATOM 2675 C C . LEU A 1 346 ? 30.974 20.139 -11.544 1.00 86.38 346 LEU A C 1
ATOM 2677 O O . LEU A 1 346 ? 30.519 19.009 -11.373 1.00 86.38 346 LEU A O 1
ATOM 2681 N N . THR A 1 347 ? 30.229 21.134 -12.022 1.00 86.25 347 THR A N 1
ATOM 2682 C CA . THR A 1 347 ? 28.829 20.988 -12.432 1.00 86.25 347 THR A CA 1
ATOM 2683 C C . THR A 1 347 ? 28.699 20.020 -13.601 1.00 86.25 347 THR A C 1
ATOM 2685 O O . THR A 1 347 ? 27.794 19.184 -13.604 1.00 86.25 347 THR A O 1
ATOM 2688 N N . GLU A 1 348 ? 29.589 20.118 -14.588 1.00 88.62 348 GLU A N 1
ATOM 2689 C CA . GLU A 1 348 ? 29.636 19.195 -15.718 1.00 88.62 348 GLU A CA 1
ATOM 2690 C C . GLU A 1 348 ? 29.965 17.775 -15.248 1.00 88.62 348 GLU A C 1
ATOM 2692 O O . GLU A 1 348 ? 29.225 16.849 -15.578 1.00 88.62 348 GLU A O 1
ATOM 2697 N N . LEU A 1 349 ? 30.977 17.612 -14.389 1.00 85.38 349 LEU A N 1
ATOM 2698 C CA . LEU A 1 349 ? 31.354 16.325 -13.801 1.00 85.38 349 LEU A CA 1
ATOM 2699 C C . LEU A 1 349 ? 30.195 15.678 -13.022 1.00 85.38 349 LEU A C 1
ATOM 2701 O O . LEU A 1 349 ? 29.892 14.505 -13.220 1.00 85.38 349 LEU A O 1
ATOM 2705 N N . LEU A 1 350 ? 29.507 16.433 -12.160 1.00 84.62 350 LEU A N 1
ATOM 2706 C CA . LEU A 1 350 ? 28.408 15.916 -11.335 1.00 84.62 350 LEU A CA 1
ATOM 2707 C C . LEU A 1 350 ? 27.135 15.617 -12.140 1.00 84.62 350 LEU A C 1
ATOM 2709 O O . LEU A 1 350 ? 26.289 14.845 -11.683 1.00 84.62 350 LEU A O 1
ATOM 2713 N N . ARG A 1 351 ? 26.987 16.199 -13.334 1.00 87.38 351 ARG A N 1
ATOM 2714 C CA . ARG A 1 351 ? 25.902 15.875 -14.273 1.00 87.38 351 ARG A CA 1
ATOM 2715 C C . ARG A 1 351 ? 26.178 14.630 -15.106 1.00 87.38 351 ARG A C 1
ATOM 2717 O O . ARG A 1 351 ? 25.248 14.158 -15.755 1.00 87.38 351 ARG A O 1
ATOM 2724 N N . GLN A 1 352 ? 27.398 14.099 -15.094 1.00 86.50 352 GLN A N 1
ATOM 2725 C CA . GLN A 1 352 ? 27.683 12.850 -15.787 1.00 86.50 352 GLN A CA 1
ATOM 2726 C C . GLN A 1 352 ? 26.931 11.677 -15.132 1.00 86.50 352 GLN A C 1
ATOM 2728 O O . GLN A 1 352 ? 26.660 11.707 -13.922 1.00 86.50 352 GLN A O 1
ATOM 2733 N N . PRO A 1 353 ? 26.593 10.637 -15.916 1.00 87.12 353 PRO A N 1
ATOM 2734 C CA . PRO A 1 353 ? 26.013 9.414 -15.383 1.00 87.12 353 PRO A CA 1
ATOM 2735 C C . PRO A 1 353 ? 26.925 8.818 -14.305 1.00 87.12 353 PRO A C 1
ATOM 2737 O O . PRO A 1 353 ? 28.112 8.605 -14.524 1.00 87.12 353 PRO A O 1
ATOM 2740 N N . ALA A 1 354 ? 26.367 8.537 -13.135 1.00 88.25 354 ALA A N 1
ATOM 2741 C CA . ALA A 1 354 ? 27.031 7.892 -12.003 1.00 88.25 354 ALA A CA 1
ATOM 2742 C C . ALA A 1 354 ? 26.580 6.430 -11.819 1.00 88.25 354 ALA A C 1
ATOM 2744 O O . ALA A 1 354 ? 27.137 5.696 -11.001 1.00 88.25 354 ALA A O 1
ATOM 2745 N N . GLY A 1 355 ? 25.565 5.995 -12.569 1.00 93.38 355 GLY A N 1
ATOM 2746 C CA . GLY A 1 355 ? 25.023 4.641 -12.541 1.00 93.38 355 GLY A CA 1
ATOM 2747 C C . GLY A 1 355 ? 23.521 4.623 -12.804 1.00 93.38 355 GLY A C 1
ATOM 2748 O O . GLY A 1 355 ? 22.977 5.548 -13.405 1.00 93.38 355 GLY A O 1
ATOM 2749 N N . TYR A 1 356 ? 22.849 3.576 -12.326 1.00 94.44 356 TYR A N 1
ATOM 2750 C CA . TYR A 1 356 ? 21.431 3.333 -12.586 1.00 94.44 356 TYR A CA 1
ATOM 2751 C C . TYR A 1 356 ? 20.677 2.946 -11.317 1.00 94.44 356 TYR A C 1
ATOM 2753 O O . TYR A 1 356 ? 21.182 2.183 -10.493 1.00 94.44 356 TYR A O 1
ATOM 2761 N N . ASP A 1 357 ? 19.445 3.432 -11.200 1.00 93.94 357 ASP A N 1
ATOM 2762 C CA . ASP A 1 357 ? 18.428 2.842 -10.333 1.00 93.94 357 ASP A CA 1
ATOM 2763 C C . ASP A 1 357 ? 17.559 1.925 -11.189 1.00 93.94 357 ASP A C 1
ATOM 2765 O O . ASP A 1 357 ? 16.874 2.366 -12.112 1.00 93.94 357 ASP A O 1
ATOM 2769 N N . LEU A 1 358 ? 17.630 0.632 -10.899 1.00 94.00 358 LEU A N 1
ATOM 2770 C CA . LEU A 1 358 ? 16.952 -0.421 -11.639 1.00 94.00 358 LEU A CA 1
ATOM 2771 C C . LEU A 1 358 ? 15.700 -0.843 -10.884 1.00 94.00 358 LEU A C 1
ATOM 2773 O O . LEU A 1 358 ? 15.789 -1.254 -9.728 1.00 94.00 358 LEU A O 1
ATOM 2777 N N . TYR A 1 359 ? 14.547 -0.779 -11.538 1.00 91.38 359 TYR A N 1
ATOM 2778 C CA . TYR A 1 359 ? 13.258 -1.134 -10.955 1.00 91.38 359 TYR A CA 1
ATOM 2779 C C . TYR A 1 359 ? 12.807 -2.478 -11.508 1.00 91.38 359 TYR A C 1
ATOM 2781 O O . TYR A 1 359 ? 12.465 -2.597 -12.682 1.00 91.38 359 TYR A O 1
ATOM 2789 N N . PHE A 1 360 ? 12.795 -3.504 -10.666 1.00 89.56 360 PHE A N 1
ATOM 2790 C CA . PHE A 1 360 ? 12.355 -4.844 -11.030 1.00 89.56 360 PHE A CA 1
ATOM 2791 C C . PHE A 1 360 ? 10.912 -5.071 -10.586 1.00 89.56 360 PHE A C 1
ATOM 2793 O O . PHE A 1 360 ? 10.569 -4.855 -9.417 1.00 89.56 360 PHE A O 1
ATOM 2800 N N . LYS A 1 361 ? 10.077 -5.581 -11.501 1.00 84.25 361 LYS A N 1
ATOM 2801 C CA . LYS A 1 361 ? 8.757 -6.109 -11.143 1.00 84.25 361 LYS A CA 1
ATOM 2802 C C . LYS A 1 361 ? 8.957 -7.330 -10.257 1.00 84.25 361 LYS A C 1
ATOM 2804 O O . LYS A 1 361 ? 9.785 -8.195 -10.557 1.00 84.25 361 LYS A O 1
ATOM 2809 N N . SER A 1 362 ? 8.166 -7.449 -9.199 1.00 81.12 362 SER A N 1
ATOM 2810 C CA . SER A 1 362 ? 8.064 -8.736 -8.518 1.00 81.12 362 SER A CA 1
ATOM 2811 C C . SER A 1 362 ? 7.270 -9.727 -9.355 1.00 81.12 362 SER A C 1
ATOM 2813 O O . SER A 1 362 ? 6.445 -9.364 -10.195 1.00 81.12 362 SER A O 1
ATOM 2815 N N . SER A 1 363 ? 7.508 -11.007 -9.097 1.00 81.94 363 SER A N 1
ATOM 2816 C CA . SER A 1 363 ? 6.711 -12.087 -9.664 1.00 81.94 363 SER A CA 1
ATOM 2817 C C . SER A 1 363 ? 6.323 -13.089 -8.587 1.00 81.94 363 SER A C 1
ATOM 2819 O O . SER A 1 363 ? 7.042 -13.285 -7.606 1.00 81.94 363 SER A O 1
ATOM 2821 N N . ILE A 1 364 ? 5.177 -13.733 -8.779 1.00 83.44 364 ILE A N 1
ATOM 2822 C CA . ILE A 1 364 ? 4.710 -14.830 -7.941 1.00 83.44 364 ILE A CA 1
ATOM 2823 C C . ILE A 1 364 ? 4.203 -15.971 -8.813 1.00 83.44 364 ILE A C 1
ATOM 2825 O O . ILE A 1 364 ? 3.421 -15.759 -9.735 1.00 83.44 364 ILE A O 1
ATOM 2829 N N . ASP A 1 365 ? 4.697 -17.184 -8.553 1.00 82.81 365 ASP A N 1
ATOM 2830 C CA . ASP A 1 365 ? 4.434 -18.374 -9.374 1.00 82.81 365 ASP A CA 1
ATOM 2831 C C . ASP A 1 365 ? 4.652 -18.123 -10.888 1.00 82.81 365 ASP A C 1
ATOM 2833 O O . ASP A 1 365 ? 3.904 -18.615 -11.730 1.00 82.81 365 ASP A O 1
ATOM 2837 N N . GLY A 1 366 ? 5.671 -17.324 -11.234 1.00 80.75 366 GLY A N 1
ATOM 2838 C CA . GLY A 1 366 ? 6.008 -16.962 -12.618 1.00 80.75 366 GLY A CA 1
ATOM 2839 C C . GLY A 1 366 ? 5.121 -15.883 -13.251 1.00 80.75 366 GLY A C 1
ATOM 2840 O O . GLY A 1 366 ? 5.343 -15.535 -14.403 1.00 80.75 366 GLY A O 1
ATOM 2841 N N . CYS A 1 367 ? 4.146 -15.336 -12.521 1.00 88.62 367 CYS A N 1
ATOM 2842 C CA . CYS A 1 367 ? 3.269 -14.260 -12.987 1.00 88.62 367 CYS A CA 1
ATOM 2843 C C . CYS A 1 367 ? 3.744 -12.910 -12.437 1.00 88.62 367 CYS A C 1
ATOM 2845 O O . CYS A 1 367 ? 4.069 -12.810 -11.252 1.00 88.62 367 CYS A O 1
ATOM 2847 N N . ALA A 1 368 ? 3.749 -11.865 -13.263 1.00 87.69 368 ALA A N 1
ATOM 2848 C CA . ALA A 1 368 ? 4.142 -10.523 -12.837 1.00 87.69 368 ALA A CA 1
ATOM 2849 C C . ALA A 1 368 ? 3.156 -9.924 -11.817 1.00 87.69 368 ALA A C 1
ATOM 2851 O O . ALA A 1 368 ? 1.946 -10.152 -11.893 1.00 87.69 368 ALA A O 1
ATOM 2852 N N . ILE A 1 369 ? 3.677 -9.124 -10.888 1.00 88.06 369 ILE A N 1
ATOM 2853 C CA . ILE A 1 369 ? 2.895 -8.253 -10.008 1.00 88.06 369 ILE A CA 1
ATOM 2854 C C . ILE A 1 369 ? 3.003 -6.829 -10.551 1.00 88.06 369 ILE A C 1
ATOM 2856 O O . ILE A 1 369 ? 4.104 -6.322 -10.753 1.00 88.06 369 ILE A O 1
ATOM 2860 N N . ILE A 1 370 ? 1.862 -6.198 -10.815 1.00 85.31 370 ILE A N 1
ATOM 2861 C CA . ILE A 1 370 ? 1.782 -4.888 -11.461 1.00 85.31 370 ILE A CA 1
ATOM 2862 C C . ILE A 1 370 ? 1.532 -3.805 -10.411 1.00 85.31 370 ILE A C 1
ATOM 2864 O O . ILE A 1 370 ? 0.578 -3.898 -9.634 1.00 85.31 370 ILE A O 1
ATOM 2868 N N . GLY A 1 371 ? 2.376 -2.769 -10.422 1.00 76.44 371 GLY A N 1
ATOM 2869 C CA . GLY A 1 371 ? 2.225 -1.561 -9.602 1.00 76.44 371 GLY A CA 1
ATOM 2870 C C . GLY A 1 371 ? 2.380 -1.780 -8.095 1.00 76.44 371 GLY A C 1
ATOM 2871 O O . GLY A 1 371 ? 1.945 -0.938 -7.314 1.00 76.44 371 GLY A O 1
ATOM 2872 N N . ALA A 1 372 ? 2.941 -2.918 -7.681 1.00 77.31 372 ALA A N 1
ATOM 2873 C CA . ALA A 1 372 ? 3.167 -3.265 -6.286 1.00 77.31 372 ALA A CA 1
ATOM 2874 C C . ALA A 1 372 ? 4.330 -4.2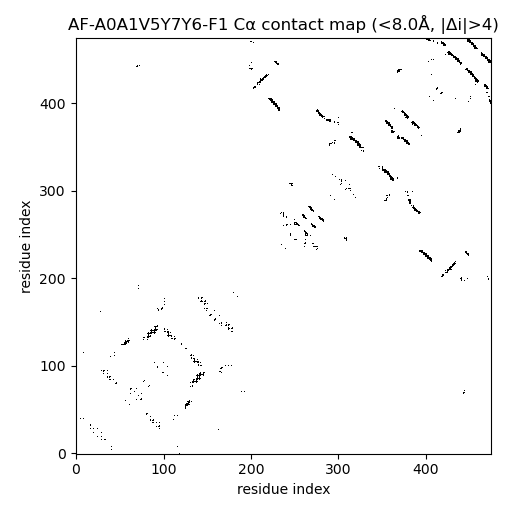49 -6.149 1.00 77.31 372 ALA A C 1
ATOM 2876 O O . ALA A 1 372 ? 4.687 -4.963 -7.089 1.00 77.31 372 ALA A O 1
ATOM 2877 N N . ASN A 1 373 ? 4.873 -4.326 -4.938 1.00 77.06 373 ASN A N 1
ATOM 2878 C CA . ASN A 1 373 ? 5.934 -5.236 -4.537 1.00 77.06 373 ASN A CA 1
ATOM 2879 C C . ASN A 1 373 ? 7.222 -5.084 -5.355 1.00 77.06 373 ASN A C 1
ATOM 2881 O O . ASN A 1 373 ? 7.948 -6.046 -5.566 1.00 77.06 373 ASN A O 1
ATOM 2885 N N . GLU A 1 374 ? 7.525 -3.889 -5.844 1.00 86.38 374 GLU A N 1
ATOM 2886 C CA . GLU A 1 374 ? 8.716 -3.664 -6.661 1.00 86.38 374 GLU A CA 1
ATOM 2887 C C . GLU A 1 374 ? 10.007 -3.775 -5.834 1.00 86.38 374 GLU A C 1
ATOM 2889 O O . GLU A 1 374 ? 10.017 -3.651 -4.599 1.00 86.38 374 GLU A O 1
ATOM 2894 N N . VAL A 1 375 ? 11.111 -4.022 -6.536 1.00 90.69 375 VAL A N 1
ATOM 2895 C CA . VAL A 1 375 ? 12.456 -3.988 -5.963 1.00 90.69 375 VAL A CA 1
ATOM 2896 C C . VAL A 1 375 ? 13.285 -2.999 -6.759 1.00 90.69 375 VAL A C 1
ATOM 2898 O O . VAL A 1 375 ? 13.510 -3.197 -7.949 1.00 90.69 375 VAL A O 1
ATOM 2901 N N . MET A 1 376 ? 13.744 -1.946 -6.097 1.00 94.12 376 MET A N 1
ATOM 2902 C CA . MET A 1 376 ? 14.700 -1.003 -6.660 1.00 94.12 376 MET A CA 1
ATOM 2903 C C . MET A 1 376 ? 16.110 -1.409 -6.237 1.00 94.12 376 MET A C 1
ATOM 2905 O O . MET A 1 376 ? 16.351 -1.646 -5.051 1.00 94.12 376 MET A O 1
ATOM 2909 N N . VAL A 1 377 ? 17.036 -1.460 -7.189 1.00 95.81 377 VAL A N 1
ATOM 2910 C CA . VAL A 1 377 ? 18.458 -1.725 -6.948 1.00 95.81 377 VAL A CA 1
ATOM 2911 C C . VAL A 1 377 ? 19.280 -0.610 -7.578 1.00 95.81 377 VAL A C 1
ATOM 2913 O O . VAL A 1 377 ? 19.241 -0.409 -8.790 1.00 95.81 377 VAL A O 1
ATOM 2916 N N . SER A 1 378 ? 20.035 0.101 -6.752 1.00 95.31 378 SER A N 1
ATOM 2917 C CA . SER A 1 378 ? 20.942 1.163 -7.175 1.00 95.31 378 SER A CA 1
ATOM 2918 C C . SER A 1 378 ? 22.328 0.582 -7.414 1.00 95.31 378 SER A C 1
ATOM 2920 O O . SER A 1 378 ? 22.982 0.137 -6.469 1.00 95.31 378 SER A O 1
ATOM 2922 N N . VAL A 1 379 ? 22.779 0.610 -8.666 1.00 96.31 379 VAL A N 1
ATOM 2923 C CA . VAL A 1 379 ? 24.131 0.199 -9.069 1.00 96.31 379 VAL A CA 1
ATOM 2924 C C . VAL A 1 379 ? 24.899 1.437 -9.520 1.00 96.31 379 VAL A C 1
ATOM 2926 O O . VAL A 1 379 ? 24.386 2.234 -10.309 1.00 96.31 379 VAL A O 1
ATOM 2929 N N . ARG A 1 380 ? 26.106 1.637 -8.991 1.00 93.62 380 ARG A N 1
ATOM 2930 C CA . ARG A 1 380 ? 26.941 2.826 -9.229 1.00 93.62 380 ARG A CA 1
ATOM 2931 C C . ARG A 1 380 ? 28.267 2.470 -9.900 1.00 93.62 380 ARG A C 1
ATOM 2933 O O . ARG A 1 380 ? 28.476 1.323 -10.303 1.00 93.62 380 ARG A O 1
ATOM 2940 N N . GLN A 1 381 ? 29.133 3.471 -10.063 1.00 91.38 381 GLN A N 1
ATOM 2941 C CA . GLN A 1 381 ? 30.499 3.312 -10.570 1.00 91.38 381 GLN A CA 1
ATOM 2942 C C . GLN A 1 381 ? 31.224 2.134 -9.906 1.00 91.38 381 GLN A C 1
ATOM 2944 O O . GLN A 1 381 ? 31.021 1.849 -8.725 1.00 91.38 381 GLN A O 1
ATOM 2949 N N . GLY A 1 382 ? 32.007 1.404 -10.703 1.00 91.62 382 GLY A N 1
ATOM 2950 C CA . GLY A 1 382 ? 32.672 0.174 -10.263 1.00 91.62 382 GLY A CA 1
ATOM 2951 C C . GLY A 1 382 ? 31.747 -1.037 -10.142 1.00 91.62 382 GLY A C 1
ATOM 2952 O O . GLY A 1 382 ? 32.201 -2.116 -9.772 1.00 91.62 382 GLY A O 1
ATOM 2953 N N . GLY A 1 383 ? 30.458 -0.883 -10.463 1.00 92.56 383 GLY A N 1
ATOM 2954 C CA . GLY A 1 383 ? 29.466 -1.950 -10.356 1.00 92.56 383 GLY A CA 1
ATOM 2955 C C . GLY A 1 383 ? 28.969 -2.204 -8.931 1.00 92.56 383 GLY A C 1
ATOM 2956 O O . GLY A 1 383 ? 28.434 -3.275 -8.650 1.00 92.56 383 GLY A O 1
ATOM 2957 N N . ILE A 1 384 ? 29.147 -1.232 -8.036 1.00 92.69 384 ILE A N 1
ATOM 2958 C CA . ILE A 1 384 ? 28.806 -1.347 -6.616 1.00 92.69 384 ILE A CA 1
ATOM 2959 C C . ILE A 1 384 ? 27.297 -1.183 -6.410 1.00 92.69 384 ILE A C 1
ATOM 2961 O O . ILE A 1 384 ? 26.689 -0.239 -6.921 1.00 92.69 384 ILE A O 1
ATOM 2965 N N . VAL A 1 385 ? 26.694 -2.079 -5.623 1.00 94.75 385 VAL A N 1
ATOM 2966 C CA . VAL A 1 385 ? 25.299 -1.958 -5.177 1.00 94.75 385 VAL A CA 1
ATOM 2967 C C . VAL A 1 385 ? 25.253 -1.066 -3.940 1.00 94.75 385 VAL A C 1
ATOM 2969 O O . VAL A 1 385 ? 25.599 -1.495 -2.840 1.00 94.75 385 VAL A O 1
ATOM 2972 N N . THR A 1 386 ? 24.816 0.180 -4.108 1.00 91.75 386 THR A N 1
ATOM 2973 C CA . THR A 1 386 ? 24.805 1.164 -3.013 1.00 91.75 386 THR A CA 1
ATOM 2974 C C . THR A 1 386 ? 23.509 1.163 -2.221 1.00 91.75 386 THR A C 1
ATOM 2976 O O . THR A 1 386 ? 23.490 1.546 -1.054 1.00 91.75 386 THR A O 1
ATOM 2979 N N . GLU A 1 387 ? 22.404 0.768 -2.849 1.00 94.00 387 GLU A N 1
ATOM 2980 C CA . GLU A 1 387 ? 21.095 0.804 -2.213 1.00 94.00 387 GLU A CA 1
ATOM 2981 C C . GLU A 1 387 ? 20.159 -0.252 -2.794 1.00 94.00 387 GLU A C 1
ATOM 2983 O O . GLU A 1 387 ? 20.144 -0.502 -3.998 1.00 94.00 387 GLU A O 1
ATOM 2988 N N . ILE A 1 388 ? 19.349 -0.857 -1.929 1.00 95.06 388 ILE A N 1
ATOM 2989 C CA . ILE A 1 388 ? 18.246 -1.729 -2.325 1.00 95.06 388 ILE A CA 1
ATOM 2990 C C . ILE A 1 388 ? 17.005 -1.295 -1.560 1.00 95.06 388 ILE A C 1
ATOM 2992 O O . ILE A 1 388 ? 17.055 -1.133 -0.342 1.00 95.06 388 ILE A O 1
ATOM 2996 N N . ARG A 1 389 ? 15.875 -1.162 -2.255 1.00 92.50 389 ARG A N 1
ATOM 2997 C CA . ARG A 1 389 ? 14.565 -0.944 -1.634 1.00 92.50 389 ARG A CA 1
ATOM 2998 C C . ARG A 1 389 ? 13.592 -2.009 -2.096 1.00 92.50 389 ARG A C 1
ATOM 3000 O O . ARG A 1 389 ? 13.360 -2.153 -3.292 1.00 92.50 389 ARG A O 1
ATOM 3007 N N . LYS A 1 390 ? 12.986 -2.715 -1.147 1.00 89.06 390 LYS A N 1
ATOM 3008 C CA . LYS A 1 390 ? 11.832 -3.584 -1.387 1.00 89.06 390 LYS A CA 1
ATOM 3009 C C . LYS A 1 390 ? 10.598 -2.927 -0.786 1.00 89.06 390 LYS A C 1
ATOM 3011 O O . LYS A 1 390 ? 10.586 -2.654 0.414 1.00 89.06 390 LYS A O 1
ATOM 3016 N N . PHE A 1 391 ? 9.579 -2.686 -1.606 1.00 82.75 391 PHE A N 1
ATOM 3017 C CA . PHE A 1 391 ? 8.431 -1.869 -1.197 1.00 82.75 391 PHE A CA 1
ATOM 3018 C C . PHE A 1 391 ? 7.361 -2.619 -0.391 1.00 82.75 391 PHE A C 1
ATOM 3020 O O . PHE A 1 391 ? 6.672 -1.983 0.395 1.00 82.75 391 PHE A O 1
ATOM 3027 N N . ASP A 1 392 ? 7.255 -3.947 -0.509 1.00 79.31 392 ASP A N 1
ATOM 3028 C CA . ASP A 1 392 ? 6.223 -4.736 0.185 1.00 79.31 392 ASP A CA 1
ATOM 3029 C C . ASP A 1 392 ? 6.775 -6.024 0.807 1.00 79.31 392 ASP A C 1
ATOM 3031 O O . ASP A 1 392 ? 7.909 -6.429 0.550 1.00 79.31 392 ASP A O 1
ATOM 3035 N N . GLY A 1 393 ? 5.958 -6.705 1.611 1.00 79.62 393 GLY A N 1
ATOM 3036 C CA . GLY A 1 393 ? 6.269 -8.013 2.182 1.00 79.62 393 GLY A CA 1
ATOM 3037 C C . GLY A 1 393 ? 6.198 -9.189 1.200 1.00 79.62 393 GLY A C 1
ATOM 3038 O O . GLY A 1 393 ? 6.011 -9.050 -0.013 1.00 79.62 393 GLY A O 1
ATOM 3039 N N . ASP A 1 394 ? 6.366 -10.390 1.752 1.00 82.19 394 ASP A N 1
ATOM 3040 C CA . ASP A 1 394 ? 6.117 -11.625 1.005 1.00 82.19 394 ASP A CA 1
ATOM 3041 C C . ASP A 1 394 ? 4.633 -11.856 0.832 1.00 82.19 394 ASP A C 1
ATOM 3043 O O . ASP A 1 394 ? 3.816 -11.427 1.647 1.00 82.19 394 ASP A O 1
ATOM 3047 N N . LEU A 1 395 ? 4.303 -12.622 -0.196 1.00 86.62 395 LEU A N 1
ATOM 3048 C CA . LEU A 1 395 ? 2.944 -13.039 -0.454 1.00 86.62 395 LEU A CA 1
ATOM 3049 C C . LEU A 1 395 ? 2.791 -14.522 -0.158 1.00 86.62 395 LEU A C 1
ATOM 3051 O O . LEU A 1 395 ? 3.604 -15.345 -0.579 1.00 86.62 395 LEU A O 1
ATOM 3055 N N . LYS A 1 396 ? 1.688 -14.869 0.498 1.00 87.81 396 LYS A N 1
ATOM 3056 C CA . LYS A 1 396 ? 1.258 -16.256 0.655 1.00 87.81 396 LYS A CA 1
ATOM 3057 C C . LYS A 1 396 ? -0.036 -16.495 -0.099 1.00 87.81 396 LYS A C 1
ATOM 3059 O O . LYS A 1 396 ? -0.893 -15.620 -0.232 1.00 87.81 396 LYS A O 1
ATOM 3064 N N . LYS A 1 397 ? -0.188 -17.722 -0.585 1.00 92.19 397 LYS A N 1
ATOM 3065 C CA . LYS A 1 397 ? -1.409 -18.160 -1.252 1.00 92.19 397 LYS A CA 1
ATOM 3066 C C . LYS A 1 397 ? -2.538 -18.256 -0.233 1.00 92.19 397 LYS A C 1
ATOM 3068 O O . LYS A 1 397 ? -2.411 -18.976 0.755 1.00 92.19 397 LYS A O 1
ATOM 3073 N N . LYS A 1 398 ? -3.644 -17.570 -0.503 1.00 87.69 398 LYS A N 1
ATOM 3074 C CA . LYS A 1 398 ? -4.846 -17.611 0.326 1.00 87.69 398 LYS A CA 1
ATOM 3075 C C . LYS A 1 398 ? -5.816 -18.673 -0.174 1.00 87.69 398 LYS A C 1
ATOM 3077 O O . LYS A 1 398 ? -6.103 -19.639 0.526 1.00 87.69 398 LYS A O 1
ATOM 3082 N N . GLU A 1 399 ? -6.277 -18.530 -1.413 1.00 88.31 399 GLU A N 1
ATOM 3083 C CA . GLU A 1 399 ? -7.192 -19.485 -2.039 1.00 88.31 399 GLU A CA 1
ATOM 3084 C C . GLU A 1 399 ? -7.084 -19.478 -3.571 1.00 88.31 399 GLU A C 1
ATOM 3086 O O . GLU A 1 399 ? -6.125 -18.945 -4.131 1.00 88.31 399 GLU A O 1
ATOM 3091 N N . LYS A 1 400 ? -8.030 -20.131 -4.261 1.00 90.12 400 LYS A N 1
ATOM 3092 C CA . LYS A 1 400 ? -8.134 -20.107 -5.724 1.00 90.12 400 LYS A CA 1
ATOM 3093 C C . LYS A 1 400 ? -9.513 -19.622 -6.156 1.00 90.12 400 LYS A C 1
ATOM 3095 O O . LYS A 1 400 ? -10.511 -20.238 -5.791 1.00 90.12 400 LYS A O 1
ATOM 3100 N N . ALA A 1 401 ? -9.548 -18.620 -7.023 1.00 87.38 401 ALA A N 1
ATOM 3101 C CA . ALA A 1 401 ? -10.765 -18.132 -7.657 1.00 87.38 401 ALA A CA 1
ATOM 3102 C C . ALA A 1 401 ? -10.918 -18.682 -9.077 1.00 87.38 401 ALA A C 1
ATOM 3104 O O . ALA A 1 401 ? -9.937 -19.020 -9.743 1.00 87.38 401 ALA A O 1
ATOM 3105 N N . ARG A 1 402 ? -12.167 -18.784 -9.543 1.00 89.50 402 ARG A N 1
ATOM 3106 C CA . ARG A 1 402 ? -12.455 -19.030 -10.961 1.00 89.50 402 ARG A CA 1
ATOM 3107 C C . ARG A 1 402 ? -12.160 -17.753 -11.737 1.00 89.50 402 ARG A C 1
ATOM 3109 O O . ARG A 1 402 ? -12.561 -16.680 -11.297 1.00 89.50 402 ARG A O 1
ATOM 3116 N N . ILE A 1 403 ? -11.503 -17.898 -12.880 1.00 93.50 403 ILE A N 1
ATOM 3117 C CA . ILE A 1 403 ? -11.187 -16.776 -13.759 1.00 93.50 403 ILE A CA 1
ATOM 3118 C C . ILE A 1 403 ? -11.832 -16.934 -15.133 1.00 93.50 403 ILE A C 1
ATOM 3120 O O . ILE A 1 403 ? -12.065 -18.055 -15.600 1.00 93.50 403 ILE A O 1
ATOM 3124 N N . ILE A 1 404 ? -12.133 -15.803 -15.759 1.00 93.44 404 ILE A N 1
ATOM 3125 C CA . ILE A 1 404 ? -12.578 -15.697 -17.149 1.00 93.44 404 ILE A CA 1
ATOM 3126 C C . ILE A 1 404 ? -11.464 -16.126 -18.109 1.00 93.44 404 ILE A C 1
ATOM 3128 O O . ILE A 1 404 ? -10.289 -16.134 -17.739 1.00 93.44 404 ILE A O 1
ATOM 3132 N N . SER A 1 405 ? -11.830 -16.501 -19.334 1.00 94.38 405 SER A N 1
ATOM 3133 C CA . SER A 1 405 ? -10.854 -16.814 -20.385 1.00 94.38 405 SER A CA 1
ATOM 3134 C C . SER A 1 405 ? -10.193 -15.547 -20.936 1.00 94.38 405 SER A C 1
ATOM 3136 O O . SER A 1 405 ? -10.695 -14.439 -20.739 1.00 94.38 405 SER A O 1
ATOM 3138 N N . GLN A 1 406 ? -9.093 -15.702 -21.676 1.00 96.25 406 GLN A N 1
ATOM 3139 C CA . GLN A 1 406 ? -8.418 -14.575 -22.328 1.00 96.25 406 GLN A CA 1
ATOM 3140 C C . GLN A 1 406 ? -9.315 -13.907 -23.376 1.00 96.25 406 GLN A C 1
ATOM 3142 O O . GLN A 1 406 ? -9.336 -12.682 -23.473 1.00 96.25 406 GLN A O 1
ATOM 3147 N N . LYS A 1 407 ? -10.116 -14.687 -24.119 1.00 94.69 407 LYS A N 1
ATOM 3148 C CA . LYS A 1 407 ? -11.091 -14.117 -25.063 1.00 94.69 407 LYS A CA 1
ATOM 3149 C C . LYS A 1 407 ? -12.202 -13.342 -24.367 1.00 94.69 407 LYS A C 1
ATOM 3151 O O . LYS A 1 407 ? -12.556 -12.262 -24.823 1.00 94.69 407 LYS A O 1
ATOM 3156 N N . GLU A 1 408 ? -12.734 -13.855 -23.257 1.00 95.12 408 GLU A N 1
ATOM 3157 C CA . GLU A 1 408 ? -13.734 -13.120 -22.473 1.00 95.12 408 GLU A CA 1
ATOM 3158 C C . GLU A 1 408 ? -13.138 -11.818 -21.915 1.00 95.12 408 GLU A C 1
ATOM 3160 O O . GLU A 1 408 ? -13.781 -10.773 -21.972 1.00 95.12 408 GLU A O 1
ATOM 3165 N N . ALA A 1 409 ? -11.888 -11.851 -21.445 1.00 95.00 409 ALA A N 1
ATOM 3166 C CA . ALA A 1 409 ? -11.178 -10.661 -20.988 1.00 95.00 409 ALA A CA 1
ATOM 3167 C C . ALA A 1 409 ? -10.956 -9.638 -22.110 1.00 95.00 409 ALA A C 1
ATOM 3169 O O . ALA A 1 409 ? -11.168 -8.448 -21.895 1.00 95.00 409 ALA A O 1
ATOM 3170 N N . TYR A 1 410 ? -10.605 -10.087 -23.316 1.00 94.69 410 TYR A N 1
ATOM 3171 C CA . TYR A 1 410 ? -10.475 -9.214 -24.483 1.00 94.69 410 TYR A CA 1
ATOM 3172 C C . TYR A 1 410 ? -11.807 -8.542 -24.844 1.00 94.69 410 TYR A C 1
ATOM 3174 O O . TYR A 1 410 ? -11.848 -7.332 -25.042 1.00 94.69 410 TYR A O 1
ATOM 3182 N N . LEU A 1 411 ? -12.922 -9.281 -24.840 1.00 93.00 411 LEU A N 1
ATOM 3183 C CA . LEU A 1 411 ? -14.246 -8.688 -25.064 1.00 93.00 411 LEU A CA 1
ATOM 3184 C C . LEU A 1 411 ? -14.581 -7.630 -24.001 1.00 93.00 411 LEU A C 1
ATOM 3186 O O . LEU A 1 411 ? -15.054 -6.549 -24.337 1.00 93.00 411 LEU A O 1
ATOM 3190 N N . ARG A 1 412 ? -14.263 -7.894 -22.726 1.00 92.38 412 ARG A N 1
ATOM 3191 C CA . ARG A 1 412 ? -14.421 -6.908 -21.643 1.00 92.38 412 ARG A CA 1
ATOM 3192 C C . ARG A 1 412 ? -13.533 -5.675 -21.838 1.00 92.38 412 ARG A C 1
ATOM 3194 O O . ARG A 1 412 ? -13.971 -4.572 -21.517 1.00 92.38 412 ARG A O 1
ATOM 3201 N N . LEU A 1 413 ? -12.319 -5.837 -22.371 1.00 91.44 413 LEU A N 1
ATOM 3202 C CA . LEU A 1 413 ? -11.443 -4.715 -22.716 1.00 91.44 413 LEU A CA 1
ATOM 3203 C C . LEU A 1 413 ? -12.098 -3.810 -23.769 1.00 91.44 413 LEU A C 1
ATOM 3205 O O . LEU A 1 413 ? -12.141 -2.598 -23.575 1.00 91.44 413 LEU A O 1
ATOM 3209 N N . LEU A 1 414 ? -12.668 -4.396 -24.830 1.00 89.75 414 LEU A N 1
ATOM 3210 C CA . LEU A 1 414 ? -13.385 -3.655 -25.878 1.00 89.75 414 LEU A CA 1
ATOM 3211 C C . LEU A 1 414 ? -14.642 -2.940 -25.352 1.00 89.75 414 LEU A C 1
ATOM 3213 O O . LEU A 1 414 ? -15.003 -1.877 -25.846 1.00 89.75 414 LEU A O 1
ATOM 3217 N N . GLU A 1 415 ? -15.292 -3.492 -24.326 1.00 88.56 415 GLU A N 1
ATOM 3218 C CA . GLU A 1 415 ? -16.423 -2.863 -23.627 1.00 88.56 415 GLU A CA 1
ATOM 3219 C C . GLU A 1 415 ? -16.002 -1.741 -22.655 1.00 88.56 415 GLU A C 1
ATOM 3221 O O . GLU A 1 415 ? -16.854 -1.165 -21.975 1.00 88.56 415 GLU A O 1
ATOM 3226 N N . GLY A 1 416 ? -14.704 -1.439 -22.538 1.00 85.38 416 GLY A N 1
ATOM 3227 C CA . GLY A 1 416 ? -14.187 -0.421 -21.620 1.00 85.38 416 GLY A CA 1
ATOM 3228 C C . GLY A 1 416 ? -14.159 -0.858 -20.151 1.00 85.38 416 GLY A C 1
ATOM 3229 O O . GLY A 1 416 ? -14.081 -0.016 -19.258 1.00 85.38 416 GLY A O 1
ATOM 3230 N N . LYS A 1 417 ? -14.215 -2.168 -19.873 1.00 85.00 417 LYS A N 1
ATOM 3231 C CA . LYS A 1 417 ? -14.148 -2.747 -18.515 1.00 85.00 417 LYS A CA 1
ATOM 3232 C C . LYS A 1 417 ? -12.716 -3.098 -18.082 1.00 85.00 417 LYS A C 1
ATOM 3234 O O . LYS A 1 417 ? -12.517 -3.967 -17.234 1.00 85.00 417 LYS A O 1
ATOM 3239 N N . GLY A 1 418 ? -11.722 -2.455 -18.686 1.00 86.50 418 GLY A N 1
ATOM 3240 C CA . GLY A 1 418 ? -10.305 -2.615 -18.367 1.00 86.50 418 GLY A CA 1
ATOM 3241 C C . GLY A 1 418 ? -9.615 -1.273 -18.138 1.00 86.50 418 GLY A C 1
ATOM 3242 O O . GLY A 1 418 ? -10.229 -0.213 -18.234 1.00 86.50 418 GLY A O 1
ATOM 3243 N N . ALA A 1 419 ? -8.322 -1.339 -17.858 1.00 88.06 419 ALA A N 1
ATOM 3244 C CA . ALA A 1 419 ? -7.418 -0.197 -17.778 1.00 88.06 419 ALA A CA 1
ATOM 3245 C C . ALA A 1 419 ? -6.274 -0.362 -18.760 1.00 88.06 419 ALA A C 1
ATOM 3247 O O . ALA A 1 419 ? -5.997 -1.479 -19.181 1.00 88.06 419 ALA A O 1
ATOM 3248 N N . TYR A 1 420 ? -5.602 0.723 -19.126 1.00 90.56 420 TYR A N 1
ATOM 3249 C CA . TYR A 1 420 ? -4.506 0.657 -20.084 1.00 90.56 420 TYR A CA 1
ATOM 3250 C C . TYR A 1 420 ? -3.591 1.877 -20.005 1.00 90.56 420 TYR A C 1
ATOM 3252 O O . TYR A 1 420 ? -4.031 2.968 -19.650 1.00 90.56 420 TYR A O 1
ATOM 3260 N N . THR A 1 421 ? -2.321 1.698 -20.365 1.00 89.75 421 THR A N 1
ATOM 3261 C CA . THR A 1 421 ? -1.260 2.722 -20.291 1.00 89.75 421 THR A CA 1
ATOM 3262 C C . THR A 1 421 ? -1.057 3.486 -21.603 1.00 89.75 421 THR A C 1
ATOM 3264 O O . THR A 1 421 ? 0.032 3.987 -21.874 1.00 89.75 421 THR A O 1
ATOM 3267 N N . LEU A 1 422 ? -2.082 3.555 -22.452 1.00 89.31 422 LEU A N 1
ATOM 3268 C CA . LEU A 1 422 ? -2.047 4.379 -23.658 1.00 89.31 422 LEU A CA 1
ATOM 3269 C C . LEU A 1 422 ? -2.406 5.820 -23.286 1.00 89.31 422 LEU A C 1
ATOM 3271 O O . LEU A 1 422 ? -3.556 6.107 -22.950 1.00 89.31 422 LEU A O 1
ATOM 3275 N N . PHE A 1 423 ? -1.419 6.713 -23.335 1.00 87.06 423 PHE A N 1
ATOM 3276 C CA . PHE A 1 423 ? -1.577 8.117 -22.935 1.00 87.06 423 PHE A CA 1
ATOM 3277 C C . PHE A 1 423 ? -1.685 9.087 -24.116 1.00 87.06 423 PHE A C 1
ATOM 3279 O O . PHE A 1 423 ? -2.072 10.236 -23.923 1.00 87.06 423 PHE A O 1
ATOM 3286 N N . SER A 1 424 ? -1.432 8.617 -25.338 1.00 87.44 424 SER A N 1
ATOM 3287 C CA . SER A 1 424 ? -1.510 9.416 -26.564 1.00 87.44 424 SER A CA 1
ATOM 3288 C C . SER A 1 424 ? -2.546 8.830 -27.526 1.00 87.44 424 SER A C 1
ATOM 3290 O O . SER A 1 424 ? -2.645 7.603 -27.608 1.00 87.44 424 SER A O 1
ATOM 3292 N N . PRO A 1 425 ? -3.319 9.662 -28.251 1.00 89.25 425 PRO A N 1
ATOM 3293 C CA . PRO A 1 425 ? -4.273 9.176 -29.243 1.00 89.25 425 PRO A CA 1
ATOM 3294 C C . PRO A 1 425 ? -3.601 8.290 -30.295 1.00 89.25 425 PRO A C 1
ATOM 3296 O O . PRO A 1 425 ? -2.521 8.615 -30.784 1.00 89.25 425 PRO A O 1
ATOM 3299 N N . ALA A 1 426 ? -4.269 7.201 -30.664 1.00 91.94 426 ALA A N 1
ATOM 3300 C CA . ALA A 1 426 ? -3.825 6.266 -31.691 1.00 91.94 426 ALA A CA 1
ATOM 3301 C C . ALA A 1 426 ? -4.955 6.010 -32.694 1.00 91.94 426 ALA A C 1
ATOM 3303 O O . ALA A 1 426 ? -6.132 6.111 -32.342 1.00 91.94 426 ALA A O 1
ATOM 3304 N N . VAL A 1 427 ? -4.603 5.660 -33.933 1.00 94.56 427 VAL A N 1
ATOM 3305 C CA . VAL A 1 427 ? -5.580 5.283 -34.971 1.00 94.56 427 VAL A CA 1
ATOM 3306 C C . VAL A 1 427 ? -5.903 3.796 -34.945 1.00 94.56 427 VAL A C 1
ATOM 3308 O O . VAL A 1 427 ? -7.042 3.413 -35.205 1.00 94.56 427 VAL A O 1
ATOM 3311 N N . SER A 1 428 ? -4.925 2.966 -34.587 1.00 94.81 428 SER A N 1
ATOM 3312 C CA . SER A 1 428 ? -5.078 1.518 -34.494 1.00 94.81 428 SER A CA 1
ATOM 3313 C C . SER A 1 428 ? -4.202 0.941 -33.386 1.00 94.81 428 SER A C 1
ATOM 3315 O O . SER A 1 428 ? -3.218 1.556 -32.965 1.00 94.81 428 SER A O 1
ATOM 3317 N N . ALA A 1 429 ? -4.547 -0.253 -32.912 1.00 95.31 429 ALA A N 1
ATOM 3318 C CA . ALA A 1 429 ? -3.715 -1.027 -32.000 1.00 95.31 429 ALA A CA 1
ATOM 3319 C C . ALA A 1 429 ? -3.709 -2.515 -32.361 1.00 95.31 429 ALA A C 1
ATOM 3321 O O . ALA A 1 429 ? -4.679 -3.055 -32.892 1.00 95.31 429 ALA A O 1
ATOM 3322 N N . GLU A 1 430 ? -2.615 -3.189 -32.037 1.00 95.81 430 GLU A N 1
ATOM 3323 C CA . GLU A 1 430 ? -2.463 -4.634 -32.174 1.00 95.81 430 GLU A CA 1
ATOM 3324 C C . GLU A 1 430 ? -2.151 -5.243 -30.807 1.00 95.81 430 GLU A C 1
ATOM 3326 O O . GLU A 1 430 ? -1.206 -4.820 -30.145 1.00 95.81 430 GLU A O 1
ATOM 3331 N N . ILE A 1 431 ? -2.941 -6.230 -30.378 1.00 96.00 431 ILE A N 1
ATOM 3332 C CA . ILE A 1 431 ? -2.656 -7.033 -29.186 1.00 96.00 431 ILE A CA 1
ATOM 3333 C C . ILE A 1 431 ? -1.740 -8.189 -29.579 1.00 96.00 431 ILE A C 1
ATOM 3335 O O . ILE A 1 431 ? -2.155 -9.114 -30.286 1.00 96.00 431 ILE A O 1
ATOM 3339 N N . CYS A 1 432 ? -0.518 -8.141 -29.057 1.00 95.62 432 CYS A N 1
ATOM 3340 C CA . CYS A 1 432 ? 0.567 -9.053 -29.400 1.00 95.62 432 CYS A CA 1
ATOM 3341 C C . CYS A 1 432 ? 0.681 -10.228 -28.422 1.00 95.62 432 CYS A C 1
ATOM 3343 O O . CYS A 1 432 ? 1.094 -11.316 -28.815 1.00 95.62 432 CYS A O 1
ATOM 3345 N N . ASP A 1 433 ? 0.311 -10.027 -27.155 1.00 94.88 433 ASP A N 1
ATOM 3346 C CA . ASP A 1 433 ? 0.428 -11.052 -26.115 1.00 94.88 433 ASP A CA 1
ATOM 3347 C C . ASP A 1 433 ? -0.642 -10.893 -25.026 1.00 94.88 433 ASP A C 1
ATOM 3349 O O . ASP A 1 433 ? -1.185 -9.803 -24.817 1.00 94.88 433 ASP A O 1
ATOM 3353 N N . CYS A 1 434 ? -0.946 -11.987 -24.328 1.00 95.56 434 CYS A N 1
ATOM 3354 C CA . CYS A 1 434 ? -1.844 -12.007 -23.182 1.00 95.56 434 CYS A CA 1
ATOM 3355 C C . CYS A 1 434 ? -1.357 -13.008 -22.132 1.00 95.56 434 CYS A C 1
ATOM 3357 O O . CYS A 1 434 ? -1.325 -14.217 -22.372 1.00 95.56 434 CYS A O 1
ATOM 3359 N N . GLU A 1 435 ? -1.071 -12.514 -20.930 1.00 94.19 435 GLU A N 1
ATOM 3360 C CA . GLU A 1 435 ? -0.584 -13.322 -19.814 1.00 94.19 435 GLU A CA 1
ATOM 3361 C C . GLU A 1 435 ? -1.365 -13.059 -18.523 1.00 94.19 435 GLU A C 1
ATOM 3363 O O . GLU A 1 435 ? -2.035 -12.035 -18.356 1.00 94.19 435 GLU A O 1
ATOM 3368 N N . LEU A 1 436 ? -1.301 -14.018 -17.599 1.00 95.00 436 LEU A N 1
ATOM 3369 C CA . LEU A 1 436 ? -1.844 -13.846 -16.257 1.00 95.00 436 LEU A CA 1
ATOM 3370 C C . LEU A 1 436 ? -0.858 -13.025 -15.419 1.00 95.00 436 LEU A C 1
ATOM 3372 O O . LEU A 1 436 ? 0.319 -13.364 -15.320 1.00 95.00 436 LEU A O 1
ATOM 3376 N N . ALA A 1 437 ? -1.363 -11.989 -14.765 1.00 93.62 437 ALA A N 1
ATOM 3377 C CA . ALA A 1 437 ? -0.622 -11.164 -13.823 1.00 93.62 437 ALA A CA 1
ATOM 3378 C C . ALA A 1 437 ? -1.449 -10.940 -12.548 1.00 93.62 437 ALA A C 1
ATOM 3380 O O . ALA A 1 437 ? -2.584 -11.411 -12.429 1.00 93.62 437 ALA A O 1
ATOM 3381 N N . TYR A 1 438 ? -0.879 -10.226 -11.582 1.00 92.44 438 TYR A N 1
ATOM 3382 C CA . TYR A 1 438 ? -1.532 -9.887 -10.322 1.00 92.44 438 TYR A CA 1
ATOM 3383 C C . TYR A 1 438 ? -1.459 -8.391 -10.051 1.00 92.44 438 TYR A C 1
ATOM 3385 O O . TYR A 1 438 ? -0.433 -7.759 -10.282 1.00 92.44 438 TYR A O 1
ATOM 3393 N N . MET A 1 439 ? -2.539 -7.834 -9.513 1.00 90.56 439 MET A N 1
ATOM 3394 C CA . MET A 1 439 ? -2.603 -6.447 -9.053 1.00 90.56 439 MET A CA 1
ATOM 3395 C C . MET A 1 439 ? -3.066 -6.399 -7.607 1.00 90.56 439 MET A C 1
ATOM 3397 O O . MET A 1 439 ? -3.918 -7.191 -7.194 1.00 90.56 439 MET A O 1
ATOM 3401 N N . VAL A 1 440 ? -2.511 -5.467 -6.835 1.00 85.94 440 VAL A N 1
ATOM 3402 C CA . VAL A 1 440 ? -2.949 -5.246 -5.459 1.00 85.94 440 VAL A CA 1
ATOM 3403 C C . VAL A 1 440 ? -4.298 -4.525 -5.449 1.00 85.94 440 VAL A C 1
ATOM 3405 O O . VAL A 1 440 ? -4.479 -3.468 -6.048 1.00 85.94 440 VAL A O 1
ATOM 3408 N N . ASN A 1 441 ? -5.266 -5.093 -4.741 1.00 83.81 441 ASN A N 1
ATOM 3409 C CA . ASN A 1 441 ? -6.439 -4.378 -4.278 1.00 83.81 441 ASN A CA 1
ATOM 3410 C C . ASN A 1 441 ? -6.073 -3.700 -2.953 1.00 83.81 441 ASN A C 1
ATOM 3412 O O . ASN A 1 441 ? -6.196 -4.300 -1.882 1.00 83.81 441 ASN A O 1
ATOM 3416 N N . SER A 1 442 ? -5.608 -2.453 -3.024 1.00 67.75 442 SER A N 1
ATOM 3417 C CA . SER A 1 442 ? -5.109 -1.701 -1.864 1.00 67.75 442 SER A CA 1
ATOM 3418 C C . SER A 1 442 ? -6.151 -1.507 -0.757 1.00 67.75 442 SER A C 1
ATOM 3420 O O . SER A 1 442 ? -5.775 -1.355 0.403 1.00 67.75 442 SER A O 1
ATOM 3422 N N . ALA A 1 443 ? -7.450 -1.546 -1.079 1.00 64.62 443 ALA A N 1
ATOM 3423 C CA . ALA A 1 443 ? -8.516 -1.415 -0.084 1.00 64.62 443 ALA A CA 1
ATOM 3424 C C . ALA A 1 443 ? -8.620 -2.651 0.825 1.00 64.62 443 ALA A C 1
ATOM 3426 O O . ALA A 1 443 ? -8.961 -2.533 2.002 1.00 64.62 443 ALA A O 1
ATOM 3427 N N . GLN A 1 444 ? -8.315 -3.837 0.287 1.00 69.19 444 GLN A N 1
ATOM 3428 C CA . GLN A 1 444 ? -8.462 -5.113 0.994 1.00 69.19 444 GLN A CA 1
ATOM 3429 C C . GLN A 1 444 ? -7.127 -5.823 1.285 1.00 69.19 444 GLN A C 1
ATOM 3431 O O . GLN A 1 444 ? -7.102 -6.763 2.078 1.00 69.19 444 GLN A O 1
ATOM 3436 N N . GLY A 1 445 ? -6.021 -5.387 0.674 1.00 75.31 445 GLY A N 1
ATOM 3437 C CA . GLY A 1 445 ? -4.689 -5.981 0.838 1.00 75.31 445 GLY A CA 1
ATOM 3438 C C . GLY A 1 445 ? -4.503 -7.328 0.128 1.00 75.31 445 GLY A C 1
ATOM 3439 O O . GLY A 1 445 ? -3.611 -8.095 0.493 1.00 75.31 445 GLY A O 1
ATOM 3440 N N . TYR A 1 446 ? -5.349 -7.637 -0.861 1.00 85.25 446 TYR A N 1
ATOM 3441 C CA . TYR A 1 446 ? -5.262 -8.866 -1.656 1.00 85.25 446 TYR A CA 1
ATOM 3442 C C . TYR A 1 446 ? -4.641 -8.606 -3.018 1.00 85.25 446 TYR A C 1
ATOM 3444 O O . TYR A 1 446 ? -4.910 -7.590 -3.645 1.00 85.25 446 TYR A O 1
ATOM 3452 N N . TYR A 1 447 ? -3.874 -9.569 -3.508 1.00 90.19 447 TYR A N 1
ATOM 3453 C CA . TYR A 1 447 ? -3.350 -9.576 -4.864 1.00 90.19 447 TYR A CA 1
ATOM 3454 C C . TYR A 1 447 ? -4.268 -10.442 -5.713 1.00 90.19 447 TYR A C 1
ATOM 3456 O O . TYR A 1 447 ? -4.355 -11.662 -5.522 1.00 90.19 447 TYR A O 1
ATOM 3464 N N . LEU A 1 448 ? -4.993 -9.779 -6.607 1.00 92.56 448 LEU A N 1
ATOM 3465 C CA . LEU A 1 448 ? -6.054 -10.364 -7.408 1.00 92.56 448 LEU A CA 1
ATOM 3466 C C . LEU A 1 448 ? -5.560 -10.611 -8.839 1.00 92.56 448 LEU A C 1
ATOM 3468 O O . LEU A 1 448 ? -4.777 -9.813 -9.362 1.00 92.56 448 LEU A O 1
ATOM 3472 N N . PRO A 1 449 ? -5.981 -11.719 -9.469 1.00 94.56 449 PRO A N 1
ATOM 3473 C CA . PRO A 1 449 ? -5.548 -12.062 -10.813 1.00 94.56 449 PRO A CA 1
ATOM 3474 C C . PRO A 1 449 ? -6.140 -11.102 -11.851 1.00 94.56 449 PRO A C 1
ATOM 3476 O O . PRO A 1 449 ? -7.338 -10.800 -11.834 1.00 94.56 449 PRO A O 1
ATOM 3479 N N . VAL A 1 450 ? -5.306 -10.688 -12.799 1.00 95.19 450 VAL A N 1
ATOM 3480 C CA . VAL A 1 450 ? -5.669 -9.861 -13.954 1.00 95.19 450 VAL A CA 1
ATOM 3481 C C . VAL A 1 450 ? -5.103 -10.465 -15.232 1.00 95.19 450 VAL A C 1
ATOM 3483 O O . VAL A 1 450 ? -4.045 -11.092 -15.221 1.00 95.19 450 VAL A O 1
ATOM 3486 N N . TRP A 1 451 ? -5.795 -10.261 -16.344 1.00 95.88 451 TRP A N 1
ATOM 3487 C CA . TRP A 1 451 ? -5.235 -10.504 -17.668 1.00 95.88 451 TRP A CA 1
ATOM 3488 C C . TRP A 1 451 ? -4.485 -9.254 -18.120 1.00 95.88 451 TRP A C 1
ATOM 3490 O O . TRP A 1 451 ? -5.092 -8.186 -18.217 1.00 95.88 451 TRP A O 1
ATOM 3500 N N . ARG A 1 452 ? -3.179 -9.393 -18.368 1.00 94.62 452 ARG A N 1
ATOM 3501 C CA . ARG A 1 452 ? -2.304 -8.355 -18.926 1.00 94.62 452 ARG A CA 1
ATOM 3502 C C . ARG A 1 452 ? -2.173 -8.592 -20.424 1.00 94.62 452 ARG A C 1
ATOM 3504 O O . ARG A 1 452 ? -1.658 -9.624 -20.843 1.00 94.62 452 ARG A O 1
ATOM 3511 N N . PHE A 1 453 ? -2.635 -7.639 -21.217 1.00 95.56 453 PHE A N 1
ATOM 3512 C CA . PHE A 1 453 ? -2.459 -7.596 -22.661 1.00 95.56 453 PHE A CA 1
ATOM 3513 C C . PHE A 1 453 ? -1.292 -6.671 -22.991 1.00 95.56 453 PHE A C 1
ATOM 3515 O O . PHE A 1 453 ? -1.288 -5.523 -22.549 1.00 95.56 453 PHE A O 1
ATOM 3522 N N . LYS A 1 454 ? -0.327 -7.151 -23.776 1.00 94.88 454 LYS A N 1
ATOM 3523 C CA . LYS A 1 454 ? 0.727 -6.306 -24.355 1.00 94.88 454 LYS A CA 1
ATOM 3524 C C . LYS A 1 454 ? 0.310 -5.925 -25.765 1.00 94.88 454 LYS A C 1
ATOM 3526 O O . LYS A 1 454 ? -0.086 -6.797 -26.544 1.00 94.88 454 LYS A O 1
ATOM 3531 N N . ALA A 1 455 ? 0.375 -4.640 -26.079 1.00 95.25 455 ALA A N 1
ATOM 3532 C CA . ALA A 1 455 ? -0.129 -4.113 -27.332 1.00 95.25 455 ALA A CA 1
ATOM 3533 C C . ALA A 1 455 ? 0.779 -3.030 -27.917 1.00 95.25 455 ALA A C 1
ATOM 3535 O O . ALA A 1 455 ? 1.528 -2.363 -27.206 1.00 95.25 455 ALA A O 1
ATOM 3536 N N . VAL A 1 456 ? 0.682 -2.849 -29.231 1.00 96.25 456 VAL A N 1
ATOM 3537 C CA . VAL A 1 456 ? 1.376 -1.797 -29.975 1.00 96.25 456 VAL A CA 1
ATOM 3538 C C . VAL A 1 456 ? 0.331 -0.914 -30.640 1.00 96.25 456 VAL A C 1
ATOM 3540 O O . VAL A 1 456 ? -0.429 -1.368 -31.493 1.00 96.25 456 VAL A O 1
ATOM 3543 N N . ALA A 1 457 ? 0.283 0.351 -30.244 1.00 95.12 457 ALA A N 1
ATOM 3544 C CA . ALA A 1 457 ? -0.535 1.380 -30.866 1.00 95.12 457 ALA A CA 1
ATOM 3545 C C . ALA A 1 457 ? 0.215 2.028 -32.037 1.00 95.12 457 ALA A C 1
ATOM 3547 O O . ALA A 1 457 ? 1.434 2.184 -31.983 1.00 95.12 457 ALA A O 1
ATOM 3548 N N . SER A 1 458 ? -0.511 2.415 -33.086 1.00 95.31 458 SER A N 1
ATOM 3549 C CA . SER A 1 458 ? 0.004 3.217 -34.200 1.00 95.31 458 SER A CA 1
ATOM 3550 C C . SER A 1 458 ? -0.722 4.559 -34.255 1.00 95.31 458 SER A C 1
ATOM 3552 O O . SER A 1 458 ? -1.953 4.608 -34.215 1.00 95.31 458 SER A O 1
ATOM 3554 N N . SER A 1 459 ? 0.044 5.640 -34.340 1.00 91.62 459 SER A N 1
ATOM 3555 C CA . SER A 1 459 ? -0.438 7.021 -34.449 1.00 91.62 459 SER A CA 1
ATOM 3556 C C . SER A 1 459 ? -0.643 7.443 -35.912 1.00 91.62 459 SER A C 1
ATOM 3558 O O . SER A 1 459 ? -0.202 6.754 -36.832 1.00 91.62 459 SER A O 1
ATOM 3560 N N . GLU A 1 460 ? -1.306 8.584 -36.146 1.00 88.50 460 GLU A N 1
ATOM 3561 C CA . GLU A 1 460 ? -1.552 9.120 -37.503 1.00 88.50 460 GLU A CA 1
ATOM 3562 C C . GLU A 1 460 ? -0.263 9.379 -38.300 1.00 88.50 460 GLU A C 1
ATOM 3564 O O . GLU A 1 460 ? -0.239 9.226 -39.520 1.00 88.50 460 GLU A O 1
ATOM 3569 N N . ASP A 1 461 ? 0.816 9.748 -37.613 1.00 88.88 461 ASP A N 1
ATOM 3570 C CA . ASP A 1 461 ? 2.144 9.993 -38.184 1.00 88.88 461 ASP A CA 1
ATOM 3571 C C . ASP A 1 461 ? 2.941 8.701 -38.456 1.00 88.88 461 ASP A C 1
ATOM 3573 O O . ASP A 1 461 ? 4.064 8.756 -38.959 1.00 88.88 461 ASP A O 1
ATOM 3577 N N . GLY A 1 462 ? 2.370 7.533 -38.141 1.00 87.44 462 GLY A N 1
ATOM 3578 C CA . GLY A 1 462 ? 3.016 6.229 -38.264 1.00 87.44 462 GLY A CA 1
ATOM 3579 C C . GLY A 1 462 ? 3.920 5.857 -37.085 1.00 87.44 462 GLY A C 1
ATOM 3580 O O . GLY A 1 462 ? 4.524 4.780 -37.109 1.00 87.44 462 GLY A O 1
ATOM 3581 N N . THR A 1 463 ? 4.010 6.698 -36.049 1.00 92.19 463 THR A N 1
ATOM 3582 C CA . THR A 1 463 ? 4.750 6.384 -34.823 1.00 92.19 463 THR A CA 1
ATOM 3583 C C . THR A 1 463 ? 4.099 5.201 -34.110 1.00 92.19 463 THR A C 1
ATOM 3585 O O . THR A 1 463 ? 2.875 5.134 -33.982 1.00 92.19 463 THR A O 1
ATOM 3588 N N . LYS A 1 464 ? 4.921 4.256 -33.638 1.00 93.06 464 LYS A N 1
ATOM 3589 C CA . LYS A 1 464 ? 4.470 3.097 -32.861 1.00 93.06 464 LYS A CA 1
ATOM 3590 C C . LYS A 1 464 ? 4.778 3.284 -31.384 1.00 93.06 464 LYS A C 1
ATOM 3592 O O . LYS A 1 464 ? 5.875 3.707 -31.028 1.00 93.06 464 LYS A O 1
ATOM 3597 N N . THR A 1 465 ? 3.825 2.938 -30.529 1.00 92.81 465 THR A N 1
ATOM 3598 C CA . THR A 1 465 ? 3.965 3.051 -29.075 1.00 92.81 465 THR A CA 1
ATOM 3599 C C . THR A 1 465 ? 3.468 1.781 -28.410 1.00 92.81 465 THR A C 1
ATOM 3601 O O . THR A 1 465 ? 2.344 1.346 -28.647 1.00 92.81 465 THR A O 1
ATOM 3604 N N . GLU A 1 466 ? 4.307 1.179 -27.575 1.00 93.75 466 GLU A N 1
ATOM 3605 C CA . GLU A 1 466 ? 3.916 0.031 -26.764 1.00 93.75 466 GLU A CA 1
ATOM 3606 C C . GLU A 1 466 ? 3.053 0.489 -25.589 1.00 93.75 466 GLU A C 1
ATOM 3608 O O . GLU A 1 466 ? 3.313 1.519 -24.964 1.00 93.75 466 GLU A O 1
ATOM 3613 N N . PHE A 1 467 ? 2.012 -0.276 -25.286 1.00 92.44 467 PHE A N 1
ATOM 3614 C CA . PHE A 1 467 ? 1.191 -0.063 -24.107 1.00 92.44 467 PHE A CA 1
ATOM 3615 C C . PHE A 1 467 ? 0.683 -1.393 -23.558 1.00 92.44 467 PHE A C 1
ATOM 3617 O O . PHE A 1 467 ? 0.647 -2.418 -24.241 1.00 92.44 467 PHE A O 1
ATOM 3624 N N . GLU A 1 468 ? 0.264 -1.365 -22.301 1.00 93.12 468 GLU A N 1
ATOM 3625 C CA . GLU A 1 468 ? -0.289 -2.520 -21.613 1.00 93.12 468 GLU A CA 1
ATOM 3626 C C . GLU A 1 468 ? -1.745 -2.252 -21.260 1.00 93.12 468 GLU A C 1
ATOM 3628 O O . GLU A 1 468 ? -2.103 -1.124 -20.916 1.00 93.12 468 GLU A O 1
ATOM 3633 N N . ALA A 1 469 ? -2.581 -3.285 -21.330 1.00 93.44 469 ALA A N 1
ATOM 3634 C CA . ALA A 1 469 ? -3.958 -3.240 -20.865 1.00 93.44 469 ALA A CA 1
ATOM 3635 C C . ALA A 1 469 ? -4.236 -4.338 -19.834 1.00 93.44 469 ALA A C 1
ATOM 3637 O O . ALA A 1 469 ? -3.719 -5.447 -19.930 1.00 93.44 469 ALA A O 1
ATOM 3638 N N . TYR A 1 470 ? -5.076 -4.036 -18.852 1.00 94.12 470 TYR A N 1
ATOM 3639 C CA . TYR A 1 470 ? -5.354 -4.877 -17.698 1.00 94.12 470 TYR A CA 1
ATOM 3640 C C . TYR A 1 470 ? -6.855 -5.076 -17.550 1.00 94.12 470 TYR A C 1
ATOM 3642 O O . TYR A 1 470 ? -7.623 -4.112 -17.538 1.00 94.12 470 TYR A O 1
ATOM 3650 N N . VAL A 1 471 ? -7.276 -6.328 -17.401 1.00 93.75 471 VAL A N 1
ATOM 3651 C CA . VAL A 1 471 ? -8.681 -6.687 -17.179 1.00 93.75 471 VAL A CA 1
ATOM 3652 C C . VAL A 1 471 ? -8.777 -7.588 -15.949 1.00 93.75 471 VAL A C 1
ATOM 3654 O O . VAL A 1 471 ? -8.035 -8.572 -15.881 1.00 93.75 471 VAL A O 1
ATOM 3657 N N . PRO A 1 472 ? -9.678 -7.317 -14.983 1.00 92.88 472 PRO A N 1
ATOM 3658 C CA . PRO A 1 472 ? -9.875 -8.198 -13.838 1.00 92.88 472 PRO A CA 1
ATOM 3659 C C . PRO A 1 472 ? -10.242 -9.604 -14.315 1.00 92.88 472 PRO A C 1
ATOM 3661 O O . PRO A 1 472 ? -11.165 -9.778 -15.111 1.00 92.88 472 PRO A O 1
ATOM 3664 N N . ALA A 1 473 ? -9.502 -10.613 -13.855 1.00 92.88 473 ALA A N 1
ATOM 3665 C CA . ALA A 1 473 ? -9.691 -11.973 -14.346 1.00 92.88 473 ALA A CA 1
ATOM 3666 C C . ALA A 1 473 ? -10.780 -12.726 -13.573 1.00 92.88 473 ALA A C 1
ATOM 3668 O O . ALA A 1 473 ? -11.274 -13.742 -14.053 1.00 92.88 473 ALA A O 1
ATOM 3669 N N . MET A 1 474 ? -11.139 -12.279 -12.369 1.00 90.00 474 MET A N 1
ATOM 3670 C CA . MET A 1 474 ? -12.141 -12.951 -11.542 1.00 90.00 474 MET A CA 1
ATOM 3671 C C . MET A 1 474 ? -13.544 -12.845 -12.151 1.00 90.00 474 MET A C 1
ATOM 3673 O O . MET A 1 474 ? -13.878 -11.857 -12.806 1.00 90.00 474 MET A O 1
ATOM 3677 N N . LYS A 1 475 ? -14.324 -13.917 -11.980 1.00 76.00 475 LYS A N 1
ATOM 3678 C CA . LYS A 1 475 ? -15.692 -14.025 -12.496 1.00 76.00 475 LYS A CA 1
ATOM 3679 C C . LYS A 1 475 ? -16.721 -13.333 -11.635 1.00 76.00 475 LYS A C 1
ATOM 3681 O O . LYS A 1 475 ? -16.641 -13.555 -10.408 1.00 76.00 475 LYS A O 1
#

Mean predicted aligned error: 15.19 Å